Protein 6XS9 (pdb70)

Nearest PDB structures (foldseek):
  6vab-assembly1_C  TM=9.519E-01  e=2.345E-31  Mus musculus
  8p0x-assembly1_N  TM=9.338E-01  e=1.385E-30  Homo sapiens
  5xcj-assembly1_A  TM=9.620E-01  e=2.432E-25  Entamoeba histolytica
  5xck-assembly2_B  TM=9.570E-01  e=7.993E-24  Entamoeba histolytica
  5xch-assembly2_B  TM=9.506E-01  e=4.449E-23  Entamoeba histolytica

B-factor: mean 111.03, std 35.61, range [38.05, 288.37]

Solvent-accessible surface area: 19422 Å² total

Organism: Homo sapiens (NCBI:txid9606)

GO terms:
  GO:0030906 retromer, cargo-selective complex (C, IDA)
  GO:0005515 protein binding (F, IPI)
  GO:0030904 retromer complex (C, IDA)
  GO:0032456 endocytic recycling (P, IMP)
  GO:0005829 cytosol (C, TAS)
  GO:0005768 endosome (C, IDA)
  GO:0005829 cytosol (C, IDA)
  GO:0032991 protein-containing complex (C, IDA)

Foldseek 3Di:
DKAKEWEAEPQQPPPQHNGQDVVVVVVLAAPPHAEYAYLANCADCVVVVVVCRRYVHYAYAYDPRHPPVVHHQKDWDDDAHWIEIYHAQPVDPPGPDPVRQVCVCVVSVTQEYEYEQVLAWDWQADPQGTYTYQHHSRCGDHPPDRRRWHKIWMWIDDHQKIWIWMWTQDPNDTDIDIDMHGRD/DWAKEWEAELQQPPPLPGFAPVVVVVLDAPPHAEYAYQENPADCVVVVVVCRRYVHYAYAYDPPHDPPPHHQKDWDDDAPFIEIYHAQPVDPPTPDPVVQVVVCVVSVGQEYEYEDVLDWDWDADPLGIYTYFHHRNQGDDPPDGRRWRKIKMWTDDHQKIKIWMWTQDPNDIDIDIDIHGRD/DDQDPVGDDDDPVD/DDDDPVGDDDDPPD/DDQDPVGDDPPVDD/DDDDPVDDDDPDDD

Radius of gyration: 24.61 Å; Cα contacts (8 Å, |Δi|>4): 1071; chains: 6; bounding box: 61×50×69 Å

InterPro domains:
  IPR000979 Phosphodiesterase MJ0936/Vps29 [PTHR11124] (1-181)
  IPR000979 Phosphodiesterase MJ0936/Vps29 [TIGR00040] (1-142)
  IPR024654 Calcineurin-like phosphoesterase domain, lpxH-type [PF12850] (1-156)
  IPR028661 Vacuolar protein sorting-associated protein 29 [cd07394] (2-179)
  IPR029052 Metallo-dependent phosphatase-like [G3DSA:3.60.21.10] (1-182)
  IPR029052 Metallo-dependent phosphatase-like [SSF56300] (1-180)

Structure (mmCIF, N/CA/C/O backbone):
data_6XS9
#
_entry.id   6XS9
#
_cell.length_a   119.440
_cell.length_b   119.440
_cell.length_c   125.630
_cell.angle_alpha   90.000
_cell.angle_beta   90.000
_cell.angle_gamma   90.000
#
_symmetry.space_group_name_H-M   'P 41 21 2'
#
loop_
_entity.id
_entity.type
_entity.pdbx_description
1 polymer 'Vacuolar protein sorting-associated protein 29'
2 polymer 'Vacuolar protein sorting-associated protein 29'
3 polymer 48V-TYR-ILE-LYS-THR-PRO-LEU-GLY-THR-PHE-PRO-ASN-ARG-HIS-GLY
4 non-polymer 'MALONATE ION'
5 non-polymer GLYCEROL
6 non-polymer 1,4,7,10,13,16-HEXAOXACYCLOOCTADECANE
7 water water
#
loop_
_atom_site.group_PDB
_atom_site.id
_atom_site.type_symbol
_atom_site.label_atom_id
_atom_site.label_alt_id
_atom_site.label_comp_id
_atom_site.label_asym_id
_atom_site.label_entity_id
_atom_site.label_seq_id
_atom_site.pdbx_PDB_ins_code
_atom_site.Cartn_x
_atom_site.Cartn_y
_atom_site.Cartn_z
_atom_site.occupancy
_atom_site.B_iso_or_equiv
_atom_site.auth_seq_id
_atom_site.auth_comp_id
_atom_site.auth_asym_id
_atom_site.auth_atom_id
_atom_site.pdbx_PDB_model_num
ATOM 1 N N . ASP A 1 9 ? -28.33800 51.06900 17.53200 1.000 127.10998 -1 ASP A N 1
ATOM 2 C CA . ASP A 1 9 ? -28.47600 51.92600 16.32400 1.000 141.39327 -1 ASP A CA 1
ATOM 3 C C . ASP A 1 9 ? -27.51100 51.46500 15.23600 1.000 149.07050 -1 ASP A C 1
ATOM 4 O O . ASP A 1 9 ? -26.29400 51.45900 15.42600 1.000 121.72512 -1 ASP A O 1
ATOM 13 N N . ARG A 1 10 ? -28.07400 51.08000 14.09500 1.000 159.89022 0 ARG A N 1
ATOM 14 C CA . ARG A 1 10 ? -27.28900 50.51400 13.00800 1.000 134.28979 0 ARG A CA 1
ATOM 15 C C . ARG A 1 10 ? -26.45200 51.57900 12.30700 1.000 131.07624 0 ARG A C 1
ATOM 16 O O . ARG A 1 10 ? -26.82100 52.75500 12.24700 1.000 140.06679 0 ARG A O 1
ATOM 37 N N . MET A 1 11 ? -25.31200 51.14800 11.77300 1.000 117.62463 1 MET A N 1
ATOM 38 C CA . MET A 1 11 ? -24.56500 51.90500 10.77900 1.000 99.76196 1 MET A CA 1
ATOM 39 C C . MET A 1 11 ? -24.72500 51.21700 9.43200 1.000 93.81125 1 MET A C 1
ATOM 40 O O . MET A 1 11 ? -24.56500 49.99600 9.33300 1.000 90.55296 1 MET A O 1
ATOM 54 N N . LEU A 1 12 ? -25.04900 51.99500 8.40300 1.000 75.25902 2 LEU A N 1
ATOM 55 C CA . LEU A 1 12 ? -25.14800 51.49200 7.03900 1.000 136.03210 2 LEU A CA 1
ATOM 56 C C . LEU A 1 12 ? -24.00700 52.08100 6.22200 1.000 86.40246 2 LEU A C 1
ATOM 57 O O . LEU A 1 12 ? -23.89200 53.30600 6.10300 1.000 86.88410 2 LEU A O 1
ATOM 73 N N . VAL A 1 13 ? -23.16400 51.21100 5.67100 1.000 56.26990 3 VAL A N 1
ATOM 74 C CA . VAL A 1 13 ? -22.02500 51.61300 4.85400 1.000 90.47137 3 VAL A CA 1
ATOM 75 C C . VAL A 1 13 ? -22.27100 51.15400 3.42700 1.000 79.42794 3 VAL A C 1
ATOM 76 O O . VAL A 1 13 ? -22.52500 49.96800 3.18100 1.000 71.58490 3 VAL A O 1
ATOM 89 N N . LEU A 1 14 ? -22.17800 52.08800 2.49000 1.000 84.83649 4 LEU A N 1
ATOM 90 C CA . LEU A 1 14 ? -22.26300 51.77100 1.07600 1.000 73.51934 4 LEU A CA 1
ATOM 91 C C . LEU A 1 14 ? -20.88300 51.42100 0.53700 1.000 64.39719 4 LEU A C 1
ATOM 92 O O . LEU A 1 14 ? -19.89900 52.11000 0.82100 1.000 66.32901 4 LEU A O 1
ATOM 108 N N . VAL A 1 15 ? -20.81900 50.34900 -0.24800 1.000 66.41059 5 VAL A N 1
ATOM 109 C CA . VAL A 1 15 ? -19.58400 49.90700 -0.88100 1.000 88.66853 5 VAL A CA 1
ATOM 110 C C . VAL A 1 15 ? -19.86300 49.68600 -2.36000 1.000 77.96724 5 VAL A C 1
ATOM 111 O O . VAL A 1 15 ? -20.76900 48.92600 -2.71900 1.000 85.45761 5 VAL A O 1
ATOM 124 N N . LEU A 1 16 ? -19.08700 50.35000 -3.21200 1.000 92.65058 6 LEU A N 1
ATOM 125 C CA . LEU A 1 16 ? -19.26100 50.25000 -4.65300 1.000 93.36383 6 LEU A CA 1
ATOM 126 C C . LEU A 1 16 ? -17.99500 50.76700 -5.31600 1.000 65.42627 6 LEU A C 1
ATOM 127 O O . LEU A 1 16 ? -17.12600 51.35600 -4.66900 1.000 97.62223 6 LEU A O 1
ATOM 143 N N . GLY A 1 17 ? -17.89900 50.54000 -6.61900 1.000 129.23128 7 GLY A N 1
ATOM 144 C CA . GLY A 1 17 ? -16.78100 51.05900 -7.37600 1.000 103.16237 7 GLY A CA 1
ATOM 145 C C . GLY A 1 17 ? -16.71500 50.41500 -8.74500 1.000 89.46862 7 GLY A C 1
ATOM 146 O O . GLY A 1 17 ? -17.63200 49.70500 -9.16500 1.000 80.49649 7 GLY A O 1
ATOM 150 N N . ASP A 1 18 ? -15.60300 50.67600 -9.42700 1.000 53.54326 8 ASP A N 1
ATOM 151 C CA . ASP A 1 18 ? -15.42100 50.23900 -10.80600 1.000 98.42233 8 ASP A CA 1
ATOM 152 C C . ASP A 1 18 ? -16.58900 50.72200 -11.66300 1.000 57.06210 8 ASP A C 1
ATOM 153 O O . ASP A 1 18 ? -17.17100 49.97900 -12.45700 1.000 59.40975 8 ASP A O 1
ATOM 162 N N . LEU A 1 19 ? -16.93700 51.99700 -11.46900 1.000 99.41455 9 LEU A N 1
ATOM 163 C CA . LEU A 1 19 ? -17.98400 52.63000 -12.26200 1.000 90.47401 9 LEU A CA 1
ATOM 164 C C . LEU A 1 19 ? -17.54800 52.77500 -13.71000 1.000 96.72476 9 LEU A C 1
ATOM 165 O O . LEU A 1 19 ? -18.27300 52.38900 -14.63400 1.000 98.41180 9 LEU A O 1
ATOM 181 N N . HIS A 1 20 ? -16.36900 53.34900 -13.92300 1.000 99.65669 10 HIS A N 1
ATOM 182 C CA . HIS A 1 20 ? -15.75100 53.42300 -15.23900 1.000 117.70885 10 HIS A CA 1
ATOM 183 C C . HIS A 1 20 ? -16.53400 54.31600 -16.19900 1.000 122.20149 10 HIS A C 1
ATOM 184 O O . HIS A 1 20 ? -16.51500 54.10200 -17.41400 1.000 131.95003 10 HIS A O 1
ATOM 198 N N . ILE A 1 21 ? -17.22700 55.32100 -15.67500 1.000 115.40857 11 ILE A N 1
ATOM 199 C CA . ILE A 1 21 ? -17.81100 56.34400 -16.52700 1.000 109.02360 11 ILE A CA 1
ATOM 200 C C . ILE A 1 21 ? -16.73500 57.40600 -16.73100 1.000 133.45547 11 ILE A C 1
ATOM 201 O O . ILE A 1 21 ? -15.91600 57.63400 -15.84200 1.000 118.76687 11 ILE A O 1
ATOM 217 N N . PRO A 1 22 ? -16.73200 58.07100 -17.89800 1.000 127.81006 12 PRO A N 1
ATOM 218 C CA . PRO A 1 22 ? -17.65600 57.95600 -19.03300 1.000 92.07946 12 PRO A CA 1
ATOM 219 C C . PRO A 1 22 ? -17.28800 56.89600 -20.07800 1.000 97.98543 12 PRO A C 1
ATOM 220 O O . PRO A 1 22 ? -18.16600 56.45200 -20.81800 1.000 112.98986 12 PRO A O 1
ATOM 231 N N . HIS A 1 23 ? -16.01500 56.50000 -20.13400 1.000 99.60405 13 HIS A N 1
ATOM 232 C CA . HIS A 1 23 ? -15.52600 55.71300 -21.26500 1.000 97.25903 13 HIS A CA 1
ATOM 233 C C . HIS A 1 23 ? -16.28200 54.39900 -21.40700 1.000 113.99525 13 HIS A C 1
ATOM 234 O O . HIS A 1 23 ? -16.82500 54.09000 -22.47600 1.000 136.98221 13 HIS A O 1
ATOM 248 N N . ARG A 1 24 ? -16.32200 53.60900 -20.34000 1.000 100.41467 14 ARG A N 1
ATOM 249 C CA A ARG A 1 24 ? -16.87200 52.26200 -20.40700 0.680 105.78900 14 ARG A CA 1
ATOM 250 C CA B ARG A 1 24 ? -16.86400 52.26000 -20.39600 0.320 97.74856 14 ARG A CA 1
ATOM 251 C C . ARG A 1 24 ? -18.37500 52.21700 -20.19500 1.000 87.03675 14 ARG A C 1
ATOM 252 O O . ARG A 1 24 ? -19.04300 51.33800 -20.75400 1.000 91.92681 14 ARG A O 1
ATOM 293 N N . CYS A 1 25 ? -18.92600 53.13200 -19.40300 1.000 87.91317 15 CYS A N 1
ATOM 294 C CA . CYS A 1 25 ? -20.36400 53.22000 -19.20600 1.000 101.80168 15 CYS A CA 1
ATOM 295 C C . CYS A 1 25 ? -20.76100 54.68700 -19.15500 1.000 107.90767 15 CYS A C 1
ATOM 296 O O . CYS A 1 25 ? -19.98000 55.54300 -18.73400 1.000 71.52173 15 CYS A O 1
ATOM 304 N N . ASN A 1 26 ? -21.98400 54.97600 -19.59400 1.000 138.03760 16 ASN A N 1
ATOM 305 C CA . ASN A 1 26 ? -22.44700 56.35800 -19.58700 1.000 148.50465 16 ASN A CA 1
ATOM 306 C C . ASN A 1 26 ? -22.82900 56.80300 -18.18000 1.000 147.25450 16 ASN A C 1
ATOM 307 O O . ASN A 1 26 ? -22.37500 57.85300 -17.71200 1.000 132.35534 16 ASN A O 1
ATOM 318 N N . SER A 1 27 ? -23.64900 56.01900 -17.48300 1.000 160.64558 17 SER A N 1
ATOM 319 C CA . SER A 1 27 ? -23.97100 56.33500 -16.10000 1.000 145.06476 17 SER A CA 1
ATOM 320 C C . SER A 1 27 ? -24.34600 55.07000 -15.34500 1.000 140.62476 17 SER A C 1
ATOM 321 O O . SER A 1 27 ? -24.68500 54.04000 -15.93200 1.000 122.66997 17 SER A O 1
ATOM 329 N N . LEU A 1 28 ? -24.27100 55.17500 -14.02600 1.000 132.36850 18 LEU A N 1
ATOM 330 C CA . LEU A 1 28 ? -24.75500 54.12700 -13.14500 1.000 116.14287 18 LEU A CA 1
ATOM 331 C C . LEU A 1 28 ? -26.23500 53.86100 -13.42400 1.000 97.26956 18 LEU A C 1
ATOM 332 O O . LEU A 1 28 ? -26.98000 54.79700 -13.74300 1.000 98.68288 18 LEU A O 1
ATOM 348 N N . PRO A 1 29 ? -26.69800 52.61100 -13.33200 1.000 73.79832 19 PRO A N 1
ATOM 349 C CA . PRO A 1 29 ? -28.10700 52.33400 -13.64400 1.000 93.14011 19 PRO A CA 1
ATOM 350 C C . PRO A 1 29 ? -29.04000 53.20400 -12.81400 1.000 120.87502 19 PRO A C 1
ATOM 351 O O . PRO A 1 29 ? -28.81500 53.42900 -11.62300 1.000 138.09814 19 PRO A O 1
ATOM 362 N N . ALA A 1 30 ? -30.09600 53.70400 -13.45800 1.000 113.22673 20 ALA A N 1
ATOM 363 C CA . ALA A 1 30 ? -31.09100 54.48500 -12.73200 1.000 107.52079 20 ALA A CA 1
ATOM 364 C C . ALA A 1 30 ? -31.67400 53.68500 -11.57500 1.000 127.22578 20 ALA A C 1
ATOM 365 O O . ALA A 1 30 ? -31.85900 54.21500 -10.47300 1.000 131.61578 20 ALA A O 1
ATOM 372 N N . LYS A 1 31 ? -31.96900 52.40300 -11.80900 1.000 120.73290 21 LYS A N 1
ATOM 373 C CA . LYS A 1 31 ? -32.50900 51.54500 -10.75700 1.000 107.57606 21 LYS A CA 1
ATOM 374 C C . LYS A 1 31 ? -31.63000 51.55500 -9.51600 1.000 124.85708 21 LYS A C 1
ATOM 375 O O . LYS A 1 31 ? -32.12000 51.69400 -8.39200 1.000 127.77585 21 LYS A O 1
ATOM 394 N N . PHE A 1 32 ? -30.32800 51.35600 -9.68900 1.000 156.27926 22 PHE A N 1
ATOM 395 C CA . PHE A 1 32 ? -29.43500 51.52200 -8.55400 1.000 102.83338 22 PHE A CA 1
ATOM 396 C C . PHE A 1 32 ? -29.54300 52.93900 -8.00400 1.000 110.61063 22 PHE A C 1
ATOM 397 O O . PHE A 1 32 ? -29.79100 53.13200 -6.81100 1.000 110.50272 22 PHE A O 1
ATOM 414 N N . LYS A 1 33 ? -29.44200 53.94500 -8.87700 1.000 115.04274 23 LYS A N 1
ATOM 415 C CA . LYS A 1 33 ? -29.46300 55.32900 -8.41200 1.000 115.28224 23 LYS A CA 1
ATOM 416 C C . LYS A 1 33 ? -30.73200 55.66500 -7.63100 1.000 125.13606 23 LYS A C 1
ATOM 417 O O . LYS A 1 33 ? -30.68100 56.49300 -6.71400 1.000 136.00578 23 LYS A O 1
ATOM 436 N N . LYS A 1 34 ? -31.87500 55.04600 -7.96000 1.000 113.27148 24 LYS A N 1
ATOM 437 C CA . LYS A 1 34 ? -33.09300 55.35200 -7.20800 1.000 134.52666 24 LYS A CA 1
ATOM 438 C C . LYS A 1 34 ? -33.01000 54.83900 -5.77400 1.000 126.15986 24 LYS A C 1
ATOM 439 O O . LYS A 1 34 ? -33.61600 55.42900 -4.87300 1.000 124.17278 24 LYS A O 1
ATOM 458 N N . LEU A 1 35 ? -32.26800 53.75300 -5.53600 1.000 129.24708 25 LEU A N 1
ATOM 459 C CA . LEU A 1 35 ? -32.19200 53.16700 -4.20100 1.000 119.70909 25 LEU A CA 1
ATOM 460 C C . LEU A 1 35 ? -31.30000 53.95600 -3.25400 1.000 106.44961 25 LEU A C 1
ATOM 461 O O . LEU A 1 35 ? -31.46000 53.83900 -2.03500 1.000 153.37892 25 LEU A O 1
ATOM 477 N N . LEU A 1 36 ? -30.37800 54.75600 -3.77800 1.000 77.50140 26 LEU A N 1
ATOM 478 C CA . LEU A 1 36 ? -29.40400 55.45400 -2.94400 1.000 109.76316 26 LEU A CA 1
ATOM 479 C C . LEU A 1 36 ? -29.90100 56.87100 -2.67000 1.000 112.92143 26 LEU A C 1
ATOM 480 O O . LEU A 1 36 ? -29.34900 57.87200 -3.13200 1.000 93.83757 26 LEU A O 1
ATOM 496 N N . VAL A 1 37 ? -30.98500 56.93000 -1.90300 1.000 128.13378 27 VAL A N 1
ATOM 497 C CA . VAL A 1 37 ? -31.51200 58.23200 -1.49200 1.000 125.41241 27 VAL A CA 1
ATOM 498 C C . VAL A 1 37 ? -30.48800 58.90200 -0.58300 1.000 130.50249 27 VAL A C 1
ATOM 499 O O . VAL A 1 37 ? -29.94000 58.24100 0.32100 1.000 139.34302 27 VAL A O 1
ATOM 512 N N . PRO A 1 38 ? -30.16000 60.17900 -0.77800 1.000 138.91666 28 PRO A N 1
ATOM 513 C CA . PRO A 1 38 ? -29.17800 60.81800 0.10700 1.000 132.10005 28 PRO A CA 1
ATOM 514 C C . PRO A 1 38 ? -29.67700 60.86800 1.54200 1.000 131.10256 28 PRO A C 1
ATOM 515 O O . PRO A 1 38 ? -30.87400 61.00000 1.80500 1.000 107.93926 28 PRO A O 1
ATOM 526 N N . GLY A 1 39 ? -28.73500 60.75700 2.47900 1.000 142.91450 29 GLY A N 1
ATOM 527 C CA . GLY A 1 39 ? -29.04000 60.80000 3.89000 1.000 147.80983 29 GLY A CA 1
ATOM 528 C C . GLY A 1 39 ? -29.36400 59.46100 4.52200 1.000 140.01416 29 GLY A C 1
ATOM 529 O O . GLY A 1 39 ? -29.19100 59.31100 5.73600 1.000 139.29038 29 GLY A O 1
ATOM 533 N N . LYS A 1 40 ? -29.82800 58.48400 3.74000 1.000 131.19731 30 LYS A N 1
ATOM 534 C CA . LYS A 1 40 ? -30.20300 57.19200 4.30100 1.000 125.12553 30 LYS A CA 1
ATOM 535 C C . LYS A 1 40 ? -29.00400 56.28300 4.53800 1.000 121.81987 30 LYS A C 1
ATOM 536 O O . LYS A 1 40 ? -29.12500 55.30500 5.28400 1.000 116.85348 30 LYS A O 1
ATOM 555 N N . ILE A 1 41 ? -27.86000 56.57700 3.92400 1.000 122.77525 31 ILE A N 1
ATOM 556 C CA . ILE A 1 41 ? -26.61300 55.87100 4.18800 1.000 116.69031 31 ILE A CA 1
ATOM 557 C C . ILE A 1 41 ? -25.63600 56.86700 4.79500 1.000 107.57869 31 ILE A C 1
ATOM 558 O O . ILE A 1 41 ? -25.45200 57.96700 4.26000 1.000 98.80658 31 ILE A O 1
ATOM 574 N N . GLN A 1 42 ? -25.01500 56.48200 5.91000 1.000 127.79953 32 GLN A N 1
ATOM 575 C CA . GLN A 1 42 ? -24.13600 57.40300 6.62200 1.000 119.23798 32 GLN A CA 1
ATOM 576 C C . GLN A 1 42 ? -22.73900 57.44100 6.01200 1.000 128.12326 32 GLN A C 1
ATOM 577 O O . GLN A 1 42 ? -22.15500 58.52100 5.86800 1.000 115.87179 32 GLN A O 1
ATOM 591 N N . HIS A 1 43 ? -22.18800 56.28500 5.65300 1.000 114.71902 33 HIS A N 1
ATOM 592 C CA . HIS A 1 43 ? -20.82000 56.19400 5.17100 1.000 99.37244 33 HIS A CA 1
ATOM 593 C C . HIS A 1 43 ? -20.78900 55.64500 3.75300 1.000 103.48872 33 HIS A C 1
ATOM 594 O O . HIS A 1 43 ? -21.70100 54.94000 3.31200 1.000 99.80407 33 HIS A O 1
ATOM 608 N N . ILE A 1 44 ? -19.69200 55.94300 3.06400 1.000 110.22637 34 ILE A N 1
ATOM 609 C CA . ILE A 1 44 ? -19.48200 55.48500 1.70100 1.000 85.88925 34 ILE A CA 1
ATOM 610 C C . ILE A 1 44 ? -18.01900 55.10400 1.49200 1.000 82.12037 34 ILE A C 1
ATOM 611 O O . ILE A 1 44 ? -17.12300 55.93700 1.63000 1.000 81.24132 34 ILE A O 1
ATOM 627 N N . LEU A 1 45 ? -17.78800 53.83900 1.15700 1.000 71.62438 35 LEU A N 1
ATOM 628 C CA . LEU A 1 45 ? -16.44700 53.32900 0.90100 1.000 84.61804 35 LEU A CA 1
ATOM 629 C C . LEU A 1 45 ? -16.39000 52.89100 -0.55400 1.000 74.64316 35 LEU A C 1
ATOM 630 O O . LEU A 1 45 ? -17.14400 52.00500 -0.96600 1.000 83.38895 35 LEU A O 1
ATOM 646 N N . CYS A 1 46 ? -15.49400 53.50000 -1.32600 1.000 108.43669 36 CYS A N 1
ATOM 647 C CA A CYS A 1 46 ? -15.44800 53.31200 -2.77000 0.580 87.64472 36 CYS A CA 1
ATOM 648 C CA B CYS A 1 46 ? -15.44700 53.31200 -2.77000 0.420 88.02634 36 CYS A CA 1
ATOM 649 C C . CYS A 1 46 ? -14.09400 52.74800 -3.17500 1.000 64.56564 36 CYS A C 1
ATOM 650 O O . CYS A 1 46 ? -13.05300 53.24700 -2.73700 1.000 61.73898 36 CYS A O 1
ATOM 665 N N . THR A 1 47 ? -14.11700 51.71800 -4.02500 1.000 87.77105 37 THR A N 1
ATOM 666 C CA . THR A 1 47 ? -12.89600 51.04500 -4.45200 1.000 57.41741 37 THR A CA 1
ATOM 667 C C . THR A 1 47 ? -12.13700 51.80900 -5.53200 1.000 105.68636 37 THR A C 1
ATOM 668 O O . THR A 1 47 ? -10.94400 51.55300 -5.72300 1.000 80.59124 37 THR A O 1
ATOM 679 N N . GLY A 1 48 ? -12.79000 52.72800 -6.24200 1.000 72.00863 38 GLY A N 1
ATOM 680 C CA . GLY A 1 48 ? -12.10500 53.51900 -7.24900 1.000 84.59172 38 GLY A CA 1
ATOM 681 C C . GLY A 1 48 ? -12.62300 53.35000 -8.66400 1.000 82.92047 38 GLY A C 1
ATOM 682 O O . GLY A 1 48 ? -13.72900 52.84400 -8.87300 1.000 80.84654 38 GLY A O 1
ATOM 686 N N . ASN A 1 49 ? -11.82700 53.76900 -9.64800 1.000 91.14251 39 ASN A N 1
ATOM 687 C CA . ASN A 1 49 ? -12.23500 53.77600 -11.05300 1.000 67.52915 39 ASN A CA 1
ATOM 688 C C . ASN A 1 49 ? -13.60700 54.43600 -11.21200 1.000 85.93399 39 ASN A C 1
ATOM 689 O O . ASN A 1 49 ? -14.60500 53.80900 -11.57000 1.000 71.14537 39 ASN A O 1
ATOM 700 N N . LEU A 1 50 ? -13.61900 55.73300 -10.92600 1.000 67.86340 40 LEU A N 1
ATOM 701 C CA . LEU A 1 50 ? -14.83600 56.53100 -11.01700 1.000 87.86053 40 LEU A CA 1
ATOM 702 C C . LEU A 1 50 ? -15.27300 56.79400 -12.46200 1.000 109.77632 40 LEU A C 1
ATOM 703 O O . LEU A 1 50 ? -16.39100 56.42800 -12.82000 1.000 116.14024 40 LEU A O 1
ATOM 719 N N . CYS A 1 51 ? -14.44200 57.40800 -13.30900 1.000 122.65418 41 CYS A N 1
ATOM 720 C CA . CYS A 1 51 ? -13.08500 57.86400 -13.00500 1.000 105.67056 41 CYS A CA 1
ATOM 721 C C . CYS A 1 51 ? -13.04900 59.38500 -12.91600 1.000 104.42305 41 CYS A C 1
ATOM 722 O O . CYS A 1 51 ? -12.21400 59.96200 -12.22000 1.000 106.65489 41 CYS A O 1
ATOM 730 N N . THR A 1 52 ? -13.96800 60.02400 -13.63000 1.000 120.89344 42 THR A N 1
ATOM 731 C CA . THR A 1 52 ? -14.03100 61.47700 -13.66700 1.000 129.52079 42 THR A CA 1
ATOM 732 C C . THR A 1 52 ? -14.61300 62.03400 -12.37200 1.000 142.22758 42 THR A C 1
ATOM 733 O O . THR A 1 52 ? -15.40300 61.38300 -11.68400 1.000 131.33417 42 THR A O 1
ATOM 744 N N . LYS A 1 53 ? -14.20800 63.26400 -12.04800 1.000 143.67249 43 LYS A N 1
ATOM 745 C CA . LYS A 1 53 ? -14.68700 63.94900 -10.85400 1.000 128.47067 43 LYS A CA 1
ATOM 746 C C . LYS A 1 53 ? -16.18800 64.21300 -10.89100 1.000 124.18068 43 LYS A C 1
ATOM 747 O O . LYS A 1 53 ? -16.75700 64.59100 -9.86100 1.000 97.23008 43 LYS A O 1
ATOM 766 N N . GLU A 1 54 ? -16.83700 64.03100 -12.04500 1.000 117.67464 44 GLU A N 1
ATOM 767 C CA . GLU A 1 54 ? -18.29400 64.00600 -12.09400 1.000 125.92299 44 GLU A CA 1
ATOM 768 C C . GLU A 1 54 ? -18.83700 63.12000 -10.98100 1.000 135.95841 44 GLU A C 1
ATOM 769 O O . GLU A 1 54 ? -19.66500 63.54500 -10.16600 1.000 143.53826 44 GLU A O 1
ATOM 781 N N . SER A 1 55 ? -18.35700 61.87500 -10.93500 1.000 138.13235 45 SER A N 1
ATOM 782 C CA . SER A 1 55 ? -18.87700 60.91000 -9.97600 1.000 132.56326 45 SER A CA 1
ATOM 783 C C . SER A 1 55 ? -18.41800 61.23100 -8.55800 1.000 103.15447 45 SER A C 1
ATOM 784 O O . SER A 1 55 ? -19.16900 61.02500 -7.59900 1.000 103.71770 45 SER A O 1
ATOM 792 N N . TYR A 1 56 ? -17.19000 61.73400 -8.39900 1.000 114.19264 46 TYR A N 1
ATOM 793 C CA . TYR A 1 56 ? -16.71100 62.06400 -7.06100 1.000 114.99010 46 TYR A CA 1
ATOM 794 C C . TYR A 1 56 ? -17.55700 63.16400 -6.43400 1.000 130.34194 46 TYR A C 1
ATOM 795 O O . TYR A 1 56 ? -17.93400 63.07300 -5.26000 1.000 116.46133 46 TYR A O 1
ATOM 813 N N . ASP A 1 57 ? -17.87100 64.21200 -7.19900 1.000 148.57571 47 ASP A N 1
ATOM 814 C CA . ASP A 1 57 ? -18.77700 65.23900 -6.70000 1.000 146.08594 47 ASP A CA 1
ATOM 815 C C . ASP A 1 57 ? -20.20300 64.72500 -6.57400 1.000 130.76568 47 ASP A C 1
ATOM 816 O O . ASP A 1 57 ? -21.02100 65.35700 -5.89700 1.000 133.57654 47 ASP A O 1
ATOM 825 N N . TYR A 1 58 ? -20.51300 63.59500 -7.21200 1.000 97.12480 48 TYR A N 1
ATOM 826 C CA . TYR A 1 58 ? -21.82100 62.97200 -7.05200 1.000 89.76076 48 TYR A CA 1
ATOM 827 C C . TYR A 1 58 ? -21.90000 62.19600 -5.74300 1.000 118.31419 48 TYR A C 1
ATOM 828 O O . TYR A 1 58 ? -22.85500 62.35600 -4.97500 1.000 129.04442 48 TYR A O 1
ATOM 846 N N . LEU A 1 59 ? -20.90200 61.34900 -5.47200 1.000 140.80109 49 LEU A N 1
ATOM 847 C CA . LEU A 1 59 ? -20.91600 60.55900 -4.24400 1.000 127.63899 49 LEU A CA 1
ATOM 848 C C . LEU A 1 59 ? -21.02800 61.45100 -3.01300 1.000 108.70514 49 LEU A C 1
ATOM 849 O O . LEU A 1 59 ? -21.72100 61.10300 -2.04900 1.000 113.89523 49 LEU A O 1
ATOM 865 N N . LYS A 1 60 ? -20.35200 62.60500 -3.02400 1.000 97.96438 50 LYS A N 1
ATOM 866 C CA . LYS A 1 60 ? -20.45100 63.53300 -1.90100 1.000 100.49363 50 LYS A CA 1
ATOM 867 C C . LYS A 1 60 ? -21.90200 63.87400 -1.58200 1.000 120.34601 50 LYS A C 1
ATOM 868 O O . LYS A 1 60 ? -22.24300 64.11000 -0.41700 1.000 126.00985 50 LYS A O 1
ATOM 887 N N . THR A 1 61 ? -22.77000 63.90000 -2.59800 1.000 124.55967 51 THR A N 1
ATOM 888 C CA . THR A 1 61 ? -24.15700 64.29500 -2.37400 1.000 124.33596 51 THR A CA 1
ATOM 889 C C . THR A 1 61 ? -24.85700 63.33900 -1.41700 1.000 121.69880 51 THR A C 1
ATOM 890 O O . THR A 1 61 ? -25.70600 63.75600 -0.62000 1.000 141.91438 51 THR A O 1
ATOM 901 N N . LEU A 1 62 ? -24.50900 62.05200 -1.47100 1.000 111.09753 52 LEU A N 1
ATOM 902 C CA . LEU A 1 62 ? -25.31000 61.02900 -0.81000 1.000 111.90289 52 LEU A CA 1
ATOM 903 C C . LEU A 1 62 ? -25.00300 60.87700 0.67400 1.000 111.25281 52 LEU A C 1
ATOM 904 O O . LEU A 1 62 ? -25.86000 60.38700 1.41700 1.000 106.42329 52 LEU A O 1
ATOM 920 N N . ALA A 1 63 ? -23.81700 61.27400 1.12800 1.000 106.01797 53 ALA A N 1
ATOM 921 C CA . ALA A 1 63 ? -23.48400 61.12100 2.53600 1.000 82.38883 53 ALA A CA 1
ATOM 922 C C . ALA A 1 63 ? -22.33200 62.04900 2.88900 1.000 114.66638 53 ALA A C 1
ATOM 923 O O . ALA A 1 63 ? -21.56200 62.47600 2.02500 1.000 115.97706 53 ALA A O 1
ATOM 930 N N . GLY A 1 64 ? -22.22600 62.35200 4.18500 1.000 117.61147 54 GLY A N 1
ATOM 931 C CA . GLY A 1 64 ? -21.18200 63.24600 4.65400 1.000 122.75156 54 GLY A CA 1
ATOM 932 C C . GLY A 1 64 ? -19.80800 62.61200 4.70500 1.000 107.65501 54 GLY A C 1
ATOM 933 O O . GLY A 1 64 ? -18.80300 63.29300 4.47800 1.000 128.95757 54 GLY A O 1
ATOM 937 N N . ASP A 1 65 ? -19.73800 61.31500 5.00300 1.000 82.89415 55 ASP A N 1
ATOM 938 C CA . ASP A 1 65 ? -18.47800 60.58600 5.11800 1.000 93.65860 55 ASP A CA 1
ATOM 939 C C . ASP A 1 65 ? -18.34200 59.67900 3.89900 1.000 96.73002 55 ASP A C 1
ATOM 940 O O . ASP A 1 65 ? -19.09700 58.71300 3.74900 1.000 97.49590 55 ASP A O 1
ATOM 949 N N . VAL A 1 66 ? -17.41600 60.03500 3.01300 1.000 97.62223 56 VAL A N 1
ATOM 950 C CA . VAL A 1 66 ? -17.16400 59.28100 1.79000 1.000 89.60022 56 VAL A CA 1
ATOM 951 C C . VAL A 1 66 ? -15.65900 59.17200 1.57500 1.000 87.67104 56 VAL A C 1
ATOM 952 O O . VAL A 1 66 ? -14.94300 60.17200 1.61400 1.000 91.59782 56 VAL A O 1
ATOM 965 N N . HIS A 1 67 ? -15.18600 57.95200 1.35000 1.000 78.51731 57 HIS A N 1
ATOM 966 C CA . HIS A 1 67 ? -13.76100 57.70200 1.17100 1.000 96.46683 57 HIS A CA 1
ATOM 967 C C . HIS A 1 67 ? -13.53500 57.00600 -0.16500 1.000 93.65597 57 HIS A C 1
ATOM 968 O O . HIS A 1 67 ? -14.17900 55.99400 -0.45900 1.000 85.13916 57 HIS A O 1
ATOM 982 N N . ILE A 1 68 ? -12.62800 57.55400 -0.97000 1.000 99.58826 58 ILE A N 1
ATOM 983 C CA . ILE A 1 68 ? -12.21600 56.94500 -2.22900 1.000 83.89953 58 ILE A CA 1
ATOM 984 C C . ILE A 1 68 ? -10.82100 56.36700 -2.03700 1.000 104.15986 58 ILE A C 1
ATOM 985 O O . ILE A 1 68 ? -10.02300 56.88000 -1.24400 1.000 110.88698 58 ILE A O 1
ATOM 1001 N N . VAL A 1 69 ? -10.53000 55.27900 -2.75200 1.000 56.91472 59 VAL A N 1
ATOM 1002 C CA . VAL A 1 69 ? -9.15900 54.81600 -2.91600 1.000 89.26860 59 VAL A CA 1
ATOM 1003 C C . VAL A 1 69 ? -8.79200 54.93300 -4.39000 1.000 77.31190 59 VAL A C 1
ATOM 1004 O O . VAL A 1 69 ? -9.64900 54.91500 -5.27900 1.000 78.00409 59 VAL A O 1
ATOM 1017 N N . ARG A 1 70 ? -7.49300 55.05900 -4.64000 1.000 92.65848 60 ARG A N 1
ATOM 1018 C CA . ARG A 1 70 ? -6.99500 55.35800 -5.97500 1.000 83.41000 60 ARG A CA 1
ATOM 1019 C C . ARG A 1 70 ? -7.07600 54.12000 -6.86300 1.000 55.92776 60 ARG A C 1
ATOM 1020 O O . ARG A 1 70 ? -6.56600 53.05400 -6.50500 1.000 92.21632 60 ARG A O 1
ATOM 1041 N N . GLY A 1 71 ? -7.72300 54.26500 -8.02300 1.000 73.04034 61 GLY A N 1
ATOM 1042 C CA . GLY A 1 71 ? -7.76300 53.21900 -9.01900 1.000 93.49016 61 GLY A CA 1
ATOM 1043 C C . GLY A 1 71 ? -6.74300 53.47000 -10.11500 1.000 100.71471 61 GLY A C 1
ATOM 1044 O O . GLY A 1 71 ? -6.26500 54.58600 -10.30300 1.000 92.00314 61 GLY A O 1
ATOM 1048 N N . ASP A 1 72 ? -6.40700 52.40100 -10.84200 1.000 100.74366 62 ASP A N 1
ATOM 1049 C CA . ASP A 1 72 ? -5.42600 52.50100 -11.91800 1.000 84.35748 62 ASP A CA 1
ATOM 1050 C C . ASP A 1 72 ? -5.90900 53.38000 -13.06600 1.000 77.30401 62 ASP A C 1
ATOM 1051 O O . ASP A 1 72 ? -5.09300 53.79000 -13.89900 1.000 99.08820 62 ASP A O 1
ATOM 1060 N N . PHE A 1 73 ? -7.20700 53.68100 -13.12600 1.000 86.62354 63 PHE A N 1
ATOM 1061 C CA . PHE A 1 73 ? -7.77100 54.55100 -14.15300 1.000 85.07599 63 PHE A CA 1
ATOM 1062 C C . PHE A 1 73 ? -8.47400 55.76200 -13.54700 1.000 94.55344 63 PHE A C 1
ATOM 1063 O O . PHE A 1 73 ? -9.37100 56.33600 -14.16500 1.000 70.62426 63 PHE A O 1
ATOM 1080 N N . ASP A 1 74 ? -8.06900 56.17200 -12.34900 1.000 107.52079 64 ASP A N 1
ATOM 1081 C CA . ASP A 1 74 ? -8.62800 57.34800 -11.69600 1.000 108.21034 64 ASP A CA 1
ATOM 1082 C C . ASP A 1 74 ? -7.76900 58.56100 -12.01700 1.000 122.73314 64 ASP A C 1
ATOM 1083 O O . ASP A 1 74 ? -6.54300 58.51600 -11.87100 1.000 118.23260 64 ASP A O 1
ATOM 1092 N N . GLU A 1 75 ? -8.41500 59.64400 -12.45100 1.000 147.57559 65 GLU A N 1
ATOM 1093 C CA . GLU A 1 75 ? -7.67000 60.79100 -12.95400 1.000 139.90098 65 GLU A CA 1
ATOM 1094 C C . GLU A 1 75 ? -7.18100 61.70700 -11.83800 1.000 123.20951 65 GLU A C 1
ATOM 1095 O O . GLU A 1 75 ? -6.11900 62.32400 -11.97700 1.000 124.27806 65 GLU A O 1
ATOM 1107 N N . ASN A 1 76 ? -7.92800 61.82300 -10.74300 1.000 119.72751 66 ASN A N 1
ATOM 1108 C CA . ASN A 1 76 ? -7.46600 62.57500 -9.57600 1.000 130.61566 66 ASN A CA 1
ATOM 1109 C C . ASN A 1 76 ? -6.52100 61.67500 -8.79100 1.000 119.21956 66 ASN A C 1
ATOM 1110 O O . ASN A 1 76 ? -6.95600 60.77200 -8.07300 1.000 118.01941 66 ASN A O 1
ATOM 1121 N N . LEU A 1 77 ? -5.21800 61.92200 -8.92400 1.000 116.18498 67 LEU A N 1
ATOM 1122 C CA . LEU A 1 77 ? -4.21700 61.07400 -8.29100 1.000 131.62104 67 LEU A CA 1
ATOM 1123 C C . LEU A 1 77 ? -4.06900 61.32300 -6.79600 1.000 134.51086 67 LEU A C 1
ATOM 1124 O O . LEU A 1 77 ? -3.39100 60.53700 -6.12600 1.000 138.89034 67 LEU A O 1
ATOM 1140 N N . ASN A 1 78 ? -4.67000 62.38200 -6.25300 1.000 136.96905 68 ASN A N 1
ATOM 1141 C CA . ASN A 1 78 ? -4.48000 62.66000 -4.83500 1.000 141.92491 68 ASN A CA 1
ATOM 1142 C C . ASN A 1 78 ? -5.24300 61.69400 -3.94300 1.000 138.68505 68 ASN A C 1
ATOM 1143 O O . ASN A 1 78 ? -4.98100 61.66200 -2.73600 1.000 121.87777 68 ASN A O 1
ATOM 1154 N N . TYR A 1 79 ? -6.17200 60.91300 -4.49100 1.000 149.62847 69 TYR A N 1
ATOM 1155 C CA . TYR A 1 79 ? -6.81400 59.88000 -3.69200 1.000 113.67416 69 TYR A CA 1
ATOM 1156 C C . TYR A 1 79 ? -5.74800 59.02500 -3.01700 1.000 105.47844 69 TYR A C 1
ATOM 1157 O O . TYR A 1 79 ? -4.66800 58.82100 -3.58600 1.000 97.11691 69 TYR A O 1
ATOM 1175 N N . PRO A 1 80 ? -6.00300 58.50400 -1.81800 1.000 89.53179 70 PRO A N 1
ATOM 1176 C CA . PRO A 1 80 ? -5.04000 57.58900 -1.20300 1.000 91.54255 70 PRO A CA 1
ATOM 1177 C C . PRO A 1 80 ? -5.11500 56.22400 -1.86400 1.000 89.67391 70 PRO A C 1
ATOM 1178 O O . PRO A 1 80 ? -6.19700 55.72700 -2.18500 1.000 93.50858 70 PRO A O 1
ATOM 1189 N N . GLU A 1 81 ? -3.94600 55.62200 -2.08800 1.000 72.80347 71 GLU A N 1
ATOM 1190 C CA A GLU A 1 81 ? -3.92400 54.29500 -2.68600 0.480 85.37076 71 GLU A CA 1
ATOM 1191 C CA B GLU A 1 81 ? -3.89300 54.28500 -2.66800 0.520 86.31298 71 GLU A CA 1
ATOM 1192 C C . GLU A 1 81 ? -4.59000 53.26000 -1.78700 1.000 95.99309 71 GLU A C 1
ATOM 1193 O O . GLU A 1 81 ? -5.01100 52.20900 -2.28300 1.000 95.97993 71 GLU A O 1
ATOM 1216 N N . GLN A 1 82 ? -4.70300 53.53800 -0.48900 1.000 100.22254 72 GLN A N 1
ATOM 1217 C CA . GLN A 1 82 ? -5.45700 52.70000 0.43300 1.000 108.43405 72 GLN A CA 1
ATOM 1218 C C . GLN A 1 82 ? -5.86900 53.55100 1.62500 1.000 85.68922 72 GLN A C 1
ATOM 1219 O O . GLN A 1 82 ? -5.23300 54.56000 1.94000 1.000 83.08628 72 GLN A O 1
ATOM 1233 N N . LYS A 1 83 ? -6.94100 53.12200 2.29000 1.000 69.60571 73 LYS A N 1
ATOM 1234 C CA . LYS A 1 83 ? -7.49400 53.84800 3.42500 1.000 86.41562 73 LYS A CA 1
ATOM 1235 C C . LYS A 1 83 ? -8.03500 52.85600 4.44300 1.000 92.07157 73 LYS A C 1
ATOM 1236 O O . LYS A 1 83 ? -8.67900 51.86900 4.07500 1.000 93.13222 73 LYS A O 1
ATOM 1255 N N . VAL A 1 84 ? -7.80100 53.15800 5.71600 1.000 82.59411 74 VAL A N 1
ATOM 1256 C CA . VAL A 1 84 ? -8.28000 52.34000 6.82000 1.000 75.42746 74 VAL A CA 1
ATOM 1257 C C . VAL A 1 84 ? -9.22300 53.19200 7.66500 1.000 62.76016 74 VAL A C 1
ATOM 1258 O O . VAL A 1 84 ? -8.86100 54.28600 8.10000 1.000 84.04692 74 VAL A O 1
ATOM 1271 N N . VAL A 1 85 ? -10.43000 52.68800 7.89500 1.000 66.79485 75 VAL A N 1
ATOM 1272 C CA . VAL A 1 85 ? -11.43000 53.40300 8.67000 1.000 85.69975 75 VAL A CA 1
ATOM 1273 C C . VAL A 1 85 ? -12.02300 52.44600 9.69400 1.000 101.78852 75 VAL A C 1
ATOM 1274 O O . VAL A 1 85 ? -11.83200 51.23100 9.63400 1.000 71.81914 75 VAL A O 1
ATOM 1287 N N . THR A 1 86 ? -12.74800 53.02300 10.64900 1.000 99.15136 76 THR A N 1
ATOM 1288 C CA . THR A 1 86 ? -13.48900 52.26300 11.64200 1.000 105.00470 76 THR A CA 1
ATOM 1289 C C . THR A 1 86 ? -14.93500 52.72900 11.63900 1.000 65.01306 76 THR A C 1
ATOM 1290 O O . THR A 1 86 ? -15.21100 53.92900 11.54800 1.000 99.45140 76 THR A O 1
ATOM 1301 N N . VAL A 1 87 ? -15.85400 51.77100 11.72600 1.000 48.79269 77 VAL A N 1
ATOM 1302 C CA . VAL A 1 87 ? -17.28100 52.04700 11.83700 1.000 110.28164 77 VAL A CA 1
ATOM 1303 C C . VAL A 1 87 ? -17.83100 51.10800 12.89800 1.000 95.91940 77 VAL A C 1
ATOM 1304 O O . VAL A 1 87 ? -17.67700 49.88600 12.79100 1.000 68.71613 77 VAL A O 1
ATOM 1317 N N . GLY A 1 88 ? -18.46800 51.67000 13.91900 1.000 97.70908 78 GLY A N 1
ATOM 1318 C CA . GLY A 1 88 ? -18.85600 50.87800 15.06500 1.000 87.32889 78 GLY A CA 1
ATOM 1319 C C . GLY A 1 88 ? -17.66700 50.12000 15.61700 1.000 83.92585 78 GLY A C 1
ATOM 1320 O O . GLY A 1 88 ? -16.64000 50.72300 15.94000 1.000 58.72283 78 GLY A O 1
ATOM 1324 N N . GLN A 1 89 ? -17.76200 48.82300 15.72700 1.000 91.88996 79 GLN A N 1
ATOM 1325 C CA . GLN A 1 89 ? -16.70000 47.98800 16.26700 1.000 74.68001 79 GLN A CA 1
ATOM 1326 C C . GLN A 1 89 ? -15.79600 47.40200 15.19000 1.000 78.71470 79 GLN A C 1
ATOM 1327 O O . GLN A 1 89 ? -14.95200 46.55600 15.50300 1.000 73.68778 79 GLN A O 1
ATOM 1341 N N . PHE A 1 90 ? -15.95800 47.80300 13.92200 1.000 96.84582 80 PHE A N 1
ATOM 1342 C CA . PHE A 1 90 ? -15.27500 47.16200 12.80500 1.000 58.35963 80 PHE A CA 1
ATOM 1343 C C . PHE A 1 90 ? -14.19500 48.06700 12.23000 1.000 57.99906 80 PHE A C 1
ATOM 1344 O O . PHE A 1 90 ? -14.45300 49.23100 11.90300 1.000 80.60440 80 PHE A O 1
ATOM 1361 N N . LYS A 1 91 ? -12.99200 47.51400 12.10500 1.000 57.11737 81 LYS A N 1
ATOM 1362 C CA . LYS A 1 91 ? -11.87000 48.16700 11.44600 1.000 95.22984 81 LYS A CA 1
ATOM 1363 C C . LYS A 1 91 ? -11.84600 47.70800 9.99100 1.000 71.85862 81 LYS A C 1
ATOM 1364 O O . LYS A 1 91 ? -11.66300 46.51600 9.71800 1.000 90.03448 81 LYS A O 1
ATOM 1383 N N . ILE A 1 92 ? -12.04600 48.64000 9.06100 1.000 82.28355 82 ILE A N 1
ATOM 1384 C CA . ILE A 1 92 ? -12.26900 48.31300 7.65500 1.000 88.04477 82 ILE A CA 1
ATOM 1385 C C . ILE A 1 92 ? -11.07800 48.79300 6.83700 1.000 65.37626 82 ILE A C 1
ATOM 1386 O O . ILE A 1 92 ? -10.60800 49.92300 7.01300 1.000 96.22206 82 ILE A O 1
ATOM 1402 N N . GLY A 1 93 ? -10.59500 47.93200 5.94900 1.000 82.59411 83 GLY A N 1
ATOM 1403 C CA . GLY A 1 93 ? -9.53300 48.27100 5.01100 1.000 87.21309 83 GLY A CA 1
ATOM 1404 C C . GLY A 1 93 ? -10.10600 48.45800 3.61900 1.000 65.07622 83 GLY A C 1
ATOM 1405 O O . GLY A 1 93 ? -11.04800 47.76300 3.22700 1.000 73.58251 83 GLY A O 1
ATOM 1409 N N . LEU A 1 94 ? -9.53000 49.39700 2.87100 1.000 76.73815 84 LEU A N 1
ATOM 1410 C CA . LEU A 1 94 ? -10.03200 49.74000 1.55000 1.000 89.11595 84 LEU A CA 1
ATOM 1411 C C . LEU A 1 94 ? -8.86700 49.91000 0.58700 1.000 71.28223 84 LEU A C 1
ATOM 1412 O O . LEU A 1 94 ? -7.85700 50.53700 0.91600 1.000 105.48633 84 LEU A O 1
ATOM 1428 N N . ILE A 1 95 ? -9.03200 49.34700 -0.61000 1.000 80.91760 85 ILE A N 1
ATOM 1429 C CA . ILE A 1 95 ? -8.00000 49.34500 -1.63900 1.000 76.27230 85 ILE A CA 1
ATOM 1430 C C . ILE A 1 95 ? -8.69900 49.00200 -2.94300 1.000 72.44026 85 ILE A C 1
ATOM 1431 O O . ILE A 1 95 ? -9.69700 48.28100 -2.94700 1.000 71.96916 85 ILE A O 1
ATOM 1447 N N . HIS A 1 96 ? -8.19100 49.52900 -4.05900 1.000 69.11881 86 HIS A N 1
ATOM 1448 C CA . HIS A 1 96 ? -8.84700 49.22400 -5.32800 1.000 66.64220 86 HIS A CA 1
ATOM 1449 C C . HIS A 1 96 ? -8.67700 47.75300 -5.68800 1.000 55.05923 86 HIS A C 1
ATOM 1450 O O . HIS A 1 96 ? -9.64800 47.07200 -6.03500 1.000 58.93865 86 HIS A O 1
ATOM 1464 N N . GLY A 1 97 ? -7.45000 47.24800 -5.61600 1.000 48.16630 87 GLY A N 1
ATOM 1465 C CA . GLY A 1 97 ? -7.17100 45.84100 -5.84200 1.000 55.44349 87 GLY A CA 1
ATOM 1466 C C . GLY A 1 97 ? -6.29300 45.54500 -7.03800 1.000 63.25232 87 GLY A C 1
ATOM 1467 O O . GLY A 1 97 ? -5.90100 44.38300 -7.21800 1.000 62.15482 87 GLY A O 1
ATOM 1471 N N . HIS A 1 98 ? -5.95700 46.53100 -7.87400 1.000 77.80670 88 HIS A N 1
ATOM 1472 C CA . HIS A 1 98 ? -5.01700 46.28400 -8.96200 1.000 61.36525 88 HIS A CA 1
ATOM 1473 C C . HIS A 1 98 ? -3.61400 45.98300 -8.45600 1.000 74.35365 88 HIS A C 1
ATOM 1474 O O . HIS A 1 98 ? -2.75400 45.60300 -9.25600 1.000 68.09237 88 HIS A O 1
ATOM 1488 N N . GLN A 1 99 ? -3.36900 46.13200 -7.15500 1.000 82.65728 89 GLN A N 1
ATOM 1489 C CA . GLN A 1 99 ? -2.07500 45.82100 -6.56800 1.000 56.81734 89 GLN A CA 1
ATOM 1490 C C . GLN A 1 99 ? -1.88900 44.32900 -6.32800 1.000 76.01175 89 GLN A C 1
ATOM 1491 O O . GLN A 1 99 ? -0.78400 43.90600 -5.97300 1.000 77.19610 89 GLN A O 1
ATOM 1505 N N . VAL A 1 100 ? -2.93400 43.52900 -6.52300 1.000 63.20758 90 VAL A N 1
ATOM 1506 C CA . VAL A 1 100 ? -2.92700 42.11400 -6.17500 1.000 68.64770 90 VAL A CA 1
ATOM 1507 C C . VAL A 1 100 ? -2.75800 41.30600 -7.45500 1.000 65.67893 90 VAL A C 1
ATOM 1508 O O . VAL A 1 100 ? -3.59400 41.38400 -8.36400 1.000 69.93207 90 VAL A O 1
ATOM 1521 N N . ILE A 1 101 ? -1.67900 40.53100 -7.52600 1.000 59.63610 91 ILE A N 1
ATOM 1522 C CA . ILE A 1 101 ? -1.42300 39.67000 -8.67400 1.000 58.09907 91 ILE A CA 1
ATOM 1523 C C . ILE A 1 101 ? -1.27800 38.21700 -8.21100 1.000 56.24622 91 ILE A C 1
ATOM 1524 O O . ILE A 1 101 ? -0.47600 37.93500 -7.32300 1.000 103.40977 91 ILE A O 1
ATOM 1540 N N . PRO A 1 102 ? -2.05300 37.28600 -8.79900 1.000 81.17289 92 PRO A N 1
ATOM 1541 C CA . PRO A 1 102 ? -3.12900 37.48900 -9.77700 1.000 66.57114 92 PRO A CA 1
ATOM 1542 C C . PRO A 1 102 ? -4.28200 38.26100 -9.15600 1.000 77.04871 92 PRO A C 1
ATOM 1543 O O . PRO A 1 102 ? -4.31100 38.41700 -7.93800 1.000 84.97598 92 PRO A O 1
ATOM 1554 N N . TRP A 1 103 ? -5.21600 38.73700 -9.97100 1.000 61.09680 93 TRP A N 1
ATOM 1555 C CA . TRP A 1 103 ? -6.27200 39.58900 -9.44700 1.000 85.14705 93 TRP A CA 1
ATOM 1556 C C . TRP A 1 103 ? -7.17200 38.80100 -8.50500 1.000 60.65990 93 TRP A C 1
ATOM 1557 O O . TRP A 1 103 ? -7.49500 37.63500 -8.74700 1.000 74.30891 93 TRP A O 1
ATOM 1578 N N . GLY A 1 104 ? -7.55400 39.44300 -7.40600 1.000 82.34408 94 GLY A N 1
ATOM 1579 C CA . GLY A 1 104 ? -8.34600 38.77400 -6.39800 1.000 60.04931 94 GLY A CA 1
ATOM 1580 C C . GLY A 1 104 ? -7.64100 37.63900 -5.69300 1.000 61.86531 94 GLY A C 1
ATOM 1581 O O . GLY A 1 104 ? -8.30100 36.82100 -5.04600 1.000 56.31465 94 GLY A O 1
ATOM 1585 N N . ASP A 1 105 ? -6.31600 37.56000 -5.79900 1.000 60.02825 95 ASP A N 1
ATOM 1586 C CA . ASP A 1 105 ? -5.57600 36.47800 -5.16200 1.000 53.91699 95 ASP A CA 1
ATOM 1587 C C . ASP A 1 105 ? -5.84400 36.46300 -3.66300 1.000 70.55320 95 ASP A C 1
ATOM 1588 O O . ASP A 1 105 ? -5.69800 37.48100 -2.98100 1.000 77.74090 95 ASP A O 1
ATOM 1597 N N . MET A 1 106 ? -6.23600 35.29500 -3.15100 1.000 97.79857 96 MET A N 1
ATOM 1598 C CA . MET A 1 106 ? -6.53500 35.16200 -1.73000 1.000 65.21308 96 MET A CA 1
ATOM 1599 C C . MET A 1 106 ? -5.30800 35.45900 -0.87600 1.000 69.87680 96 MET A C 1
ATOM 1600 O O . MET A 1 106 ? -5.31700 36.37000 -0.04000 1.000 71.01115 96 MET A O 1
ATOM 1614 N N . ALA A 1 107 ? -4.24300 34.67200 -1.06000 1.000 68.35556 97 ALA A N 1
ATOM 1615 C CA . ALA A 1 107 ? -3.05300 34.80700 -0.22500 1.000 70.12946 97 ALA A CA 1
ATOM 1616 C C . ALA A 1 107 ? -2.56900 36.25100 -0.17400 1.000 86.39983 97 ALA A C 1
ATOM 1617 O O . ALA A 1 107 ? -2.18900 36.75200 0.89100 1.000 105.66267 97 ALA A O 1
ATOM 1624 N N . SER A 1 108 ? -2.57800 36.93500 -1.31700 1.000 98.86712 98 SER A N 1
ATOM 1625 C CA . SER A 1 108 ? -2.15600 38.32900 -1.35600 1.000 96.93531 98 SER A CA 1
ATOM 1626 C C . SER A 1 108 ? -3.12900 39.21600 -0.59100 1.000 85.44972 98 SER A C 1
ATOM 1627 O O . SER A 1 108 ? -2.71700 40.04600 0.22800 1.000 83.49949 98 SER A O 1
ATOM 1635 N N . LEU A 1 109 ? -4.42900 39.06500 -0.85700 1.000 78.63574 99 LEU A N 1
ATOM 1636 C CA . LEU A 1 109 ? -5.42500 39.84500 -0.13000 1.000 74.33260 99 LEU A CA 1
ATOM 1637 C C . LEU A 1 109 ? -5.32500 39.61400 1.37000 1.000 85.94978 99 LEU A C 1
ATOM 1638 O O . LEU A 1 109 ? -5.59200 40.53000 2.15700 1.000 44.65009 99 LEU A O 1
ATOM 1654 N N . ALA A 1 110 ? -4.94100 38.40600 1.78600 1.000 95.66673 100 ALA A N 1
ATOM 1655 C CA . ALA A 1 110 ? -4.80900 38.12400 3.21200 1.000 82.19143 100 ALA A CA 1
ATOM 1656 C C . ALA A 1 110 ? -3.69400 38.95200 3.84100 1.000 73.40617 100 ALA A C 1
ATOM 1657 O O . ALA A 1 110 ? -3.85900 39.48000 4.94600 1.000 60.47830 100 ALA A O 1
ATOM 1664 N N . LEU A 1 111 ? -2.54900 39.07300 3.16300 1.000 62.06797 101 LEU A N 1
ATOM 1665 C CA . LEU A 1 111 ? -1.46900 39.90600 3.68600 1.000 61.68898 101 LEU A CA 1
ATOM 1666 C C . LEU A 1 111 ? -1.94300 41.33600 3.91000 1.000 60.37566 101 LEU A C 1
ATOM 1667 O O . LEU A 1 111 ? -1.72700 41.91400 4.98200 1.000 128.50225 101 LEU A O 1
ATOM 1683 N N . LEU A 1 112 ? -2.58900 41.92700 2.90200 1.000 64.00241 102 LEU A N 1
ATOM 1684 C CA . LEU A 1 112 ? -3.09700 43.28600 3.05000 1.000 81.38344 102 LEU A CA 1
ATOM 1685 C C . LEU A 1 112 ? -4.07800 43.38100 4.20800 1.000 66.69747 102 LEU A C 1
ATOM 1686 O O . LEU A 1 112 ? -4.14200 44.41300 4.88600 1.000 70.66637 102 LEU A O 1
ATOM 1702 N N . GLN A 1 113 ? -4.84100 42.31600 4.45800 1.000 63.07335 103 GLN A N 1
ATOM 1703 C CA . GLN A 1 113 ? -5.71200 42.30100 5.62600 1.000 77.64878 103 GLN A CA 1
ATOM 1704 C C . GLN A 1 113 ? -4.89000 42.32800 6.90600 1.000 95.90097 103 GLN A C 1
ATOM 1705 O O . GLN A 1 113 ? -5.12400 43.16200 7.78700 1.000 66.17372 103 GLN A O 1
ATOM 1719 N N . ARG A 1 114 ? -3.91200 41.42800 7.02700 1.000 107.07863 104 ARG A N 1
ATOM 1720 C CA . ARG A 1 114 ? -3.10100 41.41700 8.23800 1.000 59.19394 104 ARG A CA 1
ATOM 1721 C C . ARG A 1 114 ? -2.22100 42.65800 8.32400 1.000 82.34408 104 ARG A C 1
ATOM 1722 O O . ARG A 1 114 ? -2.07000 43.24300 9.40300 1.000 89.56600 104 ARG A O 1
ATOM 1743 N N . GLN A 1 115 ? -1.62800 43.07200 7.20200 1.000 88.36586 105 GLN A N 1
ATOM 1744 C CA . GLN A 1 115 ? -0.82300 44.29000 7.19900 1.000 104.11511 105 GLN A CA 1
ATOM 1745 C C . GLN A 1 115 ? -1.66000 45.49600 7.60600 1.000 79.73851 105 GLN A C 1
ATOM 1746 O O . GLN A 1 115 ? -1.20600 46.34300 8.38400 1.000 78.03567 105 GLN A O 1
ATOM 1760 N N . PHE A 1 116 ? -2.88200 45.59700 7.08100 1.000 88.83170 106 PHE A N 1
ATOM 1761 C CA . PHE A 1 116 ? -3.77800 46.67800 7.46700 1.000 66.21583 106 PHE A CA 1
ATOM 1762 C C . PHE A 1 116 ? -4.37900 46.47300 8.84800 1.000 84.58646 106 PHE A C 1
ATOM 1763 O O . PHE A 1 116 ? -4.85000 47.44200 9.45400 1.000 74.35628 106 PHE A O 1
ATOM 1780 N N . ASP A 1 117 ? -4.38800 45.24200 9.35400 1.000 80.02275 107 ASP A N 1
ATOM 1781 C CA . ASP A 1 117 ? -4.94900 44.95000 10.67000 1.000 75.98016 107 ASP A CA 1
ATOM 1782 C C . ASP A 1 117 ? -6.42600 45.35000 10.72400 1.000 95.84833 107 ASP A C 1
ATOM 1783 O O . ASP A 1 117 ? -6.84300 46.18200 11.53000 1.000 101.56481 107 ASP A O 1
ATOM 1792 N N . VAL A 1 118 ? -7.21600 44.73500 9.84200 1.000 79.97801 108 VAL A N 1
ATOM 1793 C CA . VAL A 1 118 ? -8.62200 45.07900 9.67800 1.000 76.25651 108 VAL A CA 1
ATOM 1794 C C . VAL A 1 118 ? -9.48000 43.83200 9.85100 1.000 72.31657 108 VAL A C 1
ATOM 1795 O O . VAL A 1 118 ? -9.03500 42.70100 9.64200 1.000 66.07371 108 VAL A O 1
ATOM 1808 N N . ASP A 1 119 ? -10.73800 44.06300 10.23600 1.000 62.60487 109 ASP A N 1
ATOM 1809 C CA . ASP A 1 119 ? -11.72200 42.98900 10.30500 1.000 56.13305 109 ASP A CA 1
ATOM 1810 C C . ASP A 1 119 ? -12.33100 42.70600 8.93900 1.000 71.82440 109 ASP A C 1
ATOM 1811 O O . ASP A 1 119 ? -12.62300 41.55100 8.61200 1.000 70.94798 109 ASP A O 1
ATOM 1820 N N . ILE A 1 120 ? -12.53500 43.75000 8.14100 1.000 71.42699 110 ILE A N 1
ATOM 1821 C CA . ILE A 1 120 ? -13.14100 43.63800 6.82100 1.000 78.33308 110 ILE A CA 1
ATOM 1822 C C . ILE A 1 120 ? -12.20900 44.29100 5.81400 1.000 53.62222 110 ILE A C 1
ATOM 1823 O O . ILE A 1 120 ? -11.78300 45.43600 6.00700 1.000 74.91425 110 ILE A O 1
ATOM 1839 N N . LEU A 1 121 ? -11.89100 43.56500 4.74700 1.000 52.33785 111 LEU A N 1
ATOM 1840 C CA . LEU A 1 121 ? -11.07800 44.07800 3.65400 1.000 50.93769 111 LEU A CA 1
ATOM 1841 C C . LEU A 1 121 ? -11.96200 44.24500 2.42500 1.000 63.03387 111 LEU A C 1
ATOM 1842 O O . LEU A 1 121 ? -12.65500 43.30500 2.02200 1.000 49.22169 111 LEU A O 1
ATOM 1858 N N . ILE A 1 122 ? -11.95100 45.44500 1.85000 1.000 66.66062 112 ILE A N 1
ATOM 1859 C CA . ILE A 1 122 ? -12.71900 45.76100 0.65000 1.000 64.69986 112 ILE A CA 1
ATOM 1860 C C . ILE A 1 122 ? -11.74100 45.99600 -0.49100 1.000 57.09369 112 ILE A C 1
ATOM 1861 O O . ILE A 1 122 ? -10.77200 46.75200 -0.34100 1.000 54.83552 112 ILE A O 1
ATOM 1877 N N . SER A 1 123 ? -11.99000 45.34600 -1.62500 1.000 74.12994 113 SER A N 1
ATOM 1878 C CA . SER A 1 123 ? -11.19400 45.56400 -2.82200 1.000 63.33391 113 SER A CA 1
ATOM 1879 C C . SER A 1 123 ? -12.08000 45.34800 -4.04100 1.000 87.92896 113 SER A C 1
ATOM 1880 O O . SER A 1 123 ? -13.13900 44.72300 -3.95900 1.000 56.57784 113 SER A O 1
ATOM 1888 N N . GLY A 1 124 ? -11.64100 45.89200 -5.17500 1.000 70.25053 114 GLY A N 1
ATOM 1889 C CA . GLY A 1 124 ? -12.39500 45.81200 -6.41200 1.000 91.49781 114 GLY A CA 1
ATOM 1890 C C . GLY A 1 124 ? -11.56500 45.28600 -7.56500 1.000 73.81148 114 GLY A C 1
ATOM 1891 O O . GLY A 1 124 ? -10.92800 44.23700 -7.44500 1.000 57.74113 114 GLY A O 1
ATOM 1895 N N . HIS A 1 125 ? -11.81600 45.95200 -8.69400 1.000 86.99201 115 HIS A N 1
ATOM 1896 C CA . HIS A 1 125 ? -11.11000 45.76400 -9.93500 1.000 72.94296 115 HIS A CA 1
ATOM 1897 C C . HIS A 1 125 ? -11.46800 44.60600 -10.83600 1.000 43.40520 115 HIS A C 1
ATOM 1898 O O . HIS A 1 125 ? -11.24600 44.60400 -12.01600 1.000 67.20016 115 HIS A O 1
ATOM 1912 N N . THR A 1 126 ? -11.77800 43.50700 -10.19000 1.000 104.98101 116 THR A N 1
ATOM 1913 C CA . THR A 1 126 ? -12.08500 42.29700 -10.89000 1.000 75.32745 116 THR A CA 1
ATOM 1914 C C . THR A 1 126 ? -13.47100 42.38600 -11.40900 1.000 94.52186 116 THR A C 1
ATOM 1915 O O . THR A 1 126 ? -13.90000 41.55300 -12.15700 1.000 65.59207 116 THR A O 1
ATOM 1926 N N . HIS A 1 127 ? -14.17300 43.42400 -11.01400 1.000 70.52951 117 HIS A N 1
ATOM 1927 C CA . HIS A 1 127 ? -15.54100 43.61000 -11.48400 1.000 74.29575 117 HIS A CA 1
ATOM 1928 C C . HIS A 1 127 ? -16.42400 42.41400 -11.15100 1.000 66.05529 117 HIS A C 1
ATOM 1929 O O . HIS A 1 127 ? -17.54400 42.30800 -11.66400 1.000 86.42089 117 HIS A O 1
ATOM 1943 N N . LYS A 1 128 ? -15.94100 41.51800 -10.29400 1.000 56.75154 118 LYS A N 1
ATOM 1944 C CA . LYS A 1 128 ? -16.65900 40.32700 -9.86800 1.000 49.81650 118 LYS A CA 1
ATOM 1945 C C . LYS A 1 128 ? -16.92800 40.44700 -8.37600 1.000 61.64687 118 LYS A C 1
ATOM 1946 O O . LYS A 1 128 ? -16.02000 40.76900 -7.60100 1.000 86.02610 118 LYS A O 1
ATOM 1965 N N . PHE A 1 129 ? -18.17000 40.18900 -7.98300 1.000 66.11319 119 PHE A N 1
ATOM 1966 C CA . PHE A 1 129 ? -18.60000 40.41800 -6.61300 1.000 74.59315 119 PHE A CA 1
ATOM 1967 C C . PHE A 1 129 ? -18.10700 39.30600 -5.69600 1.000 52.68790 119 PHE A C 1
ATOM 1968 O O . PHE A 1 129 ? -18.08500 38.13200 -6.07500 1.000 78.03830 119 PHE A O 1
ATOM 1985 N N . GLU A 1 130 ? -17.70800 39.68800 -4.48300 1.000 68.88984 120 GLU A N 1
ATOM 1986 C CA . GLU A 1 130 ? -17.27900 38.74000 -3.46500 1.000 104.52832 120 GLU A CA 1
ATOM 1987 C C . GLU A 1 130 ? -17.72100 39.25200 -2.10100 1.000 52.75106 120 GLU A C 1
ATOM 1988 O O . GLU A 1 130 ? -17.61400 40.44700 -1.81500 1.000 58.56492 120 GLU A O 1
ATOM 2000 N N . ALA A 1 131 ? -18.22600 38.33900 -1.26700 1.000 64.17085 121 ALA A N 1
ATOM 2001 C CA . ALA A 1 131 ? -18.58900 38.67300 0.11200 1.000 51.81411 121 ALA A CA 1
ATOM 2002 C C . ALA A 1 131 ? -18.52900 37.37000 0.90900 1.000 49.22695 121 ALA A C 1
ATOM 2003 O O . ALA A 1 131 ? -19.45900 36.56200 0.84300 1.000 64.07347 121 ALA A O 1
ATOM 2010 N N . PHE A 1 132 ? -17.44400 37.17700 1.65600 1.000 50.70082 122 PHE A N 1
ATOM 2011 C CA . PHE A 1 132 ? -17.18800 35.88400 2.27200 1.000 62.27589 122 PHE A CA 1
ATOM 2012 C C . PHE A 1 132 ? -16.17500 36.05600 3.39400 1.000 79.38320 122 PHE A C 1
ATOM 2013 O O . PHE A 1 132 ? -15.48000 37.07100 3.47700 1.000 95.65357 122 PHE A O 1
ATOM 2030 N N . GLU A 1 133 ? -16.08900 35.03800 4.24800 1.000 86.62881 123 GLU A N 1
ATOM 2031 C CA . GLU A 1 133 ? -15.18000 35.03800 5.38400 1.000 73.14561 123 GLU A CA 1
ATOM 2032 C C . GLU A 1 133 ? -14.05200 34.04400 5.14100 1.000 63.94977 123 GLU A C 1
ATOM 2033 O O . GLU A 1 133 ? -14.28800 32.93100 4.66300 1.000 73.39827 123 GLU A O 1
ATOM 2045 N N . HIS A 1 134 ? -12.82500 34.44700 5.46900 1.000 50.60607 124 HIS A N 1
ATOM 2046 C CA . HIS A 1 134 ? -11.65400 33.59300 5.28600 1.000 85.68659 124 HIS A CA 1
ATOM 2047 C C . HIS A 1 134 ? -10.76800 33.70000 6.51700 1.000 104.22829 124 HIS A C 1
ATOM 2048 O O . HIS A 1 134 ? -10.27700 34.78600 6.83800 1.000 71.59016 124 HIS A O 1
ATOM 2062 N N . GLU A 1 135 ? -10.55700 32.57100 7.19200 1.000 64.94726 125 GLU A N 1
ATOM 2063 C CA . GLU A 1 135 ? -9.76700 32.52000 8.41900 1.000 69.45306 125 GLU A CA 1
ATOM 2064 C C . GLU A 1 135 ? -10.19400 33.62300 9.38700 1.000 62.71278 125 GLU A C 1
ATOM 2065 O O . GLU A 1 135 ? -9.39100 34.43600 9.85200 1.000 53.05899 125 GLU A O 1
ATOM 2077 N N . ASN A 1 136 ? -11.49500 33.64600 9.67200 1.000 77.66458 126 ASN A N 1
ATOM 2078 C CA . ASN A 1 136 ? -12.13100 34.49700 10.67500 1.000 84.14167 126 ASN A CA 1
ATOM 2079 C C . ASN A 1 136 ? -12.08700 35.97900 10.32000 1.000 76.11702 126 ASN A C 1
ATOM 2080 O O . ASN A 1 136 ? -12.41100 36.81900 11.17000 1.000 87.34468 126 ASN A O 1
ATOM 2091 N N . LYS A 1 137 ? -11.70400 36.32600 9.09400 1.000 92.69796 127 LYS A N 1
ATOM 2092 C CA . LYS A 1 137 ? -11.85000 37.67400 8.57100 1.000 73.75884 127 LYS A CA 1
ATOM 2093 C C . LYS A 1 137 ? -12.83300 37.64800 7.41000 1.000 59.25974 127 LYS A C 1
ATOM 2094 O O . LYS A 1 137 ? -13.06500 36.60600 6.79200 1.000 60.69412 127 LYS A O 1
ATOM 2113 N N . PHE A 1 138 ? -13.41500 38.80900 7.12200 1.000 61.17839 128 PHE A N 1
ATOM 2114 C CA . PHE A 1 138 ? -14.44600 38.93900 6.10100 1.000 69.61361 128 PHE A CA 1
ATOM 2115 C C . PHE A 1 138 ? -13.91800 39.79500 4.95700 1.000 73.50092 128 PHE A C 1
ATOM 2116 O O . PHE A 1 138 ? -13.37700 40.88200 5.18600 1.000 63.42866 128 PHE A O 1
ATOM 2133 N N . TYR A 1 139 ? -14.06400 39.29600 3.73200 1.000 81.71769 129 TYR A N 1
ATOM 2134 C CA . TYR A 1 139 ? -13.56700 39.96500 2.53700 1.000 44.90802 129 TYR A CA 1
ATOM 2135 C C . TYR A 1 139 ? -14.74200 40.32800 1.64400 1.000 46.12658 129 TYR A C 1
ATOM 2136 O O . TYR A 1 139 ? -15.58700 39.47700 1.34400 1.000 71.48489 129 TYR A O 1
ATOM 2154 N N . ILE A 1 140 ? -14.79300 41.58900 1.22600 1.000 49.36118 130 ILE A N 1
ATOM 2155 C CA . ILE A 1 140 ? -15.86100 42.10000 0.37900 1.000 70.84270 130 ILE A CA 1
ATOM 2156 C C . ILE A 1 140 ? -15.25200 42.60900 -0.91700 1.000 50.49553 130 ILE A C 1
ATOM 2157 O O . ILE A 1 140 ? -14.19700 43.25400 -0.91100 1.000 65.80263 130 ILE A O 1
ATOM 2173 N N . ASN A 1 141 ? -15.91500 42.30700 -2.03000 1.000 84.12324 131 ASN A N 1
ATOM 2174 C CA . ASN A 1 141 ? -15.65800 42.97300 -3.30100 1.000 41.46813 131 ASN A CA 1
ATOM 2175 C C . ASN A 1 141 ? -17.02400 43.39800 -3.83100 1.000 60.08878 131 ASN A C 1
ATOM 2176 O O . ASN A 1 141 ? -17.87400 42.52400 -4.10500 1.000 49.82966 131 ASN A O 1
ATOM 2187 N N . PRO A 1 142 ? -17.29300 44.69700 -3.98400 1.000 78.55942 132 PRO A N 1
ATOM 2188 C CA . PRO A 1 142 ? -18.63000 45.11600 -4.43300 1.000 39.40472 132 PRO A CA 1
ATOM 2189 C C . PRO A 1 142 ? -18.89300 44.82800 -5.89500 1.000 82.30461 132 PRO A C 1
ATOM 2190 O O . PRO A 1 142 ? -20.04800 44.92800 -6.33000 1.000 107.14706 132 PRO A O 1
ATOM 2201 N N . GLY A 1 143 ? -17.86900 44.46900 -6.66200 1.000 73.94308 133 GLY A N 1
ATOM 2202 C CA . GLY A 1 143 ? -18.02100 44.34400 -8.09200 1.000 88.50535 133 GLY A CA 1
ATOM 2203 C C . GLY A 1 143 ? -18.10200 45.71100 -8.74800 1.000 77.63299 133 GLY A C 1
ATOM 2204 O O . GLY A 1 143 ? -17.69900 46.73400 -8.18500 1.000 77.60667 133 GLY A O 1
ATOM 2208 N N . SER A 1 144 ? -18.63700 45.72100 -9.96400 1.000 59.97298 134 SER A N 1
ATOM 2209 C CA . SER A 1 144 ? -18.79900 46.94700 -10.73400 1.000 79.83589 134 SER A CA 1
ATOM 2210 C C . SER A 1 144 ? -20.25000 47.40100 -10.62000 1.000 82.01773 134 SER A C 1
ATOM 2211 O O . SER A 1 144 ? -21.16800 46.63600 -10.93000 1.000 67.25543 134 SER A O 1
ATOM 2219 N N . ALA A 1 145 ? -20.45600 48.63900 -10.16500 1.000 63.82607 135 ALA A N 1
ATOM 2220 C CA . ALA A 1 145 ? -21.81600 49.14800 -10.02700 1.000 84.82333 135 ALA A CA 1
ATOM 2221 C C . ALA A 1 145 ? -22.45300 49.41900 -11.38400 1.000 85.36550 135 ALA A C 1
ATOM 2222 O O . ALA A 1 145 ? -23.67100 49.26900 -11.53700 1.000 89.22649 135 ALA A O 1
ATOM 2229 N N . THR A 1 146 ? -21.65400 49.82100 -12.37400 1.000 120.01439 136 THR A N 1
ATOM 2230 C CA . THR A 1 146 ? -22.15800 50.12600 -13.70800 1.000 73.34827 136 THR A CA 1
ATOM 2231 C C . THR A 1 146 ? -22.25700 48.90100 -14.60600 1.000 77.00134 136 THR A C 1
ATOM 2232 O O . THR A 1 146 ? -22.81200 49.00700 -15.70500 1.000 86.00242 136 THR A O 1
ATOM 2243 N N . GLY A 1 147 ? -21.75500 47.75000 -14.16600 1.000 93.41120 137 GLY A N 1
ATOM 2244 C CA . GLY A 1 147 ? -21.63000 46.61700 -15.05700 1.000 92.09525 137 GLY A CA 1
ATOM 2245 C C . GLY A 1 147 ? -20.49200 46.74800 -16.03900 1.000 87.36574 137 GLY A C 1
ATOM 2246 O O . GLY A 1 147 ? -20.45100 46.01500 -17.03100 1.000 86.75251 137 GLY A O 1
ATOM 2250 N N . ALA A 1 148 ? -19.56400 47.67200 -15.78700 1.000 80.44649 138 ALA A N 1
ATOM 2251 C CA . ALA A 1 148 ? -18.46500 47.92500 -16.70800 1.000 80.94128 138 ALA A CA 1
ATOM 2252 C C . ALA A 1 148 ? -17.72000 46.63700 -17.02100 1.000 86.67881 138 ALA A C 1
ATOM 2253 O O . ALA A 1 148 ? -17.70100 45.69400 -16.22700 1.000 73.65883 138 ALA A O 1
ATOM 2260 N N . TYR A 1 149 ? -17.09600 46.60700 -18.19300 1.000 80.87022 139 TYR A N 1
ATOM 2261 C CA . TYR A 1 149 ? -16.36100 45.42900 -18.61700 1.000 54.03543 139 TYR A CA 1
ATOM 2262 C C . TYR A 1 149 ? -14.95800 45.41800 -18.02600 1.000 47.89522 139 TYR A C 1
ATOM 2263 O O . TYR A 1 149 ? -14.35500 46.46500 -17.77400 1.000 76.01964 139 TYR A O 1
ATOM 2281 N N . ASN A 1 150 ? -14.44200 44.21600 -17.80700 1.000 55.41191 140 ASN A N 1
ATOM 2282 C CA . ASN A 1 150 ? -13.04800 44.01700 -17.45300 1.000 62.65488 140 ASN A CA 1
ATOM 2283 C C . ASN A 1 150 ? -12.30200 43.48500 -18.66900 1.000 90.65561 140 ASN A C 1
ATOM 2284 O O . ASN A 1 150 ? -12.89100 43.20000 -19.71500 1.000 94.79821 140 ASN A O 1
ATOM 2295 N N . ALA A 1 151 ? -10.98400 43.35000 -18.52200 1.000 95.71937 141 ALA A N 1
ATOM 2296 C CA . ALA A 1 151 ? -10.14900 42.96000 -19.65100 1.000 96.12731 141 ALA A CA 1
ATOM 2297 C C . ALA A 1 151 ? -10.56700 41.62900 -20.26900 1.000 89.57916 141 ALA A C 1
ATOM 2298 O O . ALA A 1 151 ? -10.16200 41.33800 -21.40100 1.000 120.04860 141 ALA A O 1
ATOM 2305 N N . LEU A 1 152 ? -11.36300 40.81500 -19.56300 1.000 67.79497 142 LEU A N 1
ATOM 2306 C CA . LEU A 1 152 ? -11.63500 39.44500 -19.98100 1.000 74.35365 142 LEU A CA 1
ATOM 2307 C C . LEU A 1 152 ? -13.10800 39.11900 -20.20900 1.000 76.95923 142 LEU A C 1
ATOM 2308 O O . LEU A 1 152 ? -13.39600 38.10900 -20.86100 1.000 73.32195 142 LEU A O 1
ATOM 2324 N N . GLU A 1 153 ? -14.04400 39.92100 -19.70000 1.000 70.87955 143 GLU A N 1
ATOM 2325 C CA . GLU A 1 153 ? -15.46300 39.62100 -19.84100 1.000 98.02228 143 GLU A CA 1
ATOM 2326 C C . GLU A 1 153 ? -16.21800 40.89200 -20.20100 1.000 82.31513 143 GLU A C 1
ATOM 2327 O O . GLU A 1 153 ? -15.83800 41.99300 -19.79600 1.000 67.80023 143 GLU A O 1
ATOM 2339 N N . THR A 1 154 ? -17.29800 40.72600 -20.97100 1.000 77.45666 144 THR A N 1
ATOM 2340 C CA . THR A 1 154 ? -18.09600 41.85300 -21.42900 1.000 99.53825 144 THR A CA 1
ATOM 2341 C C . THR A 1 154 ? -19.49500 41.89800 -20.83200 1.000 107.83661 144 THR A C 1
ATOM 2342 O O . THR A 1 154 ? -20.08800 42.98000 -20.79200 1.000 113.44255 144 THR A O 1
ATOM 2353 N N . ASN A 1 155 ? -20.03700 40.77300 -20.36500 1.000 111.35019 145 ASN A N 1
ATOM 2354 C CA A ASN A 1 155 ? -21.33500 40.74900 -19.69400 0.810 127.18104 145 ASN A CA 1
ATOM 2355 C CA B ASN A 1 155 ? -21.33600 40.75200 -19.69500 0.190 126.50727 145 ASN A CA 1
ATOM 2356 C C . ASN A 1 155 ? -21.07400 40.58000 -18.19900 1.000 118.77740 145 ASN A C 1
ATOM 2357 O O . ASN A 1 155 ? -21.11700 39.47900 -17.65000 1.000 113.51624 145 ASN A O 1
ATOM 2378 N N . ILE A 1 156 ? -20.79400 41.69600 -17.54100 1.000 123.78589 146 ILE A N 1
ATOM 2379 C CA . ILE A 1 156 ? -20.53300 41.73400 -16.10900 1.000 143.57511 146 ILE A CA 1
ATOM 2380 C C . ILE A 1 156 ? -21.78000 42.28200 -15.43500 1.000 113.08988 146 ILE A C 1
ATOM 2381 O O . ILE A 1 156 ? -22.27900 43.35100 -15.81000 1.000 74.85898 146 ILE A O 1
ATOM 2397 N N . ILE A 1 157 ? -22.28700 41.55300 -14.44600 1.000 120.53550 147 ILE A N 1
ATOM 2398 C CA . ILE A 1 157 ? -23.53400 41.92800 -13.78900 1.000 79.07264 147 ILE A CA 1
ATOM 2399 C C . ILE A 1 157 ? -23.24200 43.09600 -12.85300 1.000 63.75764 147 ILE A C 1
ATOM 2400 O O . ILE A 1 157 ? -22.39100 42.96900 -11.96200 1.000 95.48250 147 ILE A O 1
ATOM 2416 N N . PRO A 1 158 ? -23.90100 44.24400 -13.01500 1.000 75.00899 148 PRO A N 1
ATOM 2417 C CA . PRO A 1 158 ? -23.63800 45.36700 -12.11000 1.000 89.78708 148 PRO A CA 1
ATOM 2418 C C . PRO A 1 158 ? -24.00600 44.99800 -10.68300 1.000 99.82513 148 PRO A C 1
ATOM 2419 O O . PRO A 1 158 ? -24.89800 44.18200 -10.44600 1.000 69.61887 148 PRO A O 1
ATOM 2430 N N . SER A 1 159 ? -23.31200 45.60200 -9.72300 1.000 109.79474 149 SER A N 1
ATOM 2431 C CA . SER A 1 159 ? -23.60200 45.27200 -8.33600 1.000 96.39577 149 SER A CA 1
ATOM 2432 C C . SER A 1 159 ? -22.94600 46.28700 -7.41400 1.000 89.60285 149 SER A C 1
ATOM 2433 O O . SER A 1 159 ? -21.92000 46.88300 -7.75300 1.000 69.77942 149 SER A O 1
ATOM 2441 N N . PHE A 1 160 ? -23.56000 46.47800 -6.24700 1.000 110.27638 150 PHE A N 1
ATOM 2442 C CA . PHE A 1 160 ? -22.95900 47.24100 -5.16500 1.000 77.50929 150 PHE A CA 1
ATOM 2443 C C . PHE A 1 160 ? -23.38200 46.62000 -3.84100 1.000 73.28773 150 PHE A C 1
ATOM 2444 O O . PHE A 1 160 ? -24.39500 45.92400 -3.75300 1.000 98.66183 150 PHE A O 1
ATOM 2461 N N . VAL A 1 161 ? -22.58400 46.87200 -2.80700 1.000 107.09179 151 VAL A N 1
ATOM 2462 C CA . VAL A 1 161 ? -22.75200 46.22900 -1.51100 1.000 77.13556 151 VAL A CA 1
ATOM 2463 C C . VAL A 1 161 ? -23.11600 47.28400 -0.47600 1.000 81.63610 151 VAL A C 1
ATOM 2464 O O . VAL A 1 161 ? -22.55300 48.38400 -0.47200 1.000 94.35868 151 VAL A O 1
ATOM 2477 N N . LEU A 1 162 ? -24.06100 46.94600 0.40000 1.000 69.42411 152 LEU A N 1
ATOM 2478 C CA . LEU A 1 162 ? -24.43000 47.79400 1.52700 1.000 85.66290 152 LEU A CA 1
ATOM 2479 C C . LEU A 1 162 ? -24.22700 47.00300 2.81100 1.000 61.98638 152 LEU A C 1
ATOM 2480 O O . LEU A 1 162 ? -24.84600 45.95000 2.99900 1.000 62.63909 152 LEU A O 1
ATOM 2496 N N . MET A 1 163 ? -23.36500 47.50800 3.68900 1.000 79.70956 153 MET A N 1
ATOM 2497 C CA . MET A 1 163 ? -23.05000 46.84700 4.94900 1.000 69.96892 153 MET A CA 1
ATOM 2498 C C . MET A 1 163 ? -23.93800 47.40100 6.05400 1.000 87.55523 153 MET A C 1
ATOM 2499 O O . MET A 1 163 ? -24.00800 48.61900 6.24600 1.000 140.02995 153 MET A O 1
ATOM 2513 N N . ASP A 1 164 ? -24.60600 46.50600 6.77700 1.000 84.13114 154 ASP A N 1
ATOM 2514 C CA . ASP A 1 164 ? -25.39700 46.86400 7.95000 1.000 84.89176 154 ASP A CA 1
ATOM 2515 C C . ASP A 1 164 ? -24.60400 46.46600 9.19000 1.000 81.72032 154 ASP A C 1
ATOM 2516 O O . ASP A 1 164 ? -24.46200 45.27600 9.48800 1.000 75.52748 154 ASP A O 1
ATOM 2525 N N . ILE A 1 165 ? -24.09200 47.45900 9.91100 1.000 64.08137 155 ILE A N 1
ATOM 2526 C CA . ILE A 1 165 ? -23.18400 47.24000 11.03200 1.000 107.93926 155 ILE A CA 1
ATOM 2527 C C . ILE A 1 165 ? -23.95300 47.45300 12.32900 1.000 112.09765 155 ILE A C 1
ATOM 2528 O O . ILE A 1 165 ? -24.40100 48.56800 12.62300 1.000 79.39373 155 ILE A O 1
ATOM 2544 N N . GLN A 1 166 ? -24.10000 46.38500 13.11000 1.000 87.22888 156 GLN A N 1
ATOM 2545 C CA . GLN A 1 166 ? -24.81800 46.41300 14.38400 1.000 104.91258 156 GLN A CA 1
ATOM 2546 C C . GLN A 1 166 ? -23.95900 45.69300 15.42100 1.000 83.21524 156 GLN A C 1
ATOM 2547 O O . GLN A 1 166 ? -23.88800 44.46100 15.42400 1.000 85.87872 156 GLN A O 1
ATOM 2561 N N . ALA A 1 167 ? -23.30600 46.45900 16.29300 1.000 73.47460 157 ALA A N 1
ATOM 2562 C CA . ALA A 1 167 ? -22.46300 45.91600 17.36400 1.000 74.78528 157 ALA A CA 1
ATOM 2563 C C . ALA A 1 167 ? -21.34800 45.08800 16.73700 1.000 72.62450 157 ALA A C 1
ATOM 2564 O O . ALA A 1 167 ? -20.57400 45.63900 15.93500 1.000 74.66158 157 ALA A O 1
ATOM 2571 N N . SER A 1 168 ? -21.20800 43.80200 17.06000 1.000 79.66218 158 SER A N 1
ATOM 2572 C CA . SER A 1 168 ? -20.0970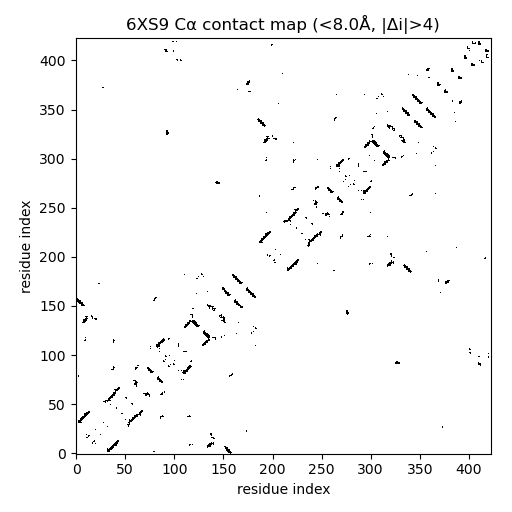0 42.99100 16.57900 1.000 92.88745 158 SER A CA 1
ATOM 2573 C C . SER A 1 168 ? -20.45800 42.13700 15.36800 1.000 103.36239 158 SER A C 1
ATOM 2574 O O . SER A 1 168 ? -19.67000 41.26700 14.98300 1.000 92.81902 158 SER A O 1
ATOM 2582 N N . THR A 1 169 ? -21.62000 42.36200 14.75800 1.000 85.00230 159 THR A N 1
ATOM 2583 C CA . THR A 1 169 ? -22.03000 41.63800 13.56300 1.000 96.24575 159 THR A CA 1
ATOM 2584 C C . THR A 1 169 ? -22.31600 42.63200 12.44900 1.000 81.43082 159 THR A C 1
ATOM 2585 O O . THR A 1 169 ? -23.06000 43.59800 12.64600 1.000 102.24384 159 THR A O 1
ATOM 2596 N N . VAL A 1 170 ? -21.72100 42.39200 11.28600 1.000 92.72428 160 VAL A N 1
ATOM 2597 C CA . VAL A 1 170 ? -22.03200 43.13200 10.07000 1.000 82.52042 160 VAL A CA 1
ATOM 2598 C C . VAL A 1 170 ? -22.90400 42.24600 9.19400 1.000 63.77080 160 VAL A C 1
ATOM 2599 O O . VAL A 1 170 ? -22.58500 41.07000 8.97400 1.000 82.38093 160 VAL A O 1
ATOM 2612 N N . VAL A 1 171 ? -24.01300 42.79700 8.71400 1.000 71.55332 161 VAL A N 1
ATOM 2613 C CA . VAL A 1 171 ? -24.83800 42.15100 7.70300 1.000 96.62474 161 VAL A CA 1
ATOM 2614 C C . VAL A 1 171 ? -24.54600 42.83800 6.38100 1.000 89.41862 161 VAL A C 1
ATOM 2615 O O . VAL A 1 171 ? -24.73900 44.05200 6.24400 1.000 75.35377 161 VAL A O 1
ATOM 2628 N N . THR A 1 172 ? -24.08100 42.06200 5.41300 1.000 73.50618 162 THR A N 1
ATOM 2629 C CA . THR A 1 172 ? -23.64000 42.57900 4.12800 1.000 98.10650 162 THR A CA 1
ATOM 2630 C C . THR A 1 172 ? -24.68700 42.24400 3.07800 1.000 99.36981 162 THR A C 1
ATOM 2631 O O . THR A 1 172 ? -24.97000 41.06600 2.83000 1.000 68.29503 162 THR A O 1
ATOM 2642 N N . TYR A 1 173 ? -25.26400 43.27800 2.47600 1.000 60.07562 163 TYR A N 1
ATOM 2643 C CA . TYR A 1 173 ? -26.24000 43.12900 1.40900 1.000 76.32757 163 TYR A CA 1
ATOM 2644 C C . TYR A 1 173 ? -25.58600 43.47500 0.08100 1.000 84.87597 163 TYR A C 1
ATOM 2645 O O . TYR A 1 173 ? -24.99600 44.55100 -0.06400 1.000 61.63634 163 TYR A O 1
ATOM 2663 N N . VAL A 1 174 ? -25.69100 42.56100 -0.87800 1.000 65.32099 164 VAL A N 1
ATOM 2664 C CA . VAL A 1 174 ? -25.25800 42.78700 -2.25100 1.000 93.65333 164 VAL A CA 1
ATOM 2665 C C . VAL A 1 174 ? -26.50600 42.94100 -3.10100 1.000 59.77822 164 VAL A C 1
ATOM 2666 O O . VAL A 1 174 ? -27.44500 42.14800 -2.97900 1.000 109.71842 164 VAL A O 1
ATOM 2679 N N . TYR A 1 175 ? -26.52500 43.97000 -3.94200 1.000 68.43189 165 TYR A N 1
ATOM 2680 C CA . TYR A 1 175 ? -27.60400 44.18200 -4.89700 1.000 94.70872 165 TYR A CA 1
ATOM 2681 C C . TYR A 1 175 ? -26.97500 44.15100 -6.28100 1.000 86.77093 165 TYR A C 1
ATOM 2682 O O . TYR A 1 175 ? -26.27000 45.09200 -6.66100 1.000 95.77201 165 TYR A O 1
ATOM 2700 N N . GLN A 1 176 ? -27.23100 43.08900 -7.03500 1.000 100.33045 166 GLN A N 1
ATOM 2701 C CA . GLN A 1 176 ? -26.74900 42.97600 -8.40300 1.000 87.38943 166 GLN A CA 1
ATOM 2702 C C . GLN A 1 176 ? -27.92300 43.03800 -9.36900 1.000 92.99273 166 GLN A C 1
ATOM 2703 O O . GLN A 1 176 ? -28.96000 42.40600 -9.14700 1.000 76.40127 166 GLN A O 1
ATOM 2717 N N . LEU A 1 177 ? -27.74600 43.80800 -10.44000 1.000 133.92658 167 LEU A N 1
ATOM 2718 C CA . LEU A 1 177 ? -28.78800 44.03700 -11.43800 1.000 122.77525 167 LEU A CA 1
ATO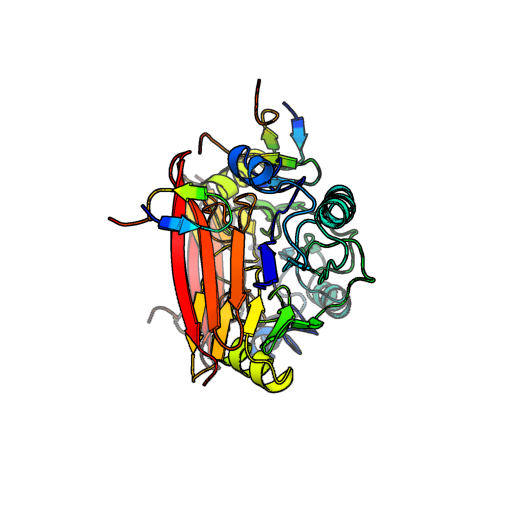M 2719 C C . LEU A 1 177 ? -28.69300 42.94000 -12.49200 1.000 102.63599 167 LEU A C 1
ATOM 2720 O O . LEU A 1 177 ? -27.91800 43.04300 -13.44700 1.000 127.68373 167 LEU A O 1
ATOM 2736 N N . ILE A 1 178 ? -29.49900 41.89300 -12.30500 1.000 67.66864 168 ILE A N 1
ATOM 2737 C CA . ILE A 1 178 ? -29.59500 40.77800 -13.24700 1.000 99.54878 168 ILE A CA 1
ATOM 2738 C C . ILE A 1 178 ? -30.78900 41.13500 -14.12300 1.000 122.73050 168 ILE A C 1
ATOM 2739 O O . ILE A 1 178 ? -31.80400 41.60400 -13.61000 1.000 113.67416 168 ILE A O 1
ATOM 2755 N N . GLY A 1 179 ? -30.69200 40.92600 -15.43300 1.000 132.35271 169 GLY A N 1
ATOM 2756 C CA . GLY A 1 179 ? -31.77400 41.35800 -16.29900 1.000 140.10890 169 GLY A CA 1
ATOM 2757 C C . GLY A 1 179 ? -31.98500 42.84200 -16.09400 1.000 126.08091 169 GLY A C 1
ATOM 2758 O O . GLY A 1 179 ? -31.07100 43.65400 -16.28300 1.000 129.41025 169 GLY A O 1
ATOM 2762 N N . ASP A 1 180 ? -33.19500 43.22000 -15.69500 1.000 110.38955 170 ASP A N 1
ATOM 2763 C CA . ASP A 1 180 ? -33.49700 44.59500 -15.32200 1.000 135.60310 170 ASP A CA 1
ATOM 2764 C C . ASP A 1 180 ? -34.31600 44.62900 -14.04200 1.000 139.53515 170 ASP A C 1
ATOM 2765 O O . ASP A 1 180 ? -35.26500 45.40500 -13.91300 1.000 145.09898 170 ASP A O 1
ATOM 2774 N N . ASP A 1 181 ? -33.96800 43.77500 -13.08000 1.000 145.42796 171 ASP A N 1
ATOM 2775 C CA . ASP A 1 181 ? -34.60600 43.78000 -11.76900 1.000 150.08905 171 ASP A CA 1
ATOM 2776 C C . ASP A 1 181 ? -33.52900 43.61500 -10.70900 1.000 147.99932 171 ASP A C 1
ATOM 2777 O O . ASP A 1 181 ? -32.77700 42.63700 -10.73400 1.000 112.67140 171 ASP A O 1
ATOM 2786 N N . VAL A 1 182 ? -33.45500 44.57300 -9.78400 1.000 139.80360 172 VAL A N 1
ATOM 2787 C CA . VAL A 1 182 ? -32.49100 44.48500 -8.69500 1.000 104.65465 172 VAL A CA 1
ATOM 2788 C C . VAL A 1 182 ? -32.79100 43.25000 -7.86000 1.000 91.46097 172 VAL A C 1
ATOM 2789 O O . VAL A 1 182 ? -33.94800 42.97300 -7.51700 1.000 96.28523 172 VAL A O 1
ATOM 2802 N N . LYS A 1 183 ? -31.74400 42.49700 -7.53100 1.000 91.83733 173 LYS A N 1
ATOM 2803 C CA . LYS A 1 183 ? -31.85600 41.31900 -6.68400 1.000 96.48788 173 LYS A CA 1
ATOM 2804 C C . LYS A 1 183 ? -30.70700 41.33700 -5.68800 1.000 83.08365 173 LYS A C 1
ATOM 2805 O O . LYS A 1 183 ? -29.65900 41.93800 -5.94100 1.000 108.50511 173 LYS A O 1
ATOM 2824 N N . VAL A 1 184 ? -30.91100 40.68600 -4.54000 1.000 115.87442 174 VAL A N 1
ATOM 2825 C CA . VAL A 1 184 ? -29.99000 40.80900 -3.41600 1.000 111.66076 174 VAL A CA 1
ATOM 2826 C C . VAL A 1 184 ? -29.73100 39.45000 -2.77600 1.000 60.76781 174 VAL A C 1
ATOM 2827 O O . VAL A 1 184 ? -30.44100 38.47100 -3.01100 1.000 65.29993 174 VAL A O 1
ATOM 2840 N N . GLU A 1 185 ? -28.70500 39.42600 -1.92600 1.000 85.82082 175 GLU A N 1
ATOM 2841 C CA . GLU A 1 185 ? -28.30600 38.25200 -1.16500 1.000 86.34193 175 GLU A CA 1
ATOM 2842 C C . GLU A 1 185 ? -27.73200 38.72300 0.16400 1.000 105.89691 175 GLU A C 1
ATOM 2843 O O . GLU A 1 185 ? -27.09800 39.78000 0.23900 1.000 93.10590 175 GLU A O 1
ATOM 2855 N N . ARG A 1 186 ? -27.95600 37.93400 1.21300 1.000 127.17314 176 ARG A N 1
ATOM 2856 C CA . ARG A 1 186 ? -27.50500 38.27000 2.55700 1.000 89.32124 176 ARG A CA 1
ATOM 2857 C C . ARG A 1 186 ? -26.30300 37.41900 2.93900 1.000 100.80419 176 ARG A C 1
ATOM 2858 O O . ARG A 1 186 ? -26.26600 36.21700 2.66100 1.000 83.17576 176 ARG A O 1
ATOM 2879 N N . ILE A 1 187 ? -25.32600 38.05200 3.58700 1.000 88.18426 177 ILE A N 1
ATOM 2880 C CA . ILE A 1 187 ? -24.17000 37.36100 4.14900 1.000 83.86532 177 ILE A CA 1
ATOM 2881 C C . ILE A 1 187 ? -23.87100 38.00200 5.49800 1.000 102.56230 177 ILE A C 1
ATOM 2882 O O . ILE A 1 187 ? -23.68400 39.22100 5.58000 1.000 100.40414 177 ILE A O 1
ATOM 2898 N N . GLU A 1 188 ? -23.82800 37.18900 6.54800 1.000 96.14047 178 GLU A N 1
ATOM 2899 C CA . GLU A 1 188 ? -23.69100 37.66500 7.91800 1.000 84.58646 178 GLU A CA 1
ATOM 2900 C C . GLU A 1 188 ? -22.30600 37.31400 8.44400 1.000 75.64854 178 GLU A C 1
ATOM 2901 O O . GLU A 1 188 ? -21.84200 36.18200 8.27300 1.000 68.06869 178 GLU A O 1
ATOM 2913 N N . TYR A 1 189 ? -21.64800 38.28700 9.07500 1.000 78.27517 179 TYR A N 1
ATOM 2914 C CA . TYR A 1 189 ? -20.32900 38.09700 9.66800 1.000 80.02275 179 TYR A CA 1
ATOM 2915 C C . TYR A 1 189 ? -20.32300 38.68300 11.07000 1.000 83.01522 179 TYR A C 1
ATOM 2916 O O . TYR A 1 189 ? -20.73200 39.83200 11.26800 1.000 84.22852 179 TYR A O 1
ATOM 2934 N N . LYS A 1 190 ? -19.86600 37.89100 12.03600 1.000 101.75694 180 LYS A N 1
ATOM 2935 C CA . LYS A 1 190 ? -19.65700 38.34500 13.40300 1.000 85.71028 180 LYS A CA 1
ATOM 2936 C C . LYS A 1 190 ? -18.16700 38.32300 13.71400 1.000 84.23378 180 LYS A C 1
ATOM 2937 O O . LYS A 1 190 ? -17.46700 37.36800 13.36000 1.000 86.00242 180 LYS A O 1
ATOM 2956 N N . LYS A 1 191 ? -17.68200 39.37300 14.37100 1.000 71.82440 181 LYS A N 1
ATOM 2957 C CA . LYS A 1 191 ? -16.29400 39.38200 14.80400 1.000 80.04907 181 LYS A CA 1
ATOM 2958 C C . LYS A 1 191 ? -16.02800 38.15500 15.67300 1.000 118.83530 181 LYS A C 1
ATOM 2959 O O . LYS A 1 191 ? -16.87500 37.77900 16.49300 1.000 90.14502 181 LYS A O 1
ATOM 2978 N N . PRO A 1 192 ? -14.87300 37.49500 15.51700 1.000 106.86808 182 PRO A N 1
ATOM 2979 C CA . PRO A 1 192 ? -14.63700 36.28800 16.31300 1.000 117.13510 182 PRO A CA 1
ATOM 2980 C C . PRO A 1 192 ? -14.38700 36.61000 17.78000 1.000 126.00721 182 PRO A C 1
ATOM 2981 O O . PRO A 1 192 ? -14.27500 35.71400 18.61700 1.000 128.35750 182 PRO A O 1
ATOM 2993 N N . ASP B 2 9 ? 17.38000 34.60800 -50.23200 1.000 150.27854 -1 ASP B N 1
ATOM 2994 C CA . ASP B 2 9 ? 17.08300 36.05600 -50.03200 1.000 171.00208 -1 ASP B CA 1
ATOM 2995 C C . ASP B 2 9 ? 15.98000 36.24600 -48.99500 1.000 178.82144 -1 ASP B C 1
ATOM 2996 O O . ASP B 2 9 ? 15.21700 37.21100 -49.05300 1.000 151.61555 -1 ASP B O 1
ATOM 3005 N N . ARG B 2 10 ? 15.90200 35.31500 -48.04700 1.000 192.12304 0 ARG B N 1
ATOM 3006 C CA . ARG B 2 10 ? 14.87500 35.37700 -47.01800 1.000 174.79201 0 ARG B CA 1
ATOM 3007 C C . ARG B 2 10 ? 15.08100 36.59400 -46.12400 1.000 177.04228 0 ARG B C 1
ATOM 3008 O O . ARG B 2 10 ? 16.19000 36.84400 -45.64200 1.000 201.75577 0 ARG B O 1
ATOM 3029 N N . MET B 2 11 ? 14.01200 37.36000 -45.91300 1.000 160.79033 1 MET B N 1
ATOM 3030 C CA . MET B 2 11 ? 13.98800 38.31500 -44.81700 1.000 149.34159 1 MET B CA 1
ATOM 3031 C C . MET B 2 11 ? 13.70000 37.57200 -43.52300 1.000 135.86366 1 MET B C 1
ATOM 3032 O O . MET B 2 11 ? 12.94000 36.59900 -43.50800 1.000 140.93532 1 MET B O 1
ATOM 3046 N N . LEU B 2 12 ? 14.31400 38.02600 -42.43800 1.000 128.57331 2 LEU B N 1
ATOM 3047 C CA . LEU B 2 12 ? 13.96100 37.57700 -41.10100 1.000 117.45356 2 LEU B CA 1
ATOM 3048 C C . LEU B 2 12 ? 13.39300 38.75900 -40.33300 1.000 98.45391 2 LEU B C 1
ATOM 3049 O O . LEU B 2 12 ? 13.96900 39.85100 -40.34600 1.000 90.67929 2 LEU B O 1
ATOM 3065 N N . VAL B 2 13 ? 12.24500 38.54300 -39.70100 1.000 82.07563 3 VAL B N 1
ATOM 3066 C CA . VAL B 2 13 ? 11.56800 39.55500 -38.90300 1.000 93.78230 3 VAL B CA 1
ATOM 3067 C C . VAL B 2 13 ? 11.41700 38.99400 -37.50100 1.000 82.00194 3 VAL B C 1
ATOM 3068 O O . VAL B 2 13 ? 10.68600 38.01600 -37.29300 1.000 81.07551 3 VAL B O 1
ATOM 3081 N N . LEU B 2 14 ? 12.11000 39.60100 -36.54300 1.000 111.04226 4 LEU B N 1
ATOM 3082 C CA . LEU B 2 14 ? 11.98500 39.20300 -35.15100 1.000 94.15866 4 LEU B CA 1
ATOM 3083 C C . LEU B 2 14 ? 10.85700 39.99500 -34.50900 1.000 71.69017 4 LEU B C 1
ATOM 3084 O O . LEU B 2 14 ? 10.85700 41.23000 -34.54900 1.000 67.51862 4 LEU B O 1
ATOM 3100 N N . VAL B 2 15 ? 9.89600 39.28000 -33.93300 1.000 74.27996 5 VAL B N 1
ATOM 3101 C CA . VAL B 2 15 ? 8.74000 39.88700 -33.29000 1.000 108.55775 5 VAL B CA 1
ATOM 3102 C C . VAL B 2 15 ? 8.67600 39.39400 -31.85000 1.000 98.92239 5 VAL B C 1
ATOM 3103 O O . VAL B 2 15 ? 8.80600 38.19300 -31.59200 1.000 76.29862 5 VAL B O 1
ATOM 3116 N N . LEU B 2 16 ? 8.47700 40.32500 -30.92100 1.000 106.57330 6 LEU B N 1
ATOM 3117 C CA . LEU B 2 16 ? 8.44100 40.03000 -29.49200 1.000 117.45619 6 LEU B CA 1
ATOM 3118 C C . LEU B 2 16 ? 7.75500 41.20600 -28.80400 1.000 89.07647 6 LEU B C 1
ATOM 3119 O O . LEU B 2 16 ? 7.33300 42.16300 -29.45800 1.000 131.95003 6 LEU B O 1
ATOM 3135 N N . GLY B 2 17 ? 7.62600 41.12900 -27.48700 1.000 81.96509 7 GLY B N 1
ATOM 3136 C CA . GLY B 2 17 ? 7.12300 42.25800 -26.73300 1.000 106.22853 7 GLY B CA 1
ATOM 3137 C C . GLY B 2 17 ? 6.64600 41.83500 -25.35900 1.000 86.15243 7 GLY B C 1
ATOM 3138 O O . GLY B 2 17 ? 6.88500 40.71400 -24.91300 1.000 76.89080 7 GLY B O 1
ATOM 3142 N N . ASP B 2 18 ? 5.96100 42.77200 -24.70300 1.000 77.28032 8 ASP B N 1
ATOM 3143 C CA . ASP B 2 18 ? 5.49100 42.59300 -23.33100 1.000 73.43775 8 ASP B CA 1
ATOM 3144 C C . ASP B 2 18 ? 6.63200 42.14000 -22.42200 1.000 91.87681 8 ASP B C 1
ATOM 3145 O O . ASP B 2 18 ? 6.50400 41.19500 -21.64000 1.000 61.86005 8 ASP B O 1
ATOM 3154 N N . LEU B 2 19 ? 7.76700 42.83800 -22.53000 1.000 66.65536 9 LEU B N 1
ATOM 3155 C CA . LEU B 2 19 ? 8.91900 42.51400 -21.69500 1.000 83.16523 9 LEU B CA 1
ATOM 3156 C C . LEU B 2 19 ? 8.70100 42.97300 -20.25900 1.000 93.67702 9 LEU B C 1
ATOM 3157 O O . LEU B 2 19 ? 9.11100 42.29000 -19.31400 1.000 108.51038 9 LEU B O 1
ATOM 3173 N N . HIS B 2 20 ? 8.06000 44.12500 -20.07600 1.000 107.33919 10 HIS B N 1
ATOM 3174 C CA . HIS B 2 20 ? 7.74900 44.64400 -18.74700 1.000 83.13628 10 HIS B CA 1
ATOM 3175 C C . HIS B 2 20 ? 9.00600 44.72900 -17.88500 1.000 106.95756 10 HIS B C 1
ATOM 3176 O O . HIS B 2 20 ? 9.02600 44.31800 -16.72200 1.000 127.09155 10 HIS B O 1
ATOM 3190 N N . ILE B 2 21 ? 10.07300 45.26100 -18.46800 1.000 133.03964 11 ILE B N 1
ATOM 3191 C CA . ILE B 2 21 ? 11.27000 45.53800 -17.69000 1.000 143.65407 11 ILE B CA 1
ATOM 3192 C C . ILE B 2 21 ? 11.25600 47.03700 -17.41000 1.000 145.72274 11 ILE B C 1
ATOM 3193 O O . ILE B 2 21 ? 10.87000 47.82300 -18.27400 1.000 157.86893 11 ILE B O 1
ATOM 3209 N N . PRO B 2 22 ? 11.65900 47.44500 -16.19400 1.000 135.81628 12 PRO B N 1
ATOM 3210 C CA . PRO B 2 22 ? 12.24400 46.69100 -15.07800 1.000 131.36312 12 PRO B CA 1
ATOM 3211 C C . PRO B 2 22 ? 11.24900 46.11500 -14.06000 1.000 122.41205 12 PRO B C 1
ATOM 3212 O O . PRO B 2 22 ? 11.63300 45.24600 -13.27800 1.000 103.55715 12 PRO B O 1
ATOM 3223 N N . HIS B 2 23 ? 10.00100 46.58700 -14.07000 1.000 120.96450 13 HIS B N 1
ATOM 3224 C CA . HIS B 2 23 ? 9.09500 46.32300 -12.95500 1.000 96.93531 13 HIS B CA 1
ATOM 3225 C C . HIS B 2 23 ? 8.81900 44.83200 -12.79300 1.000 117.60357 13 HIS B C 1
ATOM 3226 O O . HIS B 2 23 ? 9.17600 44.22600 -11.77500 1.000 140.66687 13 HIS B O 1
ATOM 3240 N N . ARG B 2 24 ? 8.17700 44.22400 -13.78400 1.000 111.78972 14 ARG B N 1
ATOM 3241 C CA . ARG B 2 24 ? 7.66800 42.86400 -13.64100 1.000 108.60513 14 ARG B CA 1
ATOM 3242 C C . ARG B 2 24 ? 8.75400 41.81300 -13.80400 1.000 128.60226 14 ARG B C 1
ATOM 3243 O O . ARG B 2 24 ? 8.66000 40.72600 -13.23600 1.000 111.62917 14 ARG B O 1
ATOM 3275 N N . ASN B 2 26 ? 13.22400 41.17800 -14.49800 1.000 107.40761 16 ASN B N 1
ATOM 3276 C CA . ASN B 2 26 ? 14.56500 41.74200 -14.45800 1.000 139.93520 16 ASN B CA 1
ATOM 3277 C C . ASN B 2 26 ? 15.05800 42.07300 -15.85600 1.000 139.83782 16 ASN B C 1
ATOM 3278 O O . ASN B 2 26 ? 15.25900 43.24000 -16.19400 1.000 103.00709 16 ASN B O 1
ATOM 3289 N N . SER B 2 27 ? 15.25600 41.04100 -16.67000 1.000 149.14683 17 SER B N 1
ATOM 3290 C CA . SER B 2 27 ? 15.73100 41.22900 -18.03100 1.000 149.60215 17 SER B CA 1
ATOM 3291 C C . SER B 2 27 ? 15.24900 40.06100 -18.88100 1.000 146.37018 17 SER B C 1
ATOM 3292 O O . SER B 2 27 ? 14.58000 39.14500 -18.39400 1.000 136.79009 17 SER B O 1
ATOM 3300 N N . LEU B 2 28 ? 15.63000 40.06100 -20.15400 1.000 127.54161 18 LEU B N 1
ATOM 3301 C CA . LEU B 2 28 ? 15.26900 38.96400 -21.04200 1.000 118.89320 18 LEU B CA 1
ATOM 3302 C C . LEU B 2 28 ? 16.07100 37.74000 -20.60600 1.000 114.64269 18 LEU B C 1
ATOM 3303 O O . LEU B 2 28 ? 17.24000 37.86500 -20.24000 1.000 126.11249 18 LEU B O 1
ATOM 3319 N N . PRO B 2 29 ? 15.45100 36.55100 -20.64200 1.000 96.18522 19 PRO B N 1
ATOM 3320 C CA . PRO B 2 29 ? 16.15100 35.33400 -20.21400 1.000 119.95386 19 PRO B CA 1
ATOM 3321 C C . PRO B 2 29 ? 17.53100 35.24000 -20.85000 1.000 150.06536 19 PRO B C 1
ATOM 3322 O O . PRO B 2 29 ? 17.76100 35.72600 -21.95900 1.000 155.65287 19 PRO B O 1
ATOM 3333 N N . ALA B 2 30 ? 18.45500 34.60200 -20.12900 1.000 139.08247 20 ALA B N 1
ATOM 3334 C CA . ALA B 2 30 ? 19.84500 34.54600 -20.57200 1.000 134.10029 20 ALA B CA 1
ATOM 3335 C C . ALA B 2 30 ? 19.96000 34.01100 -21.99400 1.000 117.71675 20 ALA B C 1
ATOM 3336 O O . ALA B 2 30 ? 20.57500 34.64100 -22.86200 1.000 108.20508 20 ALA B O 1
ATOM 3343 N N . LYS B 2 31 ? 19.37100 32.84200 -22.25000 1.000 111.66865 21 LYS B N 1
ATOM 3344 C CA . LYS B 2 31 ? 19.59500 32.15400 -23.51600 1.000 121.78039 21 LYS B CA 1
ATOM 3345 C C . LYS B 2 31 ? 19.02200 32.92300 -24.70300 1.000 138.18499 21 LYS B C 1
ATOM 3346 O O . LYS B 2 31 ? 19.60600 32.89400 -25.79100 1.000 161.53779 21 LYS B O 1
ATOM 3365 N N . PHE B 2 32 ? 17.89500 33.61400 -24.52400 1.000 121.38561 22 PHE B N 1
ATOM 3366 C CA . PHE B 2 32 ? 17.30800 34.38500 -25.61800 1.000 129.14970 22 PHE B CA 1
ATOM 3367 C C . PHE B 2 32 ? 18.31300 35.38100 -26.18200 1.000 141.01954 22 PHE B C 1
ATOM 3368 O O . PHE B 2 32 ? 18.73800 35.27900 -27.33900 1.000 171.74954 22 PHE B O 1
ATOM 3385 N N . LYS B 2 33 ? 18.71500 36.34800 -25.36000 1.000 105.93112 23 LYS B N 1
ATOM 3386 C CA . LYS B 2 33 ? 19.51600 37.47200 -25.82600 1.000 100.97263 23 LYS B CA 1
ATOM 3387 C C . LYS B 2 33 ? 20.86900 37.03900 -26.37500 1.000 116.87980 23 LYS B C 1
ATOM 3388 O O . LYS B 2 33 ? 21.52100 37.82500 -27.07200 1.000 88.50272 23 LYS B O 1
ATOM 3407 N N . LYS B 2 34 ? 21.30500 35.81300 -26.08100 1.000 129.42604 24 LYS B N 1
ATOM 3408 C CA . LYS B 2 34 ? 22.51000 35.29400 -26.71700 1.000 130.30247 24 LYS B CA 1
ATOM 3409 C C . LYS B 2 34 ? 22.24700 34.91300 -28.16900 1.000 156.23189 24 LYS B C 1
ATOM 3410 O O . LYS B 2 34 ? 23.14400 35.02500 -29.01200 1.000 148.37568 24 LYS B O 1
ATOM 3429 N N . LEU B 2 35 ? 21.02900 34.47500 -28.48300 1.000 141.75647 25 LEU B N 1
ATOM 3430 C CA . LEU B 2 35 ? 20.66600 34.14300 -29.85300 1.000 110.72380 25 LEU B CA 1
ATOM 3431 C C . LEU B 2 35 ? 20.38000 35.37300 -30.70400 1.000 136.36372 25 LEU B C 1
ATOM 3432 O O . LEU B 2 35 ? 20.31000 35.25300 -31.93200 1.000 147.40715 25 LEU B O 1
ATOM 3448 N N . LEU B 2 36 ? 20.22400 36.54100 -30.09200 1.000 97.04058 26 LEU B N 1
ATOM 3449 C CA . LEU B 2 36 ? 19.89500 37.76400 -30.82200 1.000 100.37256 26 LEU B CA 1
ATOM 3450 C C . LEU B 2 36 ? 21.15800 38.57700 -31.09700 1.000 128.49435 26 LEU B C 1
ATOM 3451 O O . LEU B 2 36 ? 21.33500 39.69500 -30.61400 1.000 122.49627 26 LEU B O 1
ATOM 3467 N N . VAL B 2 37 ? 22.04300 37.99300 -31.89300 1.000 135.04251 27 VAL B N 1
ATOM 3468 C CA . VAL B 2 37 ? 23.26500 38.70700 -32.27200 1.000 126.43621 27 VAL B CA 1
ATOM 3469 C C . VAL B 2 37 ? 22.89000 39.83600 -33.23000 1.000 140.17733 27 VAL B C 1
ATOM 3470 O O . VAL B 2 37 ? 22.15300 39.59300 -34.20200 1.000 151.17339 27 VAL B O 1
ATOM 3483 N N . PRO B 2 38 ? 23.32000 41.07500 -32.99300 1.000 141.77489 28 PRO B N 1
ATOM 3484 C CA . PRO B 2 38 ? 22.96400 42.16300 -33.91400 1.000 151.77872 28 PRO B CA 1
ATOM 3485 C C . PRO B 2 38 ? 23.41500 41.86700 -35.33700 1.000 144.23045 28 PRO B C 1
ATOM 3486 O O . PRO B 2 38 ? 24.22300 40.97300 -35.60100 1.000 117.47724 28 PRO B O 1
ATOM 3497 N N . GLY B 2 39 ? 22.87200 42.64500 -36.26900 1.000 124.03592 29 GLY B N 1
ATOM 3498 C CA . GLY B 2 39 ? 23.17600 42.51400 -37.68600 1.000 125.67033 29 GLY B CA 1
ATOM 3499 C C . GLY B 2 39 ? 22.36800 41.45900 -38.41100 1.000 144.12518 29 GLY B C 1
ATOM 3500 O O . GLY B 2 39 ? 22.00100 41.64100 -39.57400 1.000 156.97672 29 GLY B O 1
ATOM 3504 N N . LYS B 2 40 ? 22.09100 40.34600 -37.73700 1.000 151.70766 30 LYS B N 1
ATOM 3505 C CA A LYS B 2 40 ? 21.33000 39.24100 -38.31100 0.450 149.78375 30 LYS B CA 1
ATOM 3506 C CA B LYS B 2 40 ? 21.35200 39.25000 -38.34800 0.550 149.55741 30 LYS B CA 1
ATOM 3507 C C . LYS B 2 40 ? 20.01000 39.72100 -38.90000 1.000 148.04407 30 LYS B C 1
ATOM 3508 O O . LYS B 2 40 ? 19.85800 39.84200 -40.12100 1.000 160.68506 30 LYS B O 1
ATOM 3545 N N . ILE B 2 41 ? 19.04600 40.00200 -38.02100 1.000 117.22195 31 ILE B N 1
ATOM 3546 C CA . ILE B 2 41 ? 17.69600 40.33100 -38.45700 1.000 110.08688 31 ILE B CA 1
ATOM 3547 C C . ILE B 2 41 ? 17.67400 41.68500 -39.15500 1.000 107.79187 31 ILE B C 1
ATOM 3548 O O . ILE B 2 41 ? 18.41500 42.61100 -38.80100 1.000 129.85241 31 ILE B O 1
ATOM 3564 N N . GLN B 2 42 ? 16.80500 41.80000 -40.16100 1.000 123.39637 32 GLN B N 1
ATOM 3565 C CA . GLN B 2 42 ? 16.64400 43.04100 -40.90800 1.000 129.56290 32 GLN B CA 1
ATOM 3566 C C . GLN B 2 42 ? 15.55800 43.93600 -40.31700 1.000 126.28093 32 GLN B C 1
ATOM 3567 O O . GLN B 2 42 ? 15.69300 45.16400 -40.33900 1.000 116.40869 32 GLN B O 1
ATOM 3581 N N . HIS B 2 43 ? 14.48300 43.34800 -39.78600 1.000 141.87754 33 HIS B N 1
ATOM 3582 C CA . HIS B 2 43 ? 13.37400 44.09700 -39.20400 1.000 144.71998 33 HIS B CA 1
ATOM 3583 C C . HIS B 2 43 ? 13.04800 43.56600 -37.81500 1.000 125.77297 33 HIS B C 1
ATOM 3584 O O . HIS B 2 43 ? 13.03500 42.35300 -37.59400 1.000 126.81784 33 HIS B O 1
ATOM 3598 N N . ILE B 2 44 ? 12.76300 44.47600 -36.88500 1.000 97.98280 34 ILE B N 1
ATOM 3599 C CA . ILE B 2 44 ? 12.22700 44.12500 -35.57300 1.000 111.72392 34 ILE B CA 1
ATOM 3600 C C . ILE B 2 44 ? 10.82700 44.71500 -35.47300 1.000 105.56529 34 ILE B C 1
ATOM 3601 O O . ILE B 2 44 ? 10.62200 45.89600 -35.77700 1.000 83.67845 34 ILE B O 1
ATOM 3617 N N . LEU B 2 45 ? 9.86800 43.88800 -35.07100 1.000 132.73697 35 LEU B N 1
ATOM 3618 C CA . LEU B 2 45 ? 8.51000 44.32300 -34.77700 1.000 122.91474 35 LEU B CA 1
ATOM 3619 C C . LEU B 2 45 ? 8.21700 43.96800 -33.32900 1.000 111.05542 35 LEU B C 1
ATOM 3620 O O . LEU B 2 45 ? 8.37500 42.81200 -32.93700 1.000 110.97646 35 LEU B O 1
ATOM 3636 N N . CYS B 2 46 ? 7.80300 44.94100 -32.52700 1.000 111.62654 36 CYS B N 1
ATOM 3637 C CA . CYS B 2 46 ? 7.52900 44.65500 -31.12600 1.000 99.96199 36 CYS B CA 1
ATOM 3638 C C . CYS B 2 46 ? 6.12900 45.11400 -30.76200 1.000 100.60154 36 CYS B C 1
ATOM 3639 O O . CYS B 2 46 ? 5.71500 46.22000 -31.12000 1.000 62.11534 36 CYS B O 1
ATOM 3647 N N . THR B 2 47 ? 5.41500 44.25700 -30.02700 1.000 94.30078 37 THR B N 1
ATOM 3648 C CA . THR B 2 47 ? 4.04500 44.56000 -29.63400 1.000 56.60942 37 THR B CA 1
ATOM 3649 C C . THR B 2 47 ? 3.99300 45.68200 -28.60400 1.000 84.86807 37 THR B C 1
ATOM 3650 O O . THR B 2 47 ? 2.99800 46.41200 -28.53700 1.000 84.24694 37 THR B O 1
ATOM 3661 N N . GLY B 2 48 ? 5.04100 45.82700 -27.79500 1.000 80.03328 38 GLY B N 1
ATOM 3662 C CA . GLY B 2 48 ? 5.12700 46.89500 -26.81400 1.000 135.98999 38 GLY B CA 1
ATOM 3663 C C . GLY B 2 48 ? 5.31000 46.41800 -25.38800 1.000 114.34002 38 GLY B C 1
ATOM 3664 O O . GLY B 2 48 ? 5.75800 45.29000 -25.15500 1.000 65.39731 38 GLY B O 1
ATOM 3668 N N . ASN B 2 49 ? 4.96300 47.27600 -24.43200 1.000 134.63456 39 ASN B N 1
ATOM 3669 C CA . ASN B 2 49 ? 5.10200 47.00000 -23.00200 1.000 92.47425 39 ASN B CA 1
ATOM 3670 C C . ASN B 2 49 ? 6.46300 46.37700 -22.69800 1.000 81.88350 39 ASN B C 1
ATOM 3671 O O . ASN B 2 49 ? 6.59000 45.24700 -22.22200 1.000 94.09286 39 ASN B O 1
ATOM 3682 N N . LEU B 2 50 ? 7.48900 47.15500 -23.02000 1.000 91.55308 40 LEU B N 1
ATOM 3683 C CA . LEU B 2 50 ? 8.83800 46.95100 -22.51700 1.000 94.95612 40 LEU B CA 1
ATOM 3684 C C . LEU B 2 50 ? 9.35400 48.23000 -21.87600 1.000 123.67009 40 LEU B C 1
ATOM 3685 O O . LEU B 2 50 ? 10.55300 48.50300 -21.89200 1.000 152.64988 40 LEU B O 1
ATOM 3701 N N . CYS B 2 51 ? 8.44200 49.01700 -21.31300 1.000 159.60335 41 CYS B N 1
ATOM 3702 C CA . CYS B 2 51 ? 8.68200 50.43000 -21.06500 1.000 120.49603 41 CYS B CA 1
ATOM 3703 C C . CYS B 2 51 ? 9.92600 50.66000 -20.23300 1.000 132.59221 41 CYS B C 1
ATOM 3704 O O . CYS B 2 51 ? 9.95500 50.38100 -19.03100 1.000 175.87635 41 CYS B O 1
ATOM 3712 N N . THR B 2 52 ? 10.95900 51.16300 -20.89200 1.000 145.58588 42 THR B N 1
ATOM 3713 C CA . THR B 2 52 ? 12.20200 51.52900 -20.23900 1.000 173.44185 42 THR B CA 1
ATOM 3714 C C . THR B 2 52 ? 13.07500 51.83000 -21.44500 1.000 178.64510 42 THR B C 1
ATOM 3715 O O . THR B 2 52 ? 13.81000 50.95100 -21.89400 1.000 201.40310 42 THR B O 1
ATOM 3726 N N . LYS B 2 53 ? 12.99300 53.04300 -21.99300 1.000 164.81976 43 LYS B N 1
ATOM 3727 C CA . LYS B 2 53 ? 13.75400 53.44800 -23.17900 1.000 146.70970 43 LYS B CA 1
ATOM 3728 C C . LYS B 2 53 ? 15.03600 52.63700 -23.38600 1.000 153.64474 43 LYS B C 1
ATOM 3729 O O . LYS B 2 53 ? 15.39600 52.33200 -24.52700 1.000 161.89309 43 LYS B O 1
ATOM 3748 N N . GLU B 2 54 ? 15.74800 52.32800 -22.29500 1.000 158.32688 44 GLU B N 1
ATOM 3749 C CA . GLU B 2 54 ? 16.84500 51.36200 -22.28000 1.000 151.74714 44 GLU B CA 1
ATOM 3750 C C . GLU B 2 54 ? 16.64600 50.23400 -23.28600 1.000 172.99706 44 GLU B C 1
ATOM 3751 O O . GLU B 2 54 ? 17.58600 49.86100 -23.99500 1.000 184.71952 44 GLU B O 1
ATOM 3763 N N . SER B 2 55 ? 15.43100 49.68200 -23.35900 1.000 153.11046 45 SER B N 1
ATOM 3764 C CA . SER B 2 55 ? 15.17400 48.61100 -24.31700 1.000 144.02253 45 SER B CA 1
ATOM 3765 C C . SER B 2 55 ? 14.92800 49.16100 -25.71700 1.000 119.41958 45 SER B C 1
ATOM 3766 O O . SER B 2 55 ? 15.41600 48.59400 -26.70100 1.000 121.32770 45 SER B O 1
ATOM 3774 N N . TYR B 2 56 ? 14.16800 50.25400 -25.83800 1.000 124.13857 46 TYR B N 1
ATOM 3775 C CA . TYR B 2 56 ? 13.92500 50.82300 -27.16000 1.000 131.11572 46 TYR B CA 1
ATOM 3776 C C . TYR B 2 56 ? 15.23400 51.19800 -27.84100 1.000 127.37053 46 TYR B C 1
ATOM 3777 O O . TYR B 2 56 ? 15.41200 50.94500 -29.03700 1.000 133.36336 46 TYR B O 1
ATOM 3795 N N . ASP B 2 57 ? 16.16400 51.80100 -27.09900 1.000 146.88340 47 ASP B N 1
ATOM 3796 C CA . ASP B 2 57 ? 17.50400 51.99600 -27.63600 1.000 155.60024 47 ASP B CA 1
ATOM 3797 C C . ASP B 2 57 ? 18.20900 50.67400 -27.86600 1.000 169.27819 47 ASP B C 1
ATOM 3798 O O . ASP B 2 57 ? 19.02400 50.55600 -28.78900 1.000 185.96440 47 ASP B O 1
ATOM 3807 N N . TYR B 2 58 ? 17.92100 49.67800 -27.03000 1.000 124.35965 48 TYR B N 1
ATOM 3808 C CA . TYR B 2 58 ? 18.53000 48.36900 -27.21500 1.000 115.51122 48 TYR B CA 1
ATOM 3809 C C . TYR B 2 58 ? 18.09100 47.75100 -28.53600 1.000 130.90517 48 TYR B C 1
ATOM 3810 O O . TYR B 2 58 ? 18.92500 47.30200 -29.32900 1.000 116.54818 48 TYR B O 1
ATOM 3828 N N . LEU B 2 59 ? 16.78000 47.73000 -28.79600 1.000 132.49220 49 LEU B N 1
ATOM 3829 C CA . LEU B 2 59 ? 16.28000 47.09300 -30.01100 1.000 136.76903 49 LEU B CA 1
ATOM 3830 C C . LEU B 2 59 ? 16.89500 47.72000 -31.25700 1.000 135.21358 49 LEU B C 1
ATOM 3831 O O . LEU B 2 59 ? 17.20200 47.01500 -32.22600 1.000 139.39566 49 LEU B O 1
ATOM 3847 N N . LYS B 2 60 ? 17.08900 49.04200 -31.25100 1.000 117.64568 50 LYS B N 1
ATOM 3848 C CA . LYS B 2 60 ? 17.66300 49.71700 -32.41100 1.000 123.65430 50 LYS B CA 1
ATOM 3849 C C . LYS B 2 60 ? 19.07100 49.22700 -32.72200 1.000 137.30857 50 LYS B C 1
ATOM 3850 O O . LYS B 2 60 ? 19.54900 49.42300 -33.84600 1.000 136.31634 50 LYS B O 1
ATOM 3869 N N . THR B 2 61 ? 19.74200 48.59100 -31.75900 1.000 140.70371 51 THR B N 1
ATOM 3870 C CA . THR B 2 61 ? 21.07100 48.05200 -32.01900 1.000 120.77238 51 THR B CA 1
ATOM 3871 C C . THR B 2 61 ? 21.01200 46.81900 -32.91400 1.000 128.50225 51 THR B C 1
ATOM 3872 O O . THR B 2 61 ? 21.93100 46.58600 -33.70800 1.000 145.56745 51 THR B O 1
ATOM 3883 N N . LEU B 2 62 ? 19.94400 46.02600 -32.81000 1.000 125.64664 52 LEU B N 1
ATOM 3884 C CA . LEU B 2 62 ? 19.88100 44.73300 -33.48200 1.000 123.34110 52 LEU B CA 1
ATOM 3885 C C . LEU B 2 62 ? 19.40900 44.82600 -34.92700 1.000 92.89535 52 LEU B C 1
ATOM 3886 O O . LEU B 2 62 ? 19.50700 43.83100 -35.65400 1.000 125.34398 52 LEU B O 1
ATOM 3902 N N . ALA B 2 63 ? 18.90600 45.97700 -35.36300 1.000 112.40032 53 ALA B N 1
ATOM 3903 C CA . ALA B 2 63 ? 18.47400 46.13200 -36.74400 1.000 120.39865 53 ALA B CA 1
ATOM 3904 C C . ALA B 2 63 ? 18.30000 47.61400 -37.03900 1.000 123.70957 53 ALA B C 1
ATOM 3905 O O . ALA B 2 63 ? 18.11300 48.43200 -36.13200 1.000 132.29218 53 ALA B O 1
ATOM 3912 N N . GLY B 2 64 ? 18.37500 47.94800 -38.32400 1.000 134.18188 54 GLY B N 1
ATOM 3913 C CA . GLY B 2 64 ? 18.21500 49.32000 -38.76200 1.000 137.64545 54 GLY B CA 1
ATOM 3914 C C . GLY B 2 64 ? 16.76800 49.76600 -38.76400 1.000 132.13163 54 GLY B C 1
ATOM 3915 O O . GLY B 2 64 ? 16.45400 50.88400 -38.34600 1.000 142.94872 54 GLY B O 1
ATOM 3919 N N . ASP B 2 65 ? 15.87700 48.89500 -39.22900 1.000 123.55429 55 ASP B N 1
ATOM 3920 C CA . ASP B 2 65 ? 14.45500 49.20100 -39.32100 1.000 148.49149 55 ASP B CA 1
ATOM 3921 C C . ASP B 2 65 ? 13.75200 48.55500 -38.13600 1.000 140.17207 55 ASP B C 1
ATOM 3922 O O . ASP B 2 65 ? 13.55100 47.33500 -38.11500 1.000 138.30869 55 ASP B O 1
ATOM 3931 N N . VAL B 2 66 ? 13.37900 49.36900 -37.15300 1.000 145.38059 56 VAL B N 1
ATOM 3932 C CA . VAL B 2 66 ? 12.72700 48.88200 -35.94500 1.000 147.56769 56 VAL B CA 1
ATOM 3933 C C . VAL B 2 66 ? 11.40800 49.62100 -35.78700 1.000 129.23918 56 VAL B C 1
ATOM 3934 O O . VAL B 2 66 ? 11.38000 50.85700 -35.75900 1.000 129.14706 56 VAL B O 1
ATOM 3947 N N . HIS B 2 67 ? 10.31900 48.86500 -35.70200 1.000 95.23510 57 HIS B N 1
ATOM 3948 C CA A HIS B 2 67 ? 8.97800 49.42900 -35.62000 0.250 117.43513 57 HIS B CA 1
ATOM 3949 C CA B HIS B 2 67 ? 8.97500 49.42500 -35.62300 0.750 122.46468 57 HIS B CA 1
ATOM 39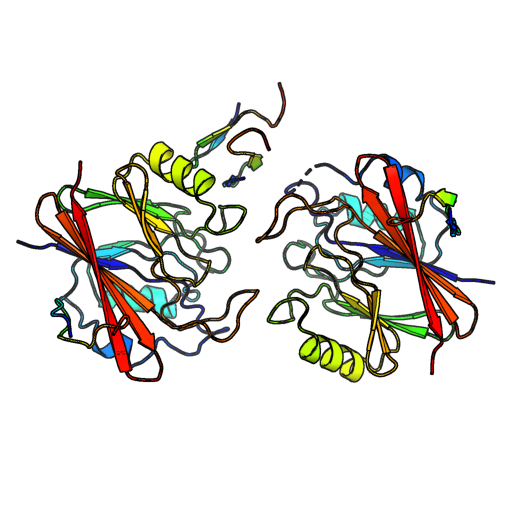50 C C . HIS B 2 67 ? 8.35800 49.07700 -34.27700 1.000 121.85145 57 HIS B C 1
ATOM 3951 O O . HIS B 2 67 ? 8.09900 47.90100 -33.99300 1.000 136.98485 57 HIS B O 1
ATOM 3978 N N . ILE B 2 68 ? 8.11600 50.10200 -33.46800 1.000 120.23020 58 ILE B N 1
ATOM 3979 C CA . ILE B 2 68 ? 7.55600 49.96600 -32.13400 1.000 109.97898 58 ILE B CA 1
ATOM 3980 C C . ILE B 2 68 ? 6.12300 50.47700 -32.15500 1.000 95.18510 58 ILE B C 1
ATOM 3981 O O . ILE B 2 68 ? 5.76200 51.33800 -32.96400 1.000 111.68444 58 ILE B O 1
ATOM 3997 N N . VAL B 2 69 ? 5.30000 49.93900 -31.25800 1.000 99.79618 59 VAL B N 1
ATOM 3998 C CA . VAL B 2 69 ? 3.93300 50.40900 -31.07900 1.000 95.14035 59 VAL B CA 1
ATOM 3999 C C . VAL B 2 69 ? 3.60100 50.38700 -29.59100 1.000 90.54243 59 VAL B C 1
ATOM 4000 O O . VAL B 2 69 ? 4.07700 49.52600 -28.84500 1.000 76.67761 59 VAL B O 1
ATOM 4013 N N . ARG B 2 70 ? 2.78100 51.34600 -29.15800 1.000 108.07612 60 ARG B N 1
ATOM 4014 C CA . ARG B 2 70 ? 2.62800 51.61000 -27.73000 1.000 114.24264 60 ARG B CA 1
ATOM 4015 C C . ARG B 2 70 ? 1.88500 50.48500 -27.02000 1.000 87.01306 60 ARG B C 1
ATOM 4016 O O . ARG B 2 70 ? 0.83100 50.03100 -27.47600 1.000 107.73397 60 ARG B O 1
ATOM 4037 N N . GLY B 2 71 ? 2.44600 50.04200 -25.88600 1.000 86.72882 61 GLY B N 1
ATOM 4038 C CA . GLY B 2 71 ? 1.69200 49.28000 -24.91500 1.000 118.85636 61 GLY B CA 1
ATOM 4039 C C . GLY B 2 71 ? 1.04200 50.18800 -23.88100 1.000 91.43728 61 GLY B C 1
ATOM 4040 O O . GLY B 2 71 ? 1.31100 51.38500 -23.80300 1.000 89.91341 61 GLY B O 1
ATOM 4044 N N . ASP B 2 72 ? 0.16400 49.59600 -23.07300 1.000 92.64269 62 ASP B N 1
ATOM 4045 C CA . ASP B 2 72 ? -0.55800 50.37900 -22.08000 1.000 91.11882 62 ASP B CA 1
ATOM 4046 C C . ASP B 2 72 ? 0.31200 50.77500 -20.89400 1.000 93.47173 62 ASP B C 1
ATOM 4047 O O . ASP B 2 72 ? -0.13400 51.57200 -20.06000 1.000 84.44960 62 ASP B O 1
ATOM 4056 N N . PHE B 2 73 ? 1.52800 50.24300 -20.79200 1.000 90.70824 63 PHE B N 1
ATOM 4057 C CA . PHE B 2 73 ? 2.48600 50.65100 -19.77100 1.000 83.87585 63 PHE B CA 1
ATOM 4058 C C . PHE B 2 73 ? 3.74800 51.21300 -20.40800 1.000 119.20640 63 PHE B C 1
ATOM 4059 O O . PHE B 2 73 ? 4.85100 51.02300 -19.90300 1.000 102.38070 63 PHE B O 1
ATOM 4076 N N . ASP B 2 74 ? 3.59300 51.91700 -21.52700 1.000 108.09717 64 ASP B N 1
ATOM 4077 C CA . ASP B 2 74 ? 4.70500 52.52500 -22.24700 1.000 110.20005 64 ASP B CA 1
ATOM 4078 C C . ASP B 2 74 ? 4.70600 54.02800 -21.99800 1.000 129.44447 64 ASP B C 1
ATOM 4079 O O . ASP B 2 74 ? 3.67100 54.68700 -22.14400 1.000 126.69151 64 ASP B O 1
ATOM 4088 N N . GLU B 2 75 ? 5.87300 54.56500 -21.62700 1.000 144.85947 65 GLU B N 1
ATOM 4089 C CA . GLU B 2 75 ? 5.97900 55.97400 -21.25100 1.000 146.48598 65 GLU B CA 1
ATOM 4090 C C . GLU B 2 75 ? 5.95200 56.89400 -22.46900 1.000 143.49352 65 GLU B C 1
ATOM 4091 O O . GLU B 2 75 ? 5.30300 57.94500 -22.44000 1.000 142.66711 65 GLU B O 1
ATOM 4103 N N . ASN B 2 76 ? 6.65100 56.52200 -23.54000 1.000 122.21202 66 ASN B N 1
ATOM 4104 C CA . ASN B 2 76 ? 6.77500 57.37500 -24.71900 1.000 112.65824 66 ASN B CA 1
ATOM 4105 C C . ASN B 2 76 ? 5.42800 57.47300 -25.42500 1.000 128.22064 66 ASN B C 1
ATOM 4106 O O . ASN B 2 76 ? 4.99200 56.52500 -26.08600 1.000 130.49196 66 ASN B O 1
ATOM 4117 N N . LEU B 2 77 ? 4.77100 58.62900 -25.29600 1.000 141.34589 67 LEU B N 1
ATOM 4118 C CA . LEU B 2 77 ? 3.47700 58.83600 -25.93400 1.000 148.46780 67 LEU B CA 1
ATOM 4119 C C . LEU B 2 77 ? 3.58900 58.98700 -27.44500 1.000 155.74236 67 LEU B C 1
ATOM 4120 O O . LEU B 2 77 ? 2.57100 58.89900 -28.13900 1.000 165.82251 67 LEU B O 1
ATOM 4136 N N . ASN B 2 78 ? 4.79300 59.20900 -27.97300 1.000 140.25629 68 ASN B N 1
ATOM 4137 C CA . ASN B 2 78 ? 4.95800 59.50000 -29.39100 1.000 157.96631 68 ASN B CA 1
ATOM 4138 C C . ASN B 2 78 ? 5.09500 58.26100 -30.26700 1.000 155.83447 68 ASN B C 1
ATOM 4139 O O . ASN B 2 78 ? 5.02400 58.39000 -31.49500 1.000 152.79990 68 ASN B O 1
ATOM 4150 N N . TYR B 2 79 ? 5.29600 57.07200 -29.69100 1.000 163.28800 69 TYR B N 1
ATOM 4151 C CA . TYR B 2 79 ? 5.17400 55.86600 -30.49100 1.000 133.30809 69 TYR B CA 1
ATOM 4152 C C . TYR B 2 79 ? 3.81300 55.87000 -31.18200 1.000 128.35486 69 TYR B C 1
ATOM 4153 O O . TYR B 2 79 ? 2.88800 56.55800 -30.74200 1.000 134.91618 69 TYR B O 1
ATOM 4171 N N . PRO B 2 80 ? 3.65300 55.09700 -32.24900 1.000 96.39577 70 PRO B N 1
ATOM 4172 C CA . PRO B 2 80 ? 2.32300 54.92800 -32.83200 1.000 108.19192 70 PRO B CA 1
ATOM 4173 C C . PRO B 2 80 ? 1.52400 53.90900 -32.03600 1.000 112.99776 70 PRO B C 1
ATOM 4174 O O . PRO B 2 80 ? 2.08200 53.05300 -31.34400 1.000 119.24324 70 PRO B O 1
ATOM 4185 N N . GLU B 2 81 ? 0.19800 54.02400 -32.11600 1.000 93.34540 71 GLU B N 1
ATOM 4186 C CA . GLU B 2 81 ? -0.66700 53.05400 -31.45600 1.000 95.27721 71 GLU B CA 1
ATOM 4187 C C . GLU B 2 81 ? -0.93300 51.82700 -32.31100 1.000 102.63599 71 GLU B C 1
ATOM 4188 O O . GLU B 2 81 ? -1.21800 50.75500 -31.76400 1.000 104.64149 71 GLU B O 1
ATOM 4200 N N . GLN B 2 82 ? -0.84300 51.95400 -33.63100 1.000 94.86664 72 GLN B N 1
ATOM 4201 C CA . GLN B 2 82 ? -0.88100 50.80700 -34.52400 1.000 86.97359 72 GLN B CA 1
ATOM 4202 C C . GLN B 2 82 ? 0.00700 51.12200 -35.71300 1.000 82.90994 72 GLN B C 1
ATOM 4203 O O . GLN B 2 82 ? 0.25600 52.28800 -36.03200 1.000 108.83673 72 GLN B O 1
ATOM 4217 N N . LYS B 2 83 ? 0.49500 50.07100 -36.36200 1.000 99.84618 73 LYS B N 1
ATOM 4218 C CA . LYS B 2 83 ? 1.41600 50.26700 -37.47000 1.000 108.75514 73 LYS B CA 1
ATOM 4219 C C . LYS B 2 83 ? 1.31200 49.10400 -38.44200 1.000 93.99548 73 LYS B C 1
ATOM 4220 O O . LYS B 2 83 ? 1.37200 47.94000 -38.03400 1.000 106.71543 73 LYS B O 1
ATOM 4239 N N . VAL B 2 84 ? 1.14500 49.43300 -39.72200 1.000 88.43955 74 VAL B N 1
ATOM 4240 C CA . VAL B 2 84 ? 1.20800 48.46800 -40.81300 1.000 96.02730 74 VAL B CA 1
ATOM 4241 C C . VAL B 2 84 ? 2.49400 48.73000 -41.58000 1.000 84.50750 74 VAL B C 1
ATOM 4242 O O . VAL B 2 84 ? 2.79000 49.87600 -41.93900 1.000 81.70980 74 VAL B O 1
ATOM 4255 N N . VAL B 2 85 ? 3.26200 47.67000 -41.81800 1.000 73.82201 75 VAL B N 1
ATOM 4256 C CA . VAL B 2 85 ? 4.47900 47.73800 -42.61000 1.000 84.66541 75 VAL B CA 1
ATOM 4257 C C . VAL B 2 85 ? 4.42000 46.62900 -43.65100 1.000 97.19586 75 VAL B C 1
ATOM 4258 O O . VAL B 2 85 ? 3.60800 45.70700 -43.56600 1.000 80.64651 75 VAL B O 1
ATOM 4271 N N . THR B 2 86 ? 5.29800 46.73000 -44.64300 1.000 112.66351 76 THR B N 1
ATOM 4272 C CA . THR B 2 86 ? 5.38800 45.73500 -45.70100 1.000 110.52641 76 THR B CA 1
ATOM 4273 C C . THR B 2 86 ? 6.83000 45.27900 -45.83500 1.000 95.13772 76 THR B C 1
ATOM 4274 O O . THR B 2 86 ? 7.74500 46.10600 -45.89300 1.000 104.97311 76 THR B O 1
ATOM 4285 N N . VAL B 2 87 ? 7.02700 43.96600 -45.87300 1.000 83.17050 77 VAL B N 1
ATOM 4286 C CA . VAL B 2 87 ? 8.33000 43.37400 -46.14000 1.000 118.00625 77 VAL B CA 1
ATOM 4287 C C . VAL B 2 87 ? 8.09700 42.16600 -47.03700 1.000 116.02970 77 VAL B C 1
ATOM 4288 O O . VAL B 2 87 ? 7.22100 41.34000 -46.76000 1.000 86.54196 77 VAL B O 1
ATOM 4301 N N . GLY B 2 88 ? 8.85700 42.07800 -48.12700 1.000 127.13366 78 GLY B N 1
ATOM 4302 C CA . GLY B 2 88 ? 8.58200 41.05400 -49.12000 1.000 72.01390 78 GLY B CA 1
ATOM 4303 C C . GLY B 2 88 ? 7.19700 41.23600 -49.70900 1.000 88.60010 78 GLY B C 1
ATOM 4304 O O . GLY B 2 88 ? 6.75000 42.35800 -49.97200 1.000 67.98184 78 GLY B O 1
ATOM 4308 N N . GLN B 2 89 ? 6.50100 40.11900 -49.91800 1.000 65.81315 79 GLN B N 1
ATOM 4309 C CA . GLN B 2 89 ? 5.14200 40.13900 -50.44400 1.000 71.91915 79 GLN B CA 1
ATOM 4310 C C . GLN B 2 89 ? 4.08100 40.24600 -49.35400 1.000 97.12480 79 GLN B C 1
ATOM 4311 O O . GLN B 2 89 ? 2.88800 40.26000 -49.67400 1.000 78.29097 79 GLN B O 1
ATOM 4325 N N . PHE B 2 90 ? 4.47700 40.33000 -48.08700 1.000 104.66518 80 PHE B N 1
ATOM 4326 C CA . PHE B 2 90 ? 3.54200 40.31700 -46.97000 1.000 92.27422 80 PHE B CA 1
ATOM 4327 C C . PHE B 2 90 ? 3.35500 41.72300 -46.41800 1.000 66.56851 80 PHE B C 1
ATOM 4328 O O . PHE B 2 90 ? 4.33200 42.38700 -46.05600 1.000 66.93697 80 PHE B O 1
ATOM 4345 N N . LYS B 2 91 ? 2.10400 42.16900 -46.35400 1.000 64.79987 81 LYS B N 1
ATOM 4346 C CA . LYS B 2 91 ? 1.75400 43.32100 -45.53900 1.000 101.01737 81 LYS B CA 1
ATOM 4347 C C . LYS B 2 91 ? 1.52300 42.81900 -44.11800 1.000 87.57629 81 LYS B C 1
ATOM 4348 O O . LYS B 2 91 ? 0.94400 41.74800 -43.91800 1.000 64.26297 81 LYS B O 1
ATOM 4367 N N . ILE B 2 92 ? 2.01600 43.56800 -43.13300 1.000 69.14250 82 ILE B N 1
ATOM 4368 C CA . ILE B 2 92 ? 1.99300 43.13100 -41.74200 1.000 88.53430 82 ILE B CA 1
ATOM 4369 C C . ILE B 2 92 ? 1.47500 44.26200 -40.86800 1.000 64.00767 82 ILE B C 1
ATOM 4370 O O . ILE B 2 92 ? 1.83200 45.42900 -41.0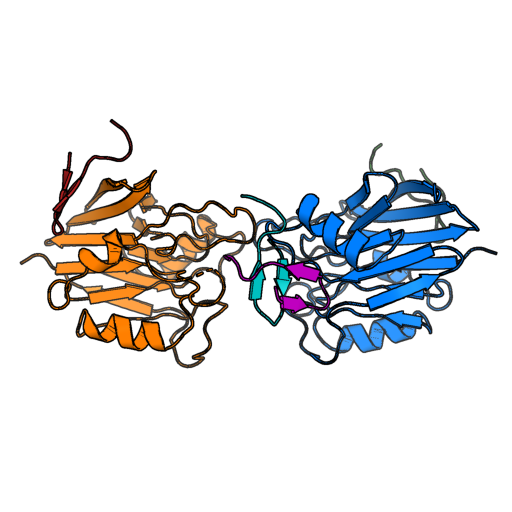6400 1.000 80.67546 82 ILE B O 1
ATOM 4386 N N . GLY B 2 93 ? 0.64100 43.90500 -39.90200 1.000 66.53429 83 GLY B N 1
ATOM 4387 C CA . GLY B 2 93 ? -0.01800 44.87400 -39.03900 1.000 122.86210 83 GLY B CA 1
ATOM 4388 C C . GLY B 2 93 ? 0.42300 44.67000 -37.60600 1.000 88.82644 83 GLY B C 1
ATOM 4389 O O . GLY B 2 93 ? 0.65500 43.53700 -37.17600 1.000 49.41908 83 GLY B O 1
ATOM 4393 N N . LEU B 2 94 ? 0.53500 45.77100 -36.86400 1.000 85.29707 84 LEU B N 1
ATOM 4394 C CA . LEU B 2 94 ? 1.14300 45.73800 -35.54200 1.000 79.70429 84 LEU B CA 1
ATOM 4395 C C . LEU B 2 94 ? 0.34800 46.60700 -34.58100 1.000 91.79522 84 LEU B C 1
ATOM 4396 O O . LEU B 2 94 ? 0.04200 47.76300 -34.88600 1.000 74.17468 84 LEU B O 1
ATOM 4412 N N . ILE B 2 95 ? 0.02900 46.04200 -33.42100 1.000 65.27625 85 ILE B N 1
ATOM 4413 C CA . ILE B 2 95 ? -0.74600 46.71800 -32.38600 1.000 67.31597 85 ILE B CA 1
ATOM 4414 C C . ILE B 2 95 ? -0.51200 45.95200 -31.09400 1.000 81.83613 85 ILE B C 1
ATOM 4415 O O . ILE B 2 95 ? -0.43600 44.72300 -31.10300 1.000 57.66218 85 ILE B O 1
ATOM 4431 N N . HIS B 2 96 ? -0.39500 46.67000 -29.97600 1.000 105.29420 86 HIS B N 1
ATOM 4432 C CA . HIS B 2 96 ? -0.06100 45.97400 -28.73700 1.000 79.17265 86 HIS B CA 1
ATOM 4433 C C . HIS B 2 96 ? -1.16700 45.00700 -28.33700 1.000 82.14932 86 HIS B C 1
ATOM 4434 O O . HIS B 2 96 ? -0.89700 43.85500 -27.97700 1.000 53.71960 86 HIS B O 1
ATOM 4448 N N . GLY B 2 97 ? -2.41900 45.46000 -28.38100 1.000 56.81734 87 GLY B N 1
ATOM 4449 C CA . GLY B 2 97 ? -3.55900 44.59600 -28.14800 1.000 86.84725 87 GLY B CA 1
ATOM 4450 C C . GLY B 2 97 ? -4.37800 44.91400 -26.91800 1.000 79.79904 87 GLY B C 1
ATOM 4451 O O . GLY B 2 97 ? -5.37200 44.21900 -26.67000 1.000 78.12516 87 GLY B O 1
ATOM 4455 N N . HIS B 2 98 ? -4.01100 45.92700 -26.13200 1.000 114.23738 88 HIS B N 1
ATOM 4456 C CA . HIS B 2 98 ? -4.88900 46.34900 -25.04800 1.000 88.67905 88 HIS B CA 1
ATOM 4457 C C . HIS B 2 98 ? -6.17500 46.98400 -25.56000 1.000 66.48429 88 HIS B C 1
ATOM 4458 O O . HIS B 2 98 ? -7.08400 47.23100 -24.76000 1.000 67.50546 88 HIS B O 1
ATOM 4472 N N . GLN B 2 99 ? -6.27400 47.24300 -26.86600 1.000 82.28092 89 GLN B N 1
ATOM 4473 C CA . GLN B 2 99 ? -7.45700 47.85300 -27.45700 1.000 46.31871 89 GLN B CA 1
ATOM 4474 C C . GLN B 2 99 ? -8.57000 46.84800 -27.72400 1.000 76.84869 89 GLN B C 1
ATOM 4475 O O . GLN B 2 99 ? -9.66400 47.25700 -28.12900 1.000 74.41945 89 GLN B O 1
ATOM 4489 N N . VAL B 2 100 ? -8.32400 45.55700 -27.51000 1.000 51.98781 90 VAL B N 1
ATOM 4490 C CA . VAL B 2 100 ? -9.28100 44.50400 -27.83600 1.000 62.67594 90 VAL B CA 1
ATOM 4491 C C . VAL B 2 100 ? -9.93500 44.01000 -26.55400 1.000 58.47543 90 VAL B C 1
ATOM 4492 O O . VAL B 2 100 ? -9.24500 43.61100 -25.60700 1.000 55.02239 90 VAL B O 1
ATOM 4505 N N . ILE B 2 101 ? -11.26700 44.02600 -26.53300 1.000 73.40617 91 ILE B N 1
ATOM 4506 C CA . ILE B 2 101 ? -12.03900 43.54600 -25.39100 1.000 50.70082 91 ILE B CA 1
ATOM 4507 C C . ILE B 2 101 ? -13.04500 42.48800 -25.85500 1.000 58.02801 91 ILE B C 1
ATOM 4508 O O . ILE B 2 101 ? -13.81400 42.74300 -26.77900 1.000 81.32554 91 ILE B O 1
ATOM 4524 N N . PRO B 2 102 ? -13.04100 41.29300 -25.23500 1.000 49.54278 92 PRO B N 1
ATOM 4525 C CA . PRO B 2 102 ? -12.08200 40.80900 -24.23800 1.000 53.22743 92 PRO B CA 1
ATOM 4526 C C . PRO B 2 102 ? -10.71600 40.64600 -24.87900 1.000 73.85096 92 PRO B C 1
ATOM 4527 O O . PRO B 2 102 ? -10.63000 40.65500 -26.10500 1.000 67.07120 92 PRO B O 1
ATOM 4538 N N . TRP B 2 103 ? -9.66600 40.50300 -24.08000 1.000 56.37781 93 TRP B N 1
ATOM 4539 C CA . TRP B 2 103 ? -8.32700 40.47500 -24.64700 1.000 96.43261 93 TRP B CA 1
ATOM 4540 C C . TRP B 2 103 ? -8.17200 39.29300 -25.59900 1.000 70.90587 93 TRP B C 1
ATOM 4541 O O . TRP B 2 103 ? -8.69200 38.19900 -25.35900 1.000 52.07730 93 TRP B O 1
ATOM 4562 N N . GLY B 2 104 ? -7.48400 39.53500 -26.71100 1.000 87.76842 94 GLY B N 1
ATOM 4563 C CA . GLY B 2 104 ? -7.29700 38.50300 -27.71200 1.000 92.64269 94 GLY B CA 1
ATOM 4564 C C . GLY B 2 104 ? -8.56600 38.02000 -28.38200 1.000 45.09225 94 GLY B C 1
ATOM 4565 O O . GLY B 2 104 ? -8.55900 36.95000 -28.99800 1.000 113.59257 94 GLY B O 1
ATOM 4569 N N . ASP B 2 105 ? -9.66100 38.77400 -28.27200 1.000 46.68191 95 ASP B N 1
ATOM 4570 C CA . ASP B 2 105 ? -10.91900 38.38700 -28.90400 1.000 70.97956 95 ASP B CA 1
ATOM 4571 C C . ASP B 2 105 ? -10.72600 38.19200 -30.40000 1.000 87.31310 95 ASP B C 1
ATOM 4572 O O . ASP B 2 105 ? -10.21500 39.07600 -31.09600 1.000 52.71158 95 ASP B O 1
ATOM 4581 N N . MET B 2 106 ? -11.14900 37.02900 -30.89700 1.000 89.33440 96 MET B N 1
ATOM 4582 C CA . MET B 2 106 ? -10.94200 36.70300 -32.30400 1.000 60.53094 96 MET B CA 1
ATOM 4583 C C . MET B 2 106 ? -11.66200 37.69500 -33.21000 1.000 79.59639 96 MET B C 1
ATOM 4584 O O . MET B 2 106 ? -11.05000 38.32100 -34.08400 1.000 57.39899 96 MET B O 1
ATOM 4598 N N . ALA B 2 107 ? -12.97700 37.83900 -33.02000 1.000 72.81136 97 ALA B N 1
ATOM 4599 C CA . ALA B 2 107 ? -13.77000 38.67900 -33.91300 1.000 38.08351 97 ALA B CA 1
ATOM 4600 C C . ALA B 2 107 ? -13.21700 40.09700 -33.97700 1.000 72.18234 97 ALA B C 1
ATOM 4601 O O . ALA B 2 107 ? -13.18100 40.71100 -35.05000 1.000 82.20459 97 ALA B O 1
ATOM 4608 N N . SER B 2 108 ? -12.77900 40.63300 -32.83700 1.000 116.04286 98 SER B N 1
ATOM 4609 C CA . SER B 2 108 ? -12.23000 41.98300 -32.81700 1.000 71.66649 98 SER B CA 1
ATOM 4610 C C . SER B 2 108 ? -10.89400 42.04500 -33.54600 1.000 46.35293 98 SER B C 1
ATOM 4611 O O . SER B 2 108 ? -10.63600 42.99100 -34.30200 1.000 60.49410 98 SER B O 1
ATOM 4619 N N . LEU B 2 109 ? -10.02600 41.05500 -33.32500 1.000 66.24478 99 LEU B N 1
ATOM 4620 C CA . LEU B 2 109 ? -8.74900 41.02700 -34.03000 1.000 65.39205 99 LEU B CA 1
ATOM 4621 C C . LEU B 2 109 ? -8.95700 40.87600 -35.53000 1.000 59.95456 99 LEU B C 1
ATOM 4622 O O . LEU B 2 109 ? -8.25300 41.50500 -36.32900 1.000 54.60918 99 LEU B O 1
ATOM 4638 N N . ALA B 2 110 ? -9.92400 40.04800 -35.93400 1.000 72.87716 100 ALA B N 1
ATOM 4639 C CA . ALA B 2 110 ? -10.24100 39.92800 -37.35300 1.000 54.58286 100 ALA B CA 1
ATOM 4640 C C . ALA B 2 110 ? -10.66600 41.27300 -37.92700 1.000 64.12611 100 ALA B C 1
ATOM 4641 O O . ALA B 2 110 ? -10.27400 41.63400 -39.04300 1.000 61.32841 100 ALA B O 1
ATOM 4648 N N . LEU B 2 111 ? -11.46500 42.03200 -37.17200 1.000 53.85909 101 LEU B N 1
ATOM 4649 C CA . LEU B 2 111 ? -11.88800 43.35200 -37.62800 1.000 58.08854 101 LEU B CA 1
ATOM 4650 C C . LEU B 2 111 ? -10.70400 44.30200 -37.75600 1.000 68.66350 101 LEU B C 1
ATOM 4651 O O . LEU B 2 111 ? -10.74300 45.23100 -38.57200 1.000 65.65524 101 LEU B O 1
ATOM 4667 N N . LEU B 2 112 ? -9.64600 44.08900 -36.96900 1.000 75.80909 102 LEU B N 1
ATOM 4668 C CA . LEU B 2 112 ? -8.44100 44.90200 -37.11700 1.000 57.09632 102 LEU B CA 1
ATOM 4669 C C . LEU B 2 112 ? -7.65100 44.49700 -38.35200 1.000 72.60344 102 LEU B C 1
ATOM 4670 O O . LEU B 2 112 ? -7.08100 45.35200 -39.03900 1.000 90.20029 102 LEU B O 1
ATOM 4686 N N . GLN B 2 113 ? -7.57700 43.19700 -38.63300 1.000 61.33893 103 GLN B N 1
ATOM 4687 C CA . GLN B 2 113 ? -6.91700 42.74500 -39.85100 1.000 98.54866 103 GLN B CA 1
ATOM 4688 C C . GLN B 2 113 ? -7.56200 43.37800 -41.07700 1.000 121.26980 103 GLN B C 1
ATOM 4689 O O . GLN B 2 113 ? -6.89100 44.02900 -41.88500 1.000 63.71290 103 GLN B O 1
ATOM 4703 N N . ARG B 2 114 ? -8.87600 43.20100 -41.22500 1.000 89.49494 104 ARG B N 1
ATOM 4704 C CA . ARG B 2 114 ? -9.57600 43.76400 -42.37300 1.000 69.56360 104 ARG B CA 1
ATOM 4705 C C . ARG B 2 114 ? -9.38200 45.27100 -42.45000 1.000 68.73456 104 ARG B C 1
ATOM 4706 O O . ARG B 2 114 ? -9.13700 45.82000 -43.53200 1.000 88.50008 104 ARG B O 1
ATOM 4727 N N . GLN B 2 115 ? -9.49500 45.95800 -41.31300 1.000 85.39182 105 GLN B N 1
ATOM 4728 C CA . GLN B 2 115 ? -9.33400 47.40800 -41.29900 1.000 73.26405 105 GLN B CA 1
ATOM 4729 C C . GLN B 2 115 ? -7.94600 47.80500 -41.78700 1.000 67.86603 105 GLN B C 1
ATOM 4730 O O . GLN B 2 115 ? -7.80300 48.69200 -42.63700 1.000 84.71542 105 GLN B O 1
ATOM 4744 N N . PHE B 2 116 ? -6.90600 47.16200 -41.25400 1.000 73.44038 106 PHE B N 1
ATOM 4745 C CA . PHE B 2 116 ? -5.54700 47.42900 -41.70700 1.000 75.34588 106 PHE B CA 1
ATOM 4746 C C . PHE B 2 116 ? -5.28800 46.92200 -43.12000 1.000 64.68144 106 PHE B C 1
ATOM 4747 O O . PHE B 2 116 ? -4.26200 47.28500 -43.70800 1.000 69.82153 106 PHE B O 1
ATOM 4764 N N . ASP B 2 117 ? -6.18000 46.10000 -43.67100 1.000 79.02263 107 ASP B N 1
ATOM 4765 C CA . ASP B 2 117 ? -5.96700 45.44900 -44.96200 1.000 109.26836 107 ASP B CA 1
ATOM 4766 C C . ASP B 2 117 ? -4.60000 44.77600 -44.99200 1.000 81.80455 107 ASP B C 1
ATOM 4767 O O . ASP B 2 117 ? -3.72200 45.10500 -45.79000 1.000 84.78122 107 ASP B O 1
ATOM 4776 N N . VAL B 2 118 ? -4.43300 43.81500 -44.09100 1.000 84.77332 108 VAL B N 1
ATOM 4777 C CA . VAL B 2 118 ? -3.13900 43.20000 -43.87300 1.000 56.26727 108 VAL B CA 1
ATOM 4778 C C . VAL B 2 118 ? -3.25600 41.68900 -44.02500 1.000 72.94032 108 VAL B C 1
ATOM 4779 O O . VAL B 2 118 ? -4.32100 41.09600 -43.82800 1.000 50.00336 108 VAL B O 1
ATOM 4792 N N . ASP B 2 119 ? -2.13100 41.06700 -44.38100 1.000 53.50642 109 ASP B N 1
ATOM 4793 C CA . ASP B 2 119 ? -2.04000 39.61700 -44.51100 1.000 90.60297 109 ASP B CA 1
ATOM 4794 C C . ASP B 2 119 ? -1.74500 38.94800 -43.17400 1.000 80.79390 109 ASP B C 1
ATOM 4795 O O . ASP B 2 119 ? -2.30700 37.89000 -42.87300 1.000 68.20818 109 ASP B O 1
ATOM 4804 N N . ILE B 2 120 ? -0.87000 39.54800 -42.37100 1.000 69.26094 110 ILE B N 1
ATOM 4805 C CA . ILE B 2 120 ? -0.52100 39.04800 -41.04700 1.000 70.07156 110 ILE B CA 1
ATOM 4806 C C . ILE B 2 120 ? -0.84000 40.13100 -40.03000 1.000 77.36717 110 ILE B C 1
ATOM 4807 O O . ILE B 2 120 ? -0.54700 41.31100 -40.25400 1.000 66.58693 110 ILE B O 1
ATOM 4823 N N . LEU B 2 121 ? -1.44800 39.73200 -38.91600 1.000 48.22420 111 LEU B N 1
ATOM 4824 C CA . LEU B 2 121 ? -1.70300 40.63600 -37.80400 1.000 72.23234 111 LEU B CA 1
ATOM 4825 C C . LEU B 2 121 ? -0.92900 40.16100 -36.58500 1.000 74.21153 111 LEU B C 1
ATOM 4826 O O . LEU B 2 121 ? -1.04900 39.00000 -36.17900 1.000 53.95384 111 LEU B O 1
ATOM 4842 N N . ILE B 2 122 ? -0.13900 41.06200 -36.00700 1.000 51.20614 112 ILE B N 1
ATOM 4843 C CA . ILE B 2 122 ? 0.64000 40.78700 -34.80600 1.000 58.21224 112 ILE B CA 1
ATOM 4844 C C . ILE B 2 122 ? 0.06300 41.61300 -33.66700 1.000 60.01246 112 ILE B C 1
ATOM 4845 O O . ILE B 2 122 ? -0.17000 42.81800 -33.82200 1.000 66.63957 112 ILE B O 1
ATOM 4861 N N . SER B 2 123 ? -0.16300 40.96700 -32.52500 1.000 68.18975 113 SER B N 1
ATOM 4862 C CA . SER B 2 123 ? -0.63200 41.66700 -31.33900 1.000 71.25591 113 SER B CA 1
ATOM 4863 C C . SER B 2 123 ? -0.10500 40.95500 -30.10200 1.000 60.47830 113 SER B C 1
ATOM 4864 O O . SER B 2 123 ? 0.23700 39.77300 -30.14200 1.000 64.31297 113 SER B O 1
ATOM 4872 N N . GLY B 2 124 ? -0.03200 41.69700 -28.99900 1.000 53.40377 114 GLY B N 1
ATOM 4873 C CA . GLY B 2 124 ? 0.45100 41.15300 -27.74300 1.000 73.68515 114 GLY B CA 1
ATOM 4874 C C . GLY B 2 124 ? -0.52100 41.32900 -26.59400 1.000 81.66242 114 GLY B C 1
ATOM 4875 O O . GLY B 2 124 ? -1.71100 41.03900 -26.73500 1.000 51.87464 114 GLY B O 1
ATOM 4879 N N . HIS B 2 125 ? 0.06400 41.67400 -25.45000 1.000 78.21464 115 HIS B N 1
ATOM 4880 C CA . HIS B 2 125 ? -0.67200 42.01000 -24.26000 1.000 72.34552 115 HIS B CA 1
ATOM 4881 C C . HIS B 2 125 ? -1.18100 40.88500 -23.40300 1.000 50.27445 115 HIS B C 1
ATOM 4882 O O . HIS B 2 125 ? -1.31500 41.01800 -22.21900 1.000 82.53095 115 HIS B O 1
ATOM 4896 N N . THR B 2 126 ? -1.51100 39.79400 -24.01900 1.000 52.24047 116 THR B N 1
ATOM 4897 C CA . THR B 2 126 ? -2.22800 38.71600 -23.34300 1.000 63.59184 116 THR B CA 1
ATOM 4898 C C . THR B 2 126 ? -1.11200 37.93400 -22.66700 1.000 51.21404 116 THR B C 1
ATOM 4899 O O . THR B 2 126 ? -1.40400 37.07200 -21.82900 1.000 78.95684 116 THR B O 1
ATOM 4910 N N . HIS B 2 127 ? 0.14800 38.20600 -23.00300 1.000 65.36310 117 HIS B N 1
ATOM 4911 C CA . HIS B 2 127 ? 1.28300 37.44300 -22.49100 1.000 70.09261 117 HIS B CA 1
ATOM 4912 C C . HIS B 2 127 ? 1.14300 35.95300 -22.78900 1.000 67.57389 117 HIS B C 1
ATOM 4913 O O . HIS B 2 127 ? 1.83900 35.12500 -22.19100 1.000 67.14489 117 HIS B O 1
ATOM 4927 N N . LYS B 2 128 ? 0.24000 35.60400 -23.70200 1.000 61.09680 118 LYS B N 1
ATOM 4928 C CA . LYS B 2 128 ? 0.10100 34.25300 -24.22200 1.000 74.81950 118 LYS B CA 1
ATOM 4929 C C . LYS B 2 128 ? 0.43700 34.29000 -25.70200 1.000 56.62521 118 LYS B C 1
ATOM 4930 O O . LYS B 2 128 ? -0.04900 35.16200 -26.43000 1.000 107.41814 118 LYS B O 1
ATOM 4949 N N . PHE B 2 129 ? 1.25700 33.34600 -26.13900 1.000 63.48130 119 PHE B N 1
ATOM 4950 C CA . PHE B 2 129 ? 1.70600 33.29800 -27.51800 1.000 87.89475 119 PHE B CA 1
ATOM 4951 C C . PHE B 2 129 ? 0.71200 32.52600 -28.37900 1.000 78.99895 119 PHE B C 1
ATOM 4952 O O . PHE B 2 129 ? 0.07700 31.57200 -27.92200 1.000 64.44457 119 PHE B O 1
ATOM 4969 N N . GLU B 2 130 ? 0.58500 32.94700 -29.63700 1.000 61.20997 120 GLU B N 1
ATOM 4970 C CA A GLU B 2 130 ? -0.20200 32.19100 -30.59600 0.550 78.42256 120 GLU B CA 1
ATOM 4971 C CA B GLU B 2 130 ? -0.27300 32.27400 -30.60400 0.450 63.14178 120 GLU B CA 1
ATOM 4972 C C . GLU B 2 130 ? 0.27900 32.51700 -32.00100 1.000 64.34982 120 GLU B C 1
ATOM 4973 O O . GLU B 2 130 ? 0.85800 33.57600 -32.26300 1.000 62.14166 120 GLU B O 1
ATOM 4996 N N . ALA B 2 131 ? 0.07500 31.54800 -32.89600 1.000 73.54303 121 ALA B N 1
ATOM 4997 C CA . ALA B 2 131 ? 0.46400 31.67600 -34.30100 1.000 76.54076 121 ALA B CA 1
ATOM 4998 C C . ALA B 2 131 ? -0.42700 30.71300 -35.08200 1.000 52.19047 121 ALA B C 1
ATOM 4999 O O . ALA B 2 131 ? -0.16600 29.50800 -35.11000 1.000 95.59041 121 ALA B O 1
ATOM 5006 N N . PHE B 2 132 ? -1.47700 31.25000 -35.70000 1.000 52.79054 122 PHE B N 1
ATOM 5007 C CA . PHE B 2 132 ? -2.49600 30.43200 -36.33700 1.000 78.76734 122 PHE B CA 1
ATOM 5008 C C . PHE B 2 132 ? -3.04000 31.16500 -37.55400 1.000 82.42830 122 PHE B C 1
ATOM 5009 O O . PHE B 2 132 ? -2.88200 32.38200 -37.69300 1.000 61.46000 122 PHE B O 1
ATOM 5026 N N . GLU B 2 133 ? -3.70800 30.41000 -38.42000 1.000 61.99164 123 GLU B N 1
ATOM 5027 C CA . GLU B 2 133 ? -4.39100 30.95500 -39.58400 1.000 77.12504 123 GLU B CA 1
ATOM 5028 C C . GLU B 2 133 ? -5.88900 31.00900 -39.31800 1.000 59.63347 123 GLU B C 1
ATOM 5029 O O . GLU B 2 133 ? -6.45800 30.09100 -38.72100 1.000 80.45175 123 GLU B O 1
ATOM 5041 N N . HIS B 2 134 ? -6.52600 32.08800 -39.76800 1.000 53.76697 124 HIS B N 1
ATOM 5042 C CA . HIS B 2 134 ? -7.95400 32.28700 -39.54600 1.000 55.94618 124 HIS B CA 1
ATOM 5043 C C . HIS B 2 134 ? -8.53800 32.99600 -40.75600 1.000 53.32218 124 HIS B C 1
ATOM 5044 O O . HIS B 2 134 ? -8.13200 34.11800 -41.07300 1.000 66.11319 124 HIS B O 1
ATOM 5058 N N . GLU B 2 135 ? -9.49200 32.34200 -41.41700 1.000 64.40772 125 GLU B N 1
ATOM 5059 C CA . GLU B 2 135 ? -10.13200 32.87600 -42.61800 1.000 63.31285 125 GLU B CA 1
ATOM 5060 C C . GLU B 2 135 ? -9.08200 33.35100 -43.62000 1.000 54.36441 125 GLU B C 1
ATOM 5061 O O . GLU B 2 135 ? -9.11200 34.47900 -44.11700 1.000 55.64351 125 GLU B O 1
ATOM 5073 N N . ASN B 2 136 ? -8.13400 32.45900 -43.90700 1.000 60.91257 126 ASN B N 1
ATOM 5074 C CA . ASN B 2 136 ? -7.07200 32.68200 -44.88700 1.000 86.05769 126 ASN B CA 1
ATOM 5075 C C . ASN B 2 136 ? -6.21700 33.89900 -44.55600 1.000 59.99667 126 ASN B C 1
ATOM 5076 O O . ASN B 2 136 ? -5.56000 34.46100 -45.43900 1.000 82.31513 126 ASN B O 1
ATOM 5087 N N . LYS B 2 137 ? -6.22400 34.31500 -43.29500 1.000 93.04800 127 LYS B N 1
ATOM 5088 C CA . LYS B 2 137 ? -5.30300 35.30900 -42.77200 1.000 80.56492 127 LYS B CA 1
ATOM 5089 C C . LYS B 2 137 ? -4.60000 34.72500 -41.55600 1.000 47.33462 127 LYS B C 1
ATOM 5090 O O . LYS B 2 137 ? -5.11000 33.81400 -40.89800 1.000 71.69281 127 LYS B O 1
ATOM 5109 N N . PHE B 2 138 ? -3.41300 35.25300 -41.26800 1.000 46.08447 128 PHE B N 1
ATOM 5110 C CA . PHE B 2 138 ? -2.52600 34.68900 -40.25900 1.000 82.66254 128 PHE B CA 1
ATOM 5111 C C . PHE B 2 138 ? -2.36300 35.68000 -39.11300 1.000 54.40126 128 PHE B C 1
ATOM 5112 O O . PHE B 2 138 ? -2.06500 36.85700 -39.34000 1.000 75.61959 128 PHE B O 1
ATOM 5129 N N . TYR B 2 139 ? -2.56300 35.20100 -37.88800 1.000 77.40928 129 TYR B N 1
ATOM 5130 C CA . TYR B 2 139 ? -2.49000 36.02400 -36.68800 1.000 75.80646 129 TYR B CA 1
ATOM 5131 C C . TYR B 2 139 ? -1.38200 35.50400 -35.78800 1.000 40.67593 129 TYR B C 1
ATOM 5132 O O . TYR B 2 139 ? -1.19600 34.29100 -35.65300 1.000 75.09585 129 TYR B O 1
ATOM 5150 N N . ILE B 2 140 ? -0.65300 36.42600 -35.16800 1.000 47.92943 130 ILE B N 1
ATOM 5151 C CA . ILE B 2 140 ? 0.49600 36.08100 -34.34000 1.000 63.81818 130 ILE B CA 1
ATOM 5152 C C . ILE B 2 140 ? 0.45100 36.89000 -33.05500 1.000 67.67654 130 ILE B C 1
ATOM 5153 O O . ILE B 2 140 ? 0.21600 38.10300 -33.08100 1.000 71.23222 130 ILE B O 1
ATOM 5169 N N . ASN B 2 141 ? 0.67100 36.21000 -31.93400 1.000 86.48932 131 ASN B N 1
ATOM 5170 C CA . ASN B 2 141 ? 0.96000 36.85100 -30.66300 1.000 51.03243 131 ASN B CA 1
ATOM 5171 C C . ASN B 2 141 ? 2.29800 36.31300 -30.17800 1.000 50.99032 131 ASN B C 1
ATOM 5172 O O . ASN B 2 141 ? 2.41000 35.10100 -29.92600 1.000 76.03806 131 A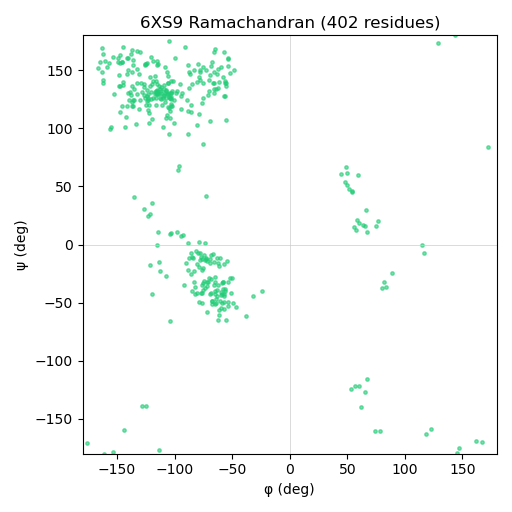SN B O 1
ATOM 5183 N N . PRO B 2 142 ? 3.34100 37.13800 -30.05200 1.000 65.77631 132 PRO B N 1
ATOM 5184 C CA . PRO B 2 142 ? 4.65400 36.60000 -29.66400 1.000 77.13293 132 PRO B CA 1
ATOM 5185 C C . PRO B 2 142 ? 4.73500 36.18200 -28.21100 1.000 97.33272 132 PRO B C 1
ATOM 5186 O O . PRO B 2 142 ? 5.69600 35.49900 -27.83300 1.000 114.32160 132 PRO B O 1
ATOM 5197 N N . GLY B 2 143 ? 3.76300 36.56300 -27.39200 1.000 84.75753 133 GLY B N 1
ATOM 5198 C CA . GLY B 2 143 ? 3.86700 36.35600 -25.96700 1.000 90.38978 133 GLY B CA 1
ATOM 5199 C C . GLY B 2 143 ? 4.77200 37.39800 -25.33700 1.000 81.01498 133 GLY B C 1
ATOM 5200 O O . GLY B 2 143 ? 5.03400 38.46700 -25.89900 1.000 87.17361 133 GLY B O 1
ATOM 5204 N N . SER B 2 144 ? 5.25800 37.07200 -24.14500 1.000 73.75621 134 SER B N 1
ATOM 5205 C CA . SER B 2 144 ? 6.17500 37.93500 -23.41300 1.000 55.95671 134 SER B CA 1
ATOM 5206 C C . SER B 2 144 ? 7.56200 37.30600 -23.43200 1.000 49.24011 134 SER B C 1
ATOM 5207 O O . SER B 2 144 ? 7.73200 36.15900 -23.00600 1.000 83.21787 134 SER B O 1
ATOM 5214 N N . ALA B 2 145 ? 8.54600 38.05200 -23.93700 1.000 63.61815 135 ALA B N 1
ATOM 5215 C CA . ALA B 2 145 ? 9.91200 37.54000 -23.98600 1.000 103.04657 135 ALA B CA 1
ATOM 5216 C C . ALA B 2 145 ? 10.47500 37.33200 -22.58600 1.000 109.69736 135 ALA B C 1
ATOM 5217 O O . ALA B 2 145 ? 11.18400 36.35200 -22.33200 1.000 95.00086 135 ALA B O 1
ATOM 5224 N N . THR B 2 146 ? 10.18900 38.25500 -21.68200 1.000 145.59377 136 THR B N 1
ATOM 5225 C CA . THR B 2 146 ? 10.69000 38.20300 -20.31600 1.000 119.81437 136 THR B CA 1
ATOM 5226 C C . THR B 2 146 ? 9.96100 37.19000 -19.44500 1.000 75.07742 136 THR B C 1
ATOM 5227 O O . THR B 2 146 ? 10.44300 36.88200 -18.35100 1.000 109.06571 136 THR B O 1
ATOM 5238 N N . GLY B 2 147 ? 8.81700 36.66000 -19.89000 1.000 91.07408 137 GLY B N 1
ATOM 5239 C CA . GLY B 2 147 ? 7.98700 35.83200 -19.04200 1.000 87.35258 137 GLY B CA 1
ATOM 5240 C C . GLY B 2 147 ? 7.17900 36.61500 -18.03500 1.000 104.39936 137 GLY B C 1
ATOM 5241 O O . GLY B 2 147 ? 6.74300 36.04900 -17.02800 1.000 70.65584 137 GLY B O 1
ATOM 5245 N N . ALA B 2 148 ? 6.97000 37.90900 -18.27900 1.000 85.62342 138 ALA B N 1
ATOM 5246 C CA . ALA B 2 148 ? 6.27700 38.78900 -17.34700 1.000 79.67271 138 ALA B CA 1
ATOM 5247 C C . ALA B 2 148 ? 4.91500 38.23600 -16.95100 1.000 88.83170 138 ALA B C 1
ATOM 5248 O O . ALA B 2 148 ? 4.35600 37.38500 -17.64800 1.000 73.57461 138 ALA B O 1
ATOM 5255 N N . TYR B 2 149 ? 4.37400 38.71800 -15.83800 1.000 81.69401 139 TYR B N 1
ATOM 5256 C CA . TYR B 2 149 ? 3.05800 38.29900 -15.38400 1.000 90.30293 139 TYR B CA 1
ATOM 5257 C C . TYR B 2 149 ? 1.97400 39.17100 -16.00200 1.000 105.73110 139 TYR B C 1
ATOM 5258 O O . TYR B 2 149 ? 2.21000 40.32200 -16.38100 1.000 61.37841 139 TYR B O 1
ATOM 5276 N N . ASN B 2 150 ? 0.78100 38.60200 -16.11100 1.000 97.53011 140 ASN B N 1
ATOM 5277 C CA . ASN B 2 150 ? -0.42500 39.34500 -16.43700 1.000 115.77441 140 ASN B CA 1
ATOM 5278 C C . ASN B 2 150 ? -1.35900 39.31300 -15.23100 1.000 101.47532 140 ASN B C 1
ATOM 5279 O O . ASN B 2 150 ? -1.02900 38.77200 -14.17200 1.000 105.25736 140 ASN B O 1
ATOM 5290 N N . ALA B 2 151 ? -2.54400 39.89800 -15.39700 1.000 78.87261 141 ALA B N 1
ATOM 5291 C CA . ALA B 2 151 ? -3.49200 39.98900 -14.29200 1.000 62.68120 141 ALA B CA 1
ATOM 5292 C C . ALA B 2 151 ? -4.16100 38.66100 -13.95600 1.000 92.27949 141 ALA B C 1
ATOM 5293 O O . ALA B 2 151 ? -4.99500 38.63400 -13.04300 1.000 128.21537 141 ALA B O 1
ATOM 5300 N N . LEU B 2 152 ? -3.82900 37.57200 -14.64800 1.000 70.71111 142 LEU B N 1
ATOM 5301 C CA . LEU B 2 152 ? -4.45400 36.27700 -14.39400 1.000 102.55967 142 LEU B CA 1
ATOM 5302 C C . LEU B 2 152 ? -3.46700 35.20000 -13.96900 1.000 81.27027 142 LEU B C 1
ATOM 5303 O O . LEU B 2 152 ? -3.76700 34.43200 -13.05100 1.000 88.95540 142 LEU B O 1
ATOM 5319 N N . GLU B 2 153 ? -2.30000 35.11200 -14.60500 1.000 82.74413 143 GLU B N 1
ATOM 5320 C CA . GLU B 2 153 ? -1.29600 34.12400 -14.24200 1.000 90.05027 143 GLU B CA 1
ATOM 5321 C C . GLU B 2 153 ? 0.02600 34.80100 -13.91200 1.000 83.47843 143 GLU B C 1
ATOM 5322 O O . GLU B 2 153 ? 0.31100 35.91500 -14.35900 1.000 67.49230 143 GLU B O 1
ATOM 5334 N N . THR B 2 154 ? 0.83800 34.10400 -13.11800 1.000 93.61122 144 THR B N 1
ATOM 5335 C CA . THR B 2 154 ? 2.16100 34.57700 -12.74800 1.000 124.85444 144 THR B CA 1
ATOM 5336 C C . THR B 2 154 ? 3.28100 33.72300 -13.32300 1.000 111.71866 144 THR B C 1
ATOM 5337 O O . THR B 2 154 ? 4.43600 34.16400 -13.31400 1.000 110.75275 144 THR B O 1
ATOM 5348 N N . ASN B 2 155 ? 2.97900 32.52400 -13.81500 1.000 108.56828 145 ASN B N 1
ATOM 5349 C CA A ASN B 2 155 ? 3.97600 31.64300 -14.41800 0.500 116.43238 145 ASN B CA 1
ATOM 5350 C CA B ASN B 2 155 ? 3.98100 31.65100 -14.41900 0.500 115.86126 145 ASN B CA 1
ATOM 5351 C C . ASN B 2 155 ? 3.78500 31.63000 -15.93200 1.000 118.56948 145 ASN B C 1
ATOM 5352 O O . ASN B 2 155 ? 3.33400 30.64800 -16.52300 1.000 131.33943 145 ASN B O 1
ATOM 5373 N N . ILE B 2 156 ? 4.15300 32.74300 -16.56200 1.000 121.19348 146 ILE B N 1
ATOM 5374 C CA . ILE B 2 156 ? 4.13600 32.86300 -18.01400 1.000 99.35402 146 ILE B CA 1
ATOM 5375 C C . ILE B 2 156 ? 5.35100 32.14900 -18.58000 1.000 98.12229 146 ILE B C 1
ATOM 5376 O O . ILE B 2 156 ? 6.41000 32.07700 -17.94500 1.000 116.86664 146 ILE B O 1
ATOM 5392 N N . ILE B 2 157 ? 5.21800 31.61700 -19.79100 1.000 85.43919 147 ILE B N 1
ATOM 5393 C CA . ILE B 2 157 ? 6.34100 31.06400 -20.52600 1.000 84.00481 147 ILE B CA 1
ATOM 5394 C C . ILE B 2 157 ? 7.00300 32.21300 -21.27000 1.000 81.46240 147 ILE B C 1
ATOM 5395 O O . ILE B 2 157 ? 6.33100 32.86900 -22.08900 1.000 84.26010 147 ILE B O 1
ATOM 5411 N N . PRO B 2 158 ? 8.27800 32.51600 -21.03500 1.000 81.65453 148 PRO B N 1
ATOM 5412 C CA . PRO B 2 158 ? 8.94300 33.53700 -21.85100 1.000 90.57928 148 PRO B CA 1
ATOM 5413 C C . PRO B 2 158 ? 9.00300 33.06400 -23.29800 1.000 83.84426 148 PRO B C 1
ATOM 5414 O O . PRO B 2 158 ? 9.35100 31.91400 -23.56900 1.000 91.22146 148 PRO B O 1
ATOM 5425 N N . SER B 2 159 ? 8.65500 33.95000 -24.23200 1.000 100.15675 149 SER B N 1
ATOM 5426 C CA A SER B 2 159 ? 8.56600 33.54600 -25.62800 0.630 73.81148 149 SER B CA 1
ATOM 5427 C CA B SER B 2 159 ? 8.50700 33.56300 -25.62700 0.370 77.90934 149 SER B CA 1
ATOM 5428 C C . SER B 2 159 ? 8.81600 34.74200 -26.53400 1.000 75.43273 149 SER B C 1
ATOM 5429 O O . SER B 2 159 ? 8.62900 35.89900 -26.15100 1.000 61.81794 149 SER B O 1
ATOM 5444 N N . PHE B 2 160 ? 9.26900 34.43200 -27.74700 1.000 64.43931 150 PHE B N 1
ATOM 5445 C CA . PHE B 2 160 ? 9.43300 35.41200 -28.80900 1.000 85.70501 150 PHE B CA 1
ATOM 5446 C C . PHE B 2 160 ? 9.43300 34.65200 -30.12900 1.000 90.14502 150 PHE B C 1
ATOM 5447 O O . PHE B 2 160 ? 9.80000 33.47500 -30.17800 1.000 95.64831 150 PHE B O 1
ATOM 5464 N N . VAL B 2 161 ? 9.00700 35.33100 -31.19100 1.000 64.44194 151 VAL B N 1
ATOM 5465 C CA . VAL B 2 161 ? 8.72300 34.70500 -32.47700 1.000 98.48286 151 VAL B CA 1
ATOM 5466 C C . VAL B 2 161 ? 9.68600 35.25300 -33.51500 1.000 89.79234 151 VAL B C 1
ATOM 5467 O O . VAL B 2 161 ? 9.99700 36.44900 -33.51500 1.000 72.86400 151 VAL B O 1
ATOM 5480 N N . LEU B 2 162 ? 10.15000 34.37800 -34.40300 1.000 76.38811 152 LEU B N 1
ATOM 5481 C CA . LEU B 2 162 ? 10.92600 34.78400 -35.56600 1.000 83.87321 152 LEU B CA 1
ATOM 5482 C C . LEU B 2 162 ? 10.19600 34.34200 -36.82600 1.000 74.54315 152 LEU B C 1
ATOM 5483 O O . LEU B 2 162 ? 9.78000 33.18300 -36.93400 1.000 69.08986 152 LEU B O 1
ATOM 5499 N N . MET B 2 163 ? 10.04300 35.26700 -37.76800 1.000 59.50187 153 MET B N 1
ATOM 5500 C CA . MET B 2 163 ? 9.41000 34.99800 -39.05100 1.000 99.08556 153 MET B CA 1
ATOM 5501 C C . MET B 2 163 ? 10.47900 34.77100 -40.10700 1.000 86.79462 153 MET B C 1
ATOM 5502 O O . MET B 2 163 ? 11.41200 35.57100 -40.23500 1.000 82.14406 153 MET B O 1
ATOM 5516 N N . ASP B 2 164 ? 10.33800 33.69100 -40.86000 1.000 89.08437 154 ASP B N 1
ATOM 5517 C CA . ASP B 2 164 ? 11.14400 33.44700 -42.04900 1.000 87.79474 154 ASP B CA 1
ATOM 5518 C C . ASP B 2 164 ? 10.21100 33.59000 -43.24400 1.000 89.26333 154 ASP B C 1
ATOM 5519 O O . ASP B 2 164 ? 9.43700 32.67800 -43.55000 1.000 86.12612 154 ASP B O 1
ATOM 5528 N N . ILE B 2 165 ? 10.27400 34.73900 -43.91200 1.000 82.80993 155 ILE B N 1
ATOM 5529 C CA . ILE B 2 165 ? 9.46000 34.99500 -45.09400 1.000 117.81676 155 ILE B CA 1
ATOM 5530 C C . ILE B 2 165 ? 10.34400 34.84200 -46.32300 1.000 112.36084 155 ILE B C 1
ATOM 5531 O O . ILE B 2 165 ? 11.44800 35.40100 -46.38600 1.000 119.85648 155 ILE B O 1
ATOM 5547 N N . GLN B 2 166 ? 9.86000 34.07400 -47.29400 1.000 108.75514 156 GLN B N 1
ATOM 5548 C CA . GLN B 2 166 ? 10.58900 33.78600 -48.52600 1.000 107.64975 156 GLN B CA 1
ATOM 5549 C C . GLN B 2 166 ? 9.54600 33.75300 -49.63800 1.000 101.89906 156 GLN B C 1
ATOM 5550 O O . GLN B 2 166 ? 8.81100 32.77100 -49.77700 1.000 113.05829 156 GLN B O 1
ATOM 5564 N N . ALA B 2 167 ? 9.46600 34.84300 -50.40100 1.000 105.18630 157 ALA B N 1
ATOM 5565 C CA . ALA B 2 167 ? 8.47000 34.99200 -51.45600 1.000 84.28379 157 ALA B CA 1
ATOM 5566 C C . ALA B 2 167 ? 7.07200 35.09100 -50.85300 1.000 85.40498 157 ALA B C 1
ATOM 5567 O O . ALA B 2 167 ? 6.77900 36.04900 -50.13100 1.000 95.64831 157 ALA B O 1
ATOM 5574 N N . SER B 2 168 ? 6.20400 34.12000 -51.13500 1.000 94.21130 158 SER B N 1
ATOM 5575 C CA . SER B 2 168 ? 4.82200 34.14900 -50.67300 1.000 112.81089 158 SER B CA 1
ATOM 5576 C C . SER B 2 168 ? 4.58100 33.22700 -49.48400 1.000 96.07731 158 SER B C 1
ATOM 5577 O O . SER B 2 168 ? 3.42400 33.00200 -49.11300 1.000 55.12503 158 SER B O 1
ATOM 5585 N N . THR B 2 169 ? 5.63800 32.68500 -48.88500 1.000 90.21608 159 THR B N 1
ATOM 5586 C CA . THR B 2 169 ? 5.52600 31.81600 -47.72200 1.000 110.16584 159 THR B CA 1
ATOM 5587 C C . THR B 2 169 ? 6.20900 32.47900 -46.53600 1.000 102.95182 159 THR B C 1
ATOM 5588 O O . THR B 2 169 ? 7.33600 32.97000 -46.66100 1.000 80.11224 159 THR B O 1
ATOM 5599 N N . VAL B 2 170 ? 5.52500 32.49700 -45.39400 1.000 68.79246 160 VAL B N 1
ATOM 5600 C CA . VAL B 2 170 ? 6.13800 32.84400 -44.11700 1.000 76.80921 160 VAL B CA 1
ATOM 5601 C C . VAL B 2 170 ? 6.25900 31.56900 -43.29800 1.000 60.34934 160 VAL B C 1
ATOM 5602 O O . VAL B 2 170 ? 5.27300 30.84600 -43.10800 1.000 75.92752 160 VAL B O 1
ATOM 5615 N N . VAL B 2 171 ? 7.47100 31.28300 -42.84100 1.000 55.58035 161 VAL B N 1
ATOM 5616 C CA . VAL B 2 171 ? 7.72000 30.21600 -41.88200 1.000 95.11667 161 VAL B CA 1
ATOM 5617 C C . VAL B 2 171 ? 7.90600 30.87000 -40.52200 1.000 89.60548 161 VAL B C 1
ATOM 5618 O O . VAL B 2 171 ? 8.81400 31.68800 -40.33400 1.000 58.34910 161 VAL B O 1
ATOM 5631 N N . THR B 2 172 ? 7.04400 30.51800 -39.57400 1.000 67.03962 162 THR B N 1
ATOM 5632 C CA . THR B 2 172 ? 6.98000 31.18900 -38.28200 1.000 97.38536 162 THR B CA 1
ATOM 5633 C C . THR B 2 172 ? 7.60900 30.29900 -37.22200 1.000 68.32135 162 THR B C 1
ATOM 5634 O O . THR B 2 172 ? 7.11600 29.19700 -36.95800 1.000 68.31345 162 THR B O 1
ATOM 5645 N N . TYR B 2 173 ? 8.68600 30.78500 -36.61500 1.000 71.77440 163 TYR B N 1
ATOM 5646 C CA . TYR B 2 173 ? 9.40400 30.06800 -35.57400 1.000 76.59339 163 TYR B CA 1
ATOM 5647 C C . TYR B 2 173 ? 9.09800 30.70800 -34.23000 1.000 81.25185 163 TYR B C 1
ATOM 5648 O O . TYR B 2 173 ? 9.20400 31.93000 -34.07700 1.000 82.96258 163 TYR B O 1
ATOM 5666 N N . VAL B 2 174 ? 8.71800 29.87700 -33.26700 1.000 90.58718 164 VAL B N 1
ATOM 5667 C CA . VAL B 2 174 ? 8.39400 30.31000 -31.91500 1.000 107.12863 164 VAL B CA 1
ATOM 5668 C C . VAL B 2 174 ? 9.40300 29.66600 -30.98000 1.000 100.25939 164 VAL B C 1
ATOM 5669 O O . VAL B 2 174 ? 9.65400 28.45900 -31.06800 1.000 113.58204 164 VAL B O 1
ATOM 5682 N N . TYR B 2 175 ? 9.98800 30.46800 -30.10100 1.000 93.81125 165 TYR B N 1
ATOM 5683 C CA . TYR B 2 175 ? 10.99200 30.00600 -29.15800 1.000 88.68958 165 TYR B CA 1
ATOM 5684 C C . TYR B 2 175 ? 10.43900 30.15400 -27.75000 1.000 96.72476 165 TYR B C 1
ATOM 5685 O O . TYR B 2 175 ? 9.95500 31.23000 -27.38600 1.000 85.09441 165 TYR B O 1
ATOM 5703 N N . GLN B 2 176 ? 10.52300 29.08500 -26.96100 1.000 130.30247 166 GLN B N 1
ATOM 5704 C CA . GLN B 2 176 ? 9.93600 29.05500 -25.63000 1.000 108.46564 166 GLN B CA 1
ATOM 5705 C C . GLN B 2 176 ? 10.93500 28.51300 -24.62100 1.000 81.85981 166 GLN B C 1
ATOM 5706 O O . GLN B 2 176 ? 11.79800 27.69800 -24.95500 1.000 108.55775 166 GLN B O 1
ATOM 5720 N N . LEU B 2 177 ? 10.79900 28.96900 -23.37500 1.000 117.32986 167 LEU B N 1
ATOM 5721 C CA . LEU B 2 177 ? 11.62600 28.49100 -22.26700 1.000 105.34947 167 LEU B CA 1
ATOM 5722 C C . LEU B 2 177 ? 10.78500 27.56000 -21.40100 1.000 83.11523 167 LEU B C 1
ATOM 5723 O O . LEU B 2 177 ? 10.04700 27.99400 -20.51600 1.000 123.74378 167 LEU B O 1
ATOM 5739 N N . ILE B 2 178 ? 10.90700 26.26600 -21.66700 1.000 94.84821 168 ILE B N 1
ATOM 5740 C CA . ILE B 2 178 ? 10.32500 25.22400 -20.83200 1.000 102.80970 168 ILE B CA 1
ATOM 5741 C C . ILE B 2 178 ? 11.45100 24.60500 -20.01900 1.000 131.86844 168 ILE B C 1
ATOM 5742 O O . ILE B 2 178 ? 12.46300 24.16400 -20.57900 1.000 133.17913 168 ILE B O 1
ATOM 5758 N N . GLY B 2 179 ? 11.27900 24.57200 -18.70200 1.000 148.38621 169 GLY B N 1
ATOM 5759 C CA . GLY B 2 179 ? 12.42000 24.35000 -17.83100 1.000 141.72226 169 GLY B CA 1
ATOM 5760 C C . GLY B 2 179 ? 13.36000 25.53100 -17.96000 1.000 129.12864 169 GLY B C 1
ATOM 5761 O O . GLY B 2 179 ? 12.95900 26.69000 -17.80800 1.000 125.78613 169 GLY B O 1
ATOM 5765 N N . ASP B 2 180 ? 14.62700 25.24200 -18.25200 1.000 119.97754 170 ASP B N 1
ATOM 5766 C CA . ASP B 2 180 ? 15.58300 26.25800 -18.67600 1.000 128.78123 170 ASP B CA 1
ATOM 5767 C C . ASP B 2 180 ? 16.18100 25.89700 -20.03200 1.000 140.88268 170 ASP B C 1
ATOM 5768 O O . ASP B 2 180 ? 17.28700 26.32400 -20.37200 1.000 121.39613 170 ASP B O 1
ATOM 5777 N N . ASP B 2 181 ? 15.44800 25.10900 -20.81400 1.000 151.65766 171 ASP B N 1
ATOM 5778 C CA . ASP B 2 181 ? 15.86600 24.68000 -22.14200 1.000 135.12410 171 ASP B CA 1
ATOM 5779 C C . ASP B 2 181 ? 14.96500 25.34500 -23.17100 1.000 135.89261 171 ASP B C 1
ATOM 5780 O O . ASP B 2 181 ? 13.73700 25.23300 -23.08900 1.000 92.18737 171 ASP B O 1
ATOM 5789 N N . VAL B 2 182 ? 15.57400 26.04000 -24.13400 1.000 125.79666 172 VAL B N 1
ATOM 5790 C CA . VAL B 2 182 ? 14.79900 26.62700 -25.21700 1.000 116.18761 172 VAL B CA 1
ATOM 5791 C C . VAL B 2 182 ? 14.18800 25.51400 -26.05700 1.000 87.09992 172 VAL B C 1
ATOM 5792 O O . VAL B 2 182 ? 14.83000 24.49300 -26.33600 1.000 92.70585 172 VAL B O 1
ATOM 5805 N N . LYS B 2 183 ? 12.93500 25.70800 -26.46000 1.000 81.83876 173 LYS B N 1
ATOM 5806 C CA . LYS B 2 183 ? 12.24600 24.77100 -27.33600 1.000 88.36059 173 LYS B CA 1
ATOM 5807 C C . LYS B 2 183 ? 11.42100 25.56200 -28.33800 1.000 80.11224 173 LYS B C 1
ATOM 5808 O O . LYS B 2 183 ? 11.11600 26.73800 -28.12700 1.000 95.97730 173 LYS B O 1
ATOM 5827 N N . VAL B 2 184 ? 11.06400 24.90800 -29.44500 1.000 109.78685 174 VAL B N 1
ATOM 5828 C CA . VAL B 2 184 ? 10.52200 25.60300 -30.60400 1.000 96.54315 174 VAL B CA 1
ATOM 5829 C C . VAL B 2 184 ? 9.46000 24.75400 -31.28900 1.000 79.81483 174 VAL B C 1
ATOM 5830 O O . VAL B 2 184 ? 9.27100 23.57600 -30.98800 1.000 81.71769 174 VAL B O 1
ATOM 5843 N N . GLU B 2 185 ? 8.75800 25.39200 -32.22300 1.000 90.28977 175 GLU B N 1
ATOM 5844 C CA . GLU B 2 185 ? 7.82400 24.73100 -33.12100 1.000 98.71973 175 GLU B CA 1
ATOM 5845 C C . GLU B 2 185 ? 7.57600 25.67600 -34.28700 1.000 103.56768 175 GLU B C 1
ATOM 5846 O O . GLU B 2 185 ? 7.46100 26.88800 -34.08400 1.000 84.80227 175 GLU B O 1
ATOM 5858 N N . ARG B 2 186 ? 7.51200 25.13200 -35.50100 1.000 105.99166 176 ARG B N 1
ATOM 5859 C CA . ARG B 2 186 ? 7.38700 25.95400 -36.69700 1.000 63.98925 176 ARG B CA 1
ATOM 5860 C C . ARG B 2 186 ? 5.97300 25.87300 -37.25800 1.000 92.50846 176 ARG B C 1
ATOM 5861 O O . ARG B 2 186 ? 5.36100 24.80000 -37.28700 1.000 61.85215 176 ARG B O 1
ATOM 5882 N N . ILE B 2 187 ? 5.46800 27.02100 -37.70100 1.000 86.48932 177 ILE B N 1
ATOM 5883 C CA . ILE B 2 187 ? 4.11300 27.16200 -38.21900 1.000 79.00158 177 ILE B CA 1
ATOM 5884 C C . ILE B 2 187 ? 4.23100 27.77300 -39.60900 1.000 83.36526 177 ILE B C 1
ATOM 5885 O O . ILE B 2 187 ? 4.76200 28.88000 -39.75900 1.000 64.60775 177 ILE B O 1
ATOM 5901 N N . GLU B 2 188 ? 3.74400 27.06000 -40.62000 1.000 79.64902 178 GLU B N 1
ATOM 5902 C CA . GLU B 2 188 ? 3.89700 27.47800 -42.00800 1.000 86.95253 178 GLU B CA 1
ATOM 5903 C C . GLU B 2 188 ? 2.59700 28.09200 -42.51200 1.000 69.34252 178 GLU B C 1
ATOM 5904 O O . GLU B 2 188 ? 1.51900 27.52100 -42.32000 1.000 66.57114 178 GLU B O 1
ATOM 5916 N N . TYR B 2 189 ? 2.70400 29.25700 -43.15000 1.000 74.78265 179 TYR B N 1
ATOM 5917 C CA . TYR B 2 189 ? 1.56000 29.95200 -43.72600 1.000 95.06666 179 TYR B CA 1
ATOM 5918 C C . TYR B 2 189 ? 1.92700 30.43600 -45.12000 1.000 122.42257 179 TYR B C 1
ATOM 5919 O O . TYR B 2 189 ? 2.92300 31.14600 -45.29300 1.000 82.83625 179 TYR B O 1
ATOM 5937 N N . LYS B 2 190 ? 1.13000 30.04200 -46.10900 1.000 111.32124 180 LYS B N 1
ATOM 5938 C CA . LYS B 2 190 ? 1.29200 30.49600 -47.48400 1.000 96.88530 180 LYS B CA 1
ATOM 5939 C C . LYS B 2 190 ? 0.17400 31.47900 -47.80200 1.000 82.73360 180 LYS B C 1
ATOM 5940 O O . LYS B 2 190 ? -1.00000 31.18500 -47.55500 1.000 97.48011 180 LYS B O 1
ATOM 5959 N N . LYS B 2 191 ? 0.56300 32.64600 -48.33100 1.000 71.85335 181 LYS B N 1
ATOM 5960 C CA . LYS B 2 191 ? -0.44800 33.63500 -48.67700 1.000 82.57043 181 LYS B CA 1
ATOM 5961 C C . LYS B 2 191 ? -1.47100 33.00600 -49.62200 1.000 81.21237 181 LYS B C 1
ATOM 5962 O O . LYS B 2 191 ? -1.09200 32.27600 -50.54600 1.000 75.88015 181 LYS B O 1
ATOM 5981 N N . PRO B 2 192 ? -2.80500 33.24400 -49.41800 1.000 77.71721 182 PRO B N 1
ATOM 5982 C CA . PRO B 2 192 ? -3.73100 32.53100 -50.30200 1.000 83.21261 182 PRO B CA 1
ATOM 5983 C C . PRO B 2 192 ? -3.71900 33.07600 -51.72500 1.000 98.70657 182 PRO B C 1
ATOM 5984 O O . PRO B 2 192 ? -4.36600 32.53200 -52.62000 1.000 90.38452 182 PRO B O 1
ATOM 6014 N N . TYR C 3 2 ? -37.84000 36.18100 -1.02800 1.000 188.60946 1 TYR C N 1
ATOM 6015 C CA . TYR C 3 2 ? -37.25900 37.51600 -1.10100 1.000 158.56638 1 TYR C CA 1
ATOM 6016 C C . TYR C 3 2 ? -36.49400 37.80100 0.18800 1.000 142.06967 1 TYR C C 1
ATOM 6017 O O . TYR C 3 2 ? -36.37700 36.92900 1.04700 1.000 124.53072 1 TYR C O 1
ATOM 6034 N N . ILE C 3 3 ? -35.97700 39.02000 0.33000 1.000 135.63732 2 ILE C N 1
ATOM 6035 C CA . ILE C 3 3 ? -35.14800 39.37000 1.48000 1.000 128.50488 2 ILE C CA 1
ATOM 6036 C C . ILE C 3 3 ? -35.34800 40.84400 1.80200 1.000 121.71196 2 ILE C C 1
ATOM 6037 O O . ILE C 3 3 ? -35.36300 41.69500 0.90800 1.000 87.08149 2 ILE C O 1
ATOM 6053 N N . LYS C 3 4 ? -35.49400 41.13800 3.09300 1.000 127.33632 3 LYS C N 1
ATOM 6054 C CA . LYS C 3 4 ? -35.65000 42.50500 3.57100 1.000 107.92610 3 LYS C CA 1
ATOM 6055 C C . LYS C 3 4 ? -34.29200 43.19100 3.66600 1.000 112.16871 3 LYS C C 1
ATOM 6056 O O . LYS C 3 4 ? -33.30600 42.58600 4.09800 1.000 113.97419 3 LYS C O 1
ATOM 6075 N N . THR C 3 5 ? -34.24200 44.45700 3.26900 1.000 97.52748 4 THR C N 1
ATOM 6076 C CA . THR C 3 5 ? -33.01000 45.23200 3.30500 1.000 132.71328 4 THR C CA 1
ATOM 6077 C C . THR C 3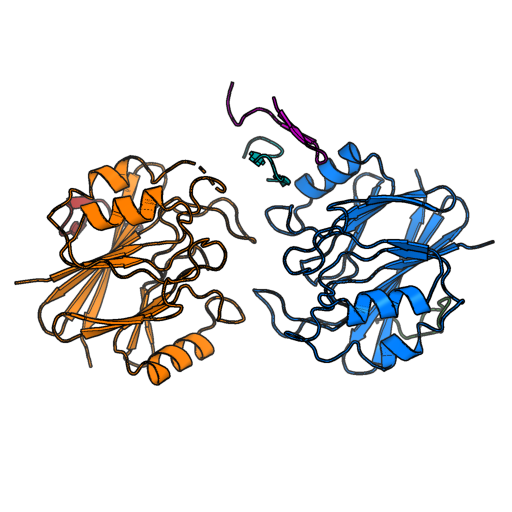 5 ? -33.32700 46.65600 3.72600 1.000 87.52892 4 THR C C 1
ATOM 6078 O O . THR C 3 5 ? -34.48200 47.09200 3.64900 1.000 90.84510 4 THR C O 1
ATOM 6089 N N . PRO C 3 6 ? -32.32500 47.40500 4.19500 1.000 87.59734 5 PRO C N 1
ATOM 6090 C CA . PRO C 3 6 ? -32.53700 48.83400 4.47200 1.000 87.92633 5 PRO C CA 1
ATOM 6091 C C . PRO C 3 6 ? -33.13600 49.60900 3.30500 1.000 105.46001 5 PRO C C 1
ATOM 6092 O O . PRO C 3 6 ? -33.84000 50.60000 3.53500 1.000 153.70790 5 PRO C O 1
ATOM 6103 N N . LEU C 3 7 ? -32.89100 49.18600 2.06400 1.000 126.15460 6 LEU C N 1
ATOM 6104 C CA . LEU C 3 7 ? -33.33700 49.91700 0.88600 1.000 110.85013 6 LEU C CA 1
ATOM 6105 C C . LEU C 3 7 ? -34.55200 49.28100 0.22400 1.000 116.62977 6 LEU C C 1
ATOM 6106 O O . LEU C 3 7 ? -34.92900 49.70100 -0.88200 1.000 106.47592 6 LEU C O 1
ATOM 6122 N N . GLY C 3 8 ? -35.15700 48.28800 0.85600 1.000 95.73779 7 GLY C N 1
ATOM 6123 C CA . GLY C 3 8 ? -36.34300 47.63900 0.32800 1.000 107.41288 7 GLY C CA 1
ATOM 6124 C C . GLY C 3 8 ? -36.18500 46.12600 0.29400 1.000 111.73445 7 GLY C C 1
ATOM 6125 O O . GLY C 3 8 ? -35.13000 45.57700 0.55800 1.000 87.59734 7 GLY C O 1
ATOM 6129 N N . THR C 3 9 ? -37.29500 45.47900 -0.04200 1.000 112.93459 8 THR C N 1
ATOM 6130 C CA . THR C 3 9 ? -37.33300 44.02900 -0.18300 1.000 126.86784 8 THR C CA 1
ATOM 6131 C C . THR C 3 9 ? -37.19500 43.68500 -1.66000 1.000 130.96307 8 THR C C 1
ATOM 6132 O O . THR C 3 9 ? -37.88400 44.26100 -2.50900 1.000 107.33392 8 THR C O 1
ATOM 6143 N N . PHE C 3 10 ? -36.30900 42.74600 -1.95500 1.000 154.45010 9 PHE C N 1
ATOM 6144 C CA . PHE C 3 10 ? -36.00000 42.32300 -3.31000 1.000 130.39721 9 PHE C CA 1
ATOM 6145 C C . PHE C 3 10 ? -35.93600 40.80200 -3.33600 1.000 118.37735 9 PHE C C 1
ATOM 6146 O O . PHE C 3 10 ? -35.73900 40.16800 -2.29500 1.000 118.91163 9 PHE C O 1
ATOM 6163 N N . PRO C 3 11 ? -36.10000 40.19400 -4.50600 1.000 119.72225 10 PRO C N 1
ATOM 6164 C CA . PRO C 3 11 ? -36.00700 38.73200 -4.59000 1.000 118.31155 10 PRO C CA 1
ATOM 6165 C C . PRO C 3 11 ? -34.59400 38.23900 -4.32100 1.000 109.50787 10 PRO C C 1
ATOM 6166 O O . PRO C 3 11 ? -33.60600 38.96300 -4.47300 1.000 119.53802 10 PRO C O 1
ATOM 6177 N N . ASN C 3 12 ? -34.51400 36.97400 -3.91100 1.000 101.13581 11 ASN C N 1
ATOM 6178 C CA . ASN C 3 12 ? -33.23300 36.31300 -3.68200 1.000 124.04382 11 ASN C CA 1
ATOM 6179 C C . ASN C 3 12 ? -32.64600 35.88400 -5.02200 1.000 133.52390 11 ASN C C 1
ATOM 6180 O O . ASN C 3 12 ? -33.19900 35.01000 -5.69900 1.000 149.37317 11 ASN C O 1
ATOM 6191 N N . ARG C 3 13 ? -31.53600 36.51900 -5.40900 1.000 106.94440 12 ARG C N 1
ATOM 6192 C CA . ARG C 3 13 ? -30.72900 36.06800 -6.53600 1.000 115.16644 12 ARG C CA 1
ATOM 6193 C C . ARG C 3 13 ? -30.66100 34.54600 -6.57400 1.000 149.15473 12 ARG C C 1
ATOM 6194 O O . ARG C 3 13 ? -31.11500 33.90800 -7.53000 1.000 177.27652 12 ARG C O 1
ATOM 6215 N N . HIS C 3 14 ? -30.10700 33.95100 -5.52000 1.000 154.51326 13 HIS C N 1
ATOM 6216 C CA . HIS C 3 14 ? -30.02500 32.50200 -5.42800 1.000 176.30798 13 HIS C CA 1
ATOM 6217 C C . HIS C 3 14 ? -31.40400 31.95900 -5.08100 1.000 217.21025 13 HIS C C 1
ATOM 6218 O O . HIS C 3 14 ? -31.72000 31.74300 -3.90700 1.000 254.18311 13 HIS C O 1
ATOM 6232 N N . GLY C 3 15 ? -32.22400 31.72700 -6.10100 1.000 204.77455 14 GLY C N 1
ATOM 6233 C CA . GLY C 3 15 ? -33.64500 31.47600 -5.91900 1.000 212.96764 14 GLY C CA 1
ATOM 6234 C C . GLY C 3 15 ? -33.99600 30.22900 -5.13000 1.000 237.16791 14 GLY C C 1
ATOM 6235 O O . GLY C 3 15 ? -33.30100 29.21700 -5.21100 1.000 224.36637 14 GLY C O 1
ATOM 6257 N N . TYR D 3 2 ? 14.38200 17.31900 -33.39800 1.000 115.14538 1 TYR D N 1
ATOM 6258 C CA . TYR D 3 2 ? 14.74400 18.72500 -33.28800 1.000 95.34038 1 TYR D CA 1
ATOM 6259 C C . TYR D 3 2 ? 14.20500 19.49800 -34.48400 1.000 121.66196 1 TYR D C 1
ATOM 6260 O O . TYR D 3 2 ? 13.45800 18.95400 -35.29500 1.000 138.54556 1 TYR D O 1
ATOM 6277 N N . ILE D 3 3 ? 14.59300 20.76800 -34.58900 1.000 76.87237 2 ILE D N 1
ATOM 6278 C CA . ILE D 3 3 ? 14.07600 21.65200 -35.62700 1.000 95.53777 2 ILE D CA 1
ATOM 6279 C C . ILE D 3 3 ? 15.15900 22.64700 -36.01900 1.000 106.10746 2 ILE D C 1
ATOM 6280 O O . ILE D 3 3 ? 15.57100 23.48100 -35.20600 1.000 88.70537 2 ILE D O 1
ATOM 6296 N N . LYS D 3 4 ? 15.63600 22.55900 -37.26000 1.000 96.43261 3 LYS D N 1
ATOM 6297 C CA . LYS D 3 4 ? 16.48000 23.61400 -37.80600 1.000 83.52580 3 LYS D CA 1
ATOM 6298 C C . LYS D 3 4 ? 15.75200 24.94900 -37.71900 1.000 100.07516 3 LYS D C 1
ATOM 6299 O O . LYS D 3 4 ? 14.54300 25.02600 -37.95400 1.000 92.84534 3 LYS D O 1
ATOM 6318 N N . THR D 3 5 ? 16.48600 26.00400 -37.38000 1.000 68.65034 4 THR D N 1
ATOM 6319 C CA . THR D 3 5 ? 15.93000 27.34900 -37.43400 1.000 95.67989 4 THR D CA 1
ATOM 6320 C C . THR D 3 5 ? 17.03300 28.31300 -37.83600 1.000 85.70238 4 THR D C 1
ATOM 6321 O O . THR D 3 5 ? 18.21900 28.01500 -37.66000 1.000 109.81317 4 THR D O 1
ATOM 6332 N N . PRO D 3 6 ? 16.67300 29.47800 -38.38400 1.000 73.44828 5 PRO D N 1
ATOM 6333 C CA . PRO D 3 6 ? 17.69100 30.49400 -38.70100 1.000 88.74748 5 PRO D CA 1
ATOM 6334 C C . PRO D 3 6 ? 18.58000 30.88200 -37.52500 1.000 95.30090 5 PRO D C 1
ATOM 6335 O O . PRO D 3 6 ? 19.62200 31.50800 -37.75300 1.000 109.94739 5 PRO D O 1
ATOM 6346 N N . LEU D 3 7 ? 18.22100 30.53600 -36.28700 1.000 103.84403 6 LEU D N 1
ATOM 6347 C CA . LEU D 3 7 ? 19.05300 30.85600 -35.13500 1.000 93.99811 6 LEU D CA 1
ATOM 6348 C C . LEU D 3 7 ? 19.61400 29.63000 -34.42600 1.000 87.85001 6 LEU D C 1
ATOM 6349 O O . LEU D 3 7 ? 20.33500 29.79000 -33.43300 1.000 93.96916 6 LEU D O 1
ATOM 6365 N N . GLY D 3 8 ? 19.31000 28.43100 -34.89100 1.000 77.54877 7 GLY D N 1
ATOM 6366 C CA . GLY D 3 8 ? 19.88600 27.22900 -34.32000 1.000 71.51647 7 GLY D CA 1
ATOM 6367 C C . GLY D 3 8 ? 18.89100 26.08700 -34.34100 1.000 92.34528 7 GLY D C 1
ATOM 6368 O O . GLY D 3 8 ? 17.76000 26.21700 -34.80200 1.000 89.92920 7 GLY D O 1
ATOM 6372 N N . THR D 3 9 ? 19.35200 24.95100 -33.82100 1.000 94.70609 8 THR D N 1
ATOM 6373 C CA . THR D 3 9 ? 18.55300 23.73900 -33.68900 1.000 121.36982 8 THR D CA 1
ATOM 6374 C C . THR D 3 9 ? 18.25800 23.49500 -32.21700 1.000 127.17577 8 THR D C 1
ATOM 6375 O O . THR D 3 9 ? 19.17700 23.47400 -31.39000 1.000 168.86762 8 THR D O 1
ATOM 6386 N N . PHE D 3 10 ? 16.98600 23.30200 -31.90100 1.000 127.63109 9 PHE D N 1
ATOM 6387 C CA . PHE D 3 10 ? 16.51200 23.07900 -30.54600 1.000 119.57750 9 PHE D CA 1
ATOM 6388 C C . PHE D 3 10 ? 15.47000 21.97500 -30.60400 1.000 114.14790 9 PHE D C 1
ATOM 6389 O O . PHE D 3 10 ? 14.95300 21.66100 -31.68200 1.000 98.87501 9 PHE D O 1
ATOM 6406 N N . PRO D 3 11 ? 15.13500 21.37000 -29.46800 1.000 112.18187 10 PRO D N 1
ATOM 6407 C CA . PRO D 3 11 ? 14.04100 20.39800 -29.46600 1.000 103.00972 10 PRO D CA 1
ATOM 6408 C C . PRO D 3 11 ? 12.71800 21.09400 -29.72100 1.000 107.79977 10 PRO D C 1
ATOM 6409 O O . PRO D 3 11 ? 12.54100 22.28000 -29.43500 1.000 106.87334 10 PRO D O 1
ATOM 6420 N N . ASN D 3 12 ? 11.78000 20.33800 -30.27900 1.000 109.45523 11 ASN D N 1
ATOM 6421 C CA . ASN D 3 12 ? 10.42700 20.84500 -30.40200 1.000 116.30342 11 ASN D CA 1
ATOM 6422 C C . ASN D 3 12 ? 9.72800 20.73000 -29.05700 1.000 112.48717 11 ASN D C 1
ATOM 6423 O O . ASN D 3 12 ? 10.01800 19.82900 -28.26300 1.000 118.72739 11 ASN D O 1
ATOM 6434 N N . ARG D 3 13 ? 8.81000 21.66200 -28.79200 1.000 117.25090 12 ARG D N 1
ATOM 6435 C CA . ARG D 3 13 ? 8.13500 21.66100 -27.49900 1.000 105.38369 12 ARG D CA 1
ATOM 6436 C C . ARG D 3 13 ? 7.60200 20.27500 -27.15300 1.000 130.24193 12 ARG D C 1
ATOM 6437 O O . ARG D 3 13 ? 7.85100 19.75900 -26.05800 1.000 166.15150 12 ARG D O 1
ATOM 6458 N N . HIS D 3 14 ? 6.86700 19.65200 -28.07600 1.000 109.69210 13 HIS D N 1
ATOM 6459 C CA . HIS D 3 14 ? 6.20200 18.37500 -27.80900 1.000 132.08689 13 HIS D CA 1
ATOM 6460 C C . HIS D 3 14 ? 6.65500 17.31400 -28.80900 1.000 121.64353 13 HIS D C 1
ATOM 6461 O O . HIS D 3 14 ? 6.24400 17.33100 -29.97300 1.000 150.51805 13 HIS D O 1
ATOM 6475 N N . GLY D 3 15 ? 7.50800 16.39800 -28.35400 1.000 122.66208 14 GLY D N 1
ATOM 6476 C CA . GLY D 3 15 ? 7.79600 15.17000 -29.08100 1.000 108.53670 14 GLY D CA 1
ATOM 6477 C C . GLY D 3 15 ? 9.22400 15.03300 -29.57900 1.000 145.33321 14 GLY D C 1
ATOM 6478 O O . GLY D 3 15 ? 9.74200 15.91800 -30.26000 1.000 121.70143 14 GLY D O 1
ATOM 6500 N N . TYR E 3 2 ? 15.41300 43.97600 3.44900 1.000 104.75993 1 TYR E N 1
ATOM 6501 C CA . TYR E 3 2 ? 13.97800 44.13100 3.24700 1.000 81.82560 1 TYR E CA 1
ATOM 6502 C C . TYR E 3 2 ? 13.66900 45.56600 2.84800 1.000 62.63646 1 TYR E C 1
ATOM 6503 O O . TYR E 3 2 ? 14.54600 46.42700 2.87200 1.000 62.34169 1 TYR E O 1
ATOM 6520 N N . ILE E 3 3 ? 12.41700 45.82000 2.48200 1.000 65.98423 2 ILE E N 1
ATOM 6521 C CA . ILE E 3 3 ? 11.98800 47.15000 2.06800 1.000 70.30843 2 ILE E CA 1
ATOM 6522 C C . ILE E 3 3 ? 10.53800 47.33700 2.49000 1.000 70.21895 2 ILE E C 1
ATOM 6523 O O . ILE E 3 3 ? 9.70200 46.44800 2.29900 1.000 58.04380 2 ILE E O 1
ATOM 6539 N N . LYS E 3 4 ? 10.24000 48.51200 3.04600 1.000 69.60835 3 LYS E N 1
ATOM 6540 C CA . LYS E 3 4 ? 9.02000 48.74000 3.81500 1.000 77.84091 3 LYS E CA 1
ATOM 6541 C C . LYS E 3 4 ? 8.05600 49.58400 2.99300 1.000 58.56492 3 LYS E C 1
ATOM 6542 O O . LYS E 3 4 ? 8.30400 50.77200 2.76100 1.000 70.05314 3 LYS E O 1
ATOM 6561 N N . THR E 3 5 ? 6.95000 48.97200 2.57200 1.000 58.44911 4 THR E N 1
ATOM 6562 C CA . THR E 3 5 ? 5.90900 49.64900 1.81800 1.000 73.49302 4 THR E CA 1
ATOM 6563 C C . THR E 3 5 ? 4.61900 49.71200 2.63100 1.000 84.42328 4 THR E C 1
ATOM 6564 O O . THR E 3 5 ? 4.39700 48.88100 3.51700 1.000 70.15578 4 THR E O 1
ATOM 6575 N N . PRO E 3 6 ? 3.74900 50.68700 2.35800 1.000 71.39803 5 PRO E N 1
ATOM 6576 C CA . PRO E 3 6 ? 2.44100 50.70700 3.03100 1.000 66.00791 5 PRO E CA 1
ATOM 6577 C C . PRO E 3 6 ? 1.69900 49.38300 2.96500 1.000 68.87142 5 PRO E C 1
ATOM 6578 O O . PRO E 3 6 ? 0.91200 49.07500 3.87000 1.000 131.71053 5 PRO E O 1
ATOM 6589 N N . LEU E 3 7 ? 1.92200 48.58800 1.91800 1.000 87.11044 6 LEU E N 1
ATOM 6590 C CA . LEU E 3 7 ? 1.26300 47.29900 1.75900 1.000 78.70681 6 LEU E CA 1
ATOM 6591 C C . LEU E 3 7 ? 2.07900 46.14200 2.32300 1.000 88.78170 6 LEU E C 1
ATOM 6592 O O . LEU E 3 7 ? 1.70800 44.98200 2.11400 1.000 86.26561 6 LEU E O 1
ATOM 6608 N N . GLY E 3 8 ? 3.17500 46.42100 3.02800 1.000 86.42089 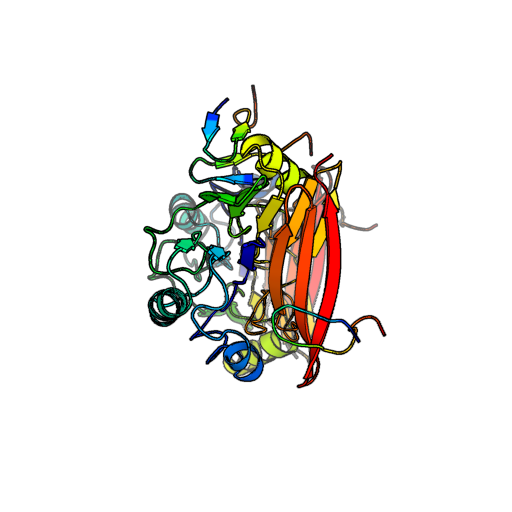7 GLY E N 1
ATOM 6609 C CA . GLY E 3 8 ? 3.94800 45.36200 3.64700 1.000 74.33523 7 GLY E CA 1
ATOM 6610 C C . GLY E 3 8 ? 5.44600 45.57000 3.63500 1.000 69.57413 7 GLY E C 1
ATOM 6611 O O . GLY E 3 8 ? 5.95300 46.57800 3.13400 1.000 89.97131 7 GLY E O 1
ATOM 6615 N N . THR E 3 9 ? 6.15900 44.60300 4.20400 1.000 73.72463 8 THR E N 1
ATOM 6616 C CA . THR E 3 9 ? 7.61500 44.55600 4.19300 1.000 80.63072 8 THR E CA 1
ATOM 6617 C C . THR E 3 9 ? 8.02400 43.23300 3.57000 1.000 79.32530 8 THR E C 1
ATOM 6618 O O . THR E 3 9 ? 7.60800 42.16800 4.04000 1.000 65.19203 8 THR E O 1
ATOM 6629 N N . PHE E 3 10 ? 8.82800 43.30000 2.51800 1.000 62.19167 9 PHE E N 1
ATOM 6630 C CA . PHE E 3 10 ? 9.18700 42.11700 1.75900 1.000 79.83852 9 PHE E CA 1
ATOM 6631 C C . PHE E 3 10 ? 10.69300 42.08700 1.56100 1.000 69.26883 9 PHE E C 1
ATOM 6632 O O . PHE E 3 10 ? 11.32700 43.14100 1.44800 1.000 69.19251 9 PHE E O 1
ATOM 6649 N N . PRO E 3 11 ? 11.29700 40.89900 1.52400 1.000 70.68216 10 PRO E N 1
ATOM 6650 C CA . PRO E 3 11 ? 12.71500 40.82600 1.15800 1.000 90.90564 10 PRO E CA 1
ATOM 6651 C C . PRO E 3 11 ? 12.92300 41.39100 -0.23700 1.000 80.70968 10 PRO E C 1
ATOM 6652 O O . PRO E 3 11 ? 12.02200 41.37500 -1.07600 1.000 93.26381 10 PRO E O 1
ATOM 6663 N N . ASN E 3 12 ? 14.12000 41.90900 -0.48200 1.000 78.19095 11 ASN E N 1
ATOM 6664 C CA . ASN E 3 12 ? 14.42000 42.53200 -1.77100 1.000 106.81017 11 ASN E CA 1
ATOM 6665 C C . ASN E 3 12 ? 14.57300 41.51900 -2.90100 1.000 160.30343 11 ASN E C 1
ATOM 6666 O O . ASN E 3 12 ? 15.45400 41.65800 -3.75200 1.000 171.14420 11 ASN E O 1
ATOM 6677 N N . ARG E 3 13 ? 13.70700 40.50500 -2.94600 1.000 172.16538 12 ARG E N 1
ATOM 6678 C CA . ARG E 3 13 ? 13.73300 39.46300 -3.96900 1.000 187.53301 12 ARG E CA 1
ATOM 6679 C C . ARG E 3 13 ? 15.05200 38.69200 -3.98000 1.000 194.28908 12 ARG E C 1
ATOM 6680 O O . ARG E 3 13 ? 15.36900 38.01400 -4.96400 1.000 201.65839 12 ARG E O 1
ATOM 6701 N N . HIS E 3 14 ? 15.81600 38.77200 -2.89800 1.000 173.51817 13 HIS E N 1
ATOM 6702 C CA . HIS E 3 14 ? 17.02500 37.97300 -2.70900 1.000 171.33896 13 HIS E CA 1
ATOM 6703 C C . HIS E 3 14 ? 17.56100 38.27200 -1.31100 1.000 179.99000 13 HIS E C 1
ATOM 6704 O O . HIS E 3 14 ? 16.89400 38.92700 -0.50100 1.000 195.41554 13 HIS E O 1
ATOM 6718 N N . GLY E 3 15 ? 18.76200 37.77800 -1.02200 1.000 175.13152 14 GLY E N 1
ATOM 6719 C CA . GLY E 3 15 ? 19.37800 37.96000 0.28200 1.000 163.88281 14 GLY E CA 1
ATOM 6720 C C . GLY E 3 15 ? 19.43900 39.40900 0.72200 1.000 170.04407 14 GLY E C 1
ATOM 6721 O O . GLY E 3 15 ? 20.11300 40.23100 0.10100 1.000 140.73529 14 GLY E O 1
ATOM 6742 N N . TYR F 3 2 ? 1.93000 37.77000 -5.56500 1.000 85.39708 1 TYR F N 1
ATOM 6743 C CA . TYR F 3 2 ? 2.60600 39.04300 -5.74600 1.000 76.47496 1 TYR F CA 1
ATOM 6744 C C . TYR F 3 2 ? 1.78500 40.21600 -5.26700 1.000 93.98232 1 TYR F C 1
ATOM 6745 O O . TYR F 3 2 ? 0.58300 40.15900 -5.24500 1.000 88.73696 1 TYR F O 1
ATOM 6762 N N . ILE F 3 3 ? 2.49400 41.44800 -4.89000 1.000 82.55200 2 ILE F N 1
ATOM 6763 C CA . ILE F 3 3 ? 1.86400 42.68000 -4.42700 1.000 78.65417 2 ILE F CA 1
ATOM 6764 C C . ILE F 3 3 ? 2.55900 43.82900 -5.14400 1.000 75.13796 2 ILE F C 1
ATOM 6765 O O . ILE F 3 3 ? 3.77100 44.01500 -4.98600 1.000 63.79975 2 ILE F O 1
ATOM 6781 N N . LYS F 3 4 ? 1.80400 44.59900 -5.92300 1.000 79.30161 3 LYS F N 1
ATOM 6782 C CA . LYS F 3 4 ? 2.35800 45.72800 -6.66200 1.000 93.24539 3 LYS F CA 1
ATOM 6783 C C . LYS F 3 4 ? 2.31900 46.96700 -5.77800 1.000 83.09681 3 LYS F C 1
ATOM 6784 O O . LYS F 3 4 ? 1.23600 47.44800 -5.42200 1.000 74.24048 3 LYS F O 1
ATOM 6803 N N . THR F 3 5 ? 3.49200 47.47500 -5.42300 1.000 63.24179 4 THR F N 1
ATOM 6804 C CA . THR F 3 5 ? 3.63000 48.66500 -4.60400 1.000 81.85718 4 THR F CA 1
ATOM 6805 C C . THR F 3 5 ? 4.41200 49.72000 -5.37200 1.000 77.27505 4 THR F C 1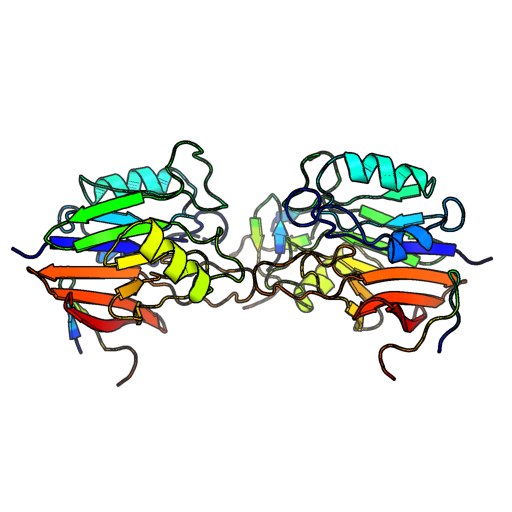
ATOM 6806 O O . THR F 3 5 ? 5.10800 49.40400 -6.34600 1.000 102.62283 4 THR F O 1
ATOM 6817 N N . PRO F 3 6 ? 4.32200 50.98700 -4.96300 1.000 77.08819 5 PRO F N 1
ATOM 6818 C CA . PRO F 3 6 ? 5.11300 52.03500 -5.62800 1.000 74.40629 5 PRO F CA 1
ATOM 6819 C C . PRO F 3 6 ? 6.61900 51.82200 -5.55300 1.000 67.28701 5 PRO F C 1
ATOM 6820 O O . PRO F 3 6 ? 7.35300 52.53200 -6.25300 1.000 97.88542 5 PRO F O 1
ATOM 6831 N N . LEU F 3 7 ? 7.10500 50.88600 -4.73700 1.000 95.13509 6 LEU F N 1
ATOM 6832 C CA . LEU F 3 7 ? 8.53700 50.67100 -4.55900 1.000 98.16967 6 LEU F CA 1
ATOM 6833 C C . LEU F 3 7 ? 9.00400 49.31700 -5.07500 1.000 81.80718 6 LEU F C 1
ATOM 6834 O O . LEU F 3 7 ? 10.15000 48.92900 -4.81700 1.000 78.96210 6 LEU F O 1
ATOM 6850 N N . GLY F 3 8 ? 8.16200 48.59800 -5.79500 1.000 88.09740 7 GLY F N 1
ATOM 6851 C CA . GLY F 3 8 ? 8.52200 47.29800 -6.31500 1.000 72.97980 7 GLY F CA 1
ATOM 6852 C C . GLY F 3 8 ? 7.31000 46.39200 -6.35500 1.000 68.22397 7 GLY F C 1
ATOM 6853 O O . GLY F 3 8 ? 6.18900 46.80500 -6.07000 1.000 83.07312 7 GLY F O 1
ATOM 6857 N N . THR F 3 9 ? 7.57500 45.14100 -6.72200 1.000 77.86723 8 THR F N 1
ATOM 6858 C CA . THR F 3 9 ? 6.56100 44.09400 -6.80300 1.000 92.65585 8 THR F CA 1
ATOM 6859 C C . THR F 3 9 ? 7.22100 42.81500 -6.31100 1.000 82.99153 8 THR F C 1
ATOM 6860 O O . THR F 3 9 ? 8.08800 42.26000 -6.99400 1.000 72.37447 8 THR F O 1
ATOM 6871 N N . PHE F 3 10 ? 6.80900 42.35000 -5.13500 1.000 74.97215 9 PHE F N 1
ATOM 6872 C CA . PHE F 3 10 ? 7.49700 41.29600 -4.41100 1.000 65.27362 9 PHE F CA 1
ATOM 6873 C C . PHE F 3 10 ? 6.55500 40.12100 -4.17700 1.000 65.20255 9 PHE F C 1
ATOM 6874 O O . PHE F 3 10 ? 5.35600 40.32000 -3.95800 1.000 73.32721 9 PHE F O 1
ATOM 6891 N N . PRO F 3 11 ? 7.06100 38.88900 -4.21600 1.000 83.51791 10 PRO F N 1
ATOM 6892 C CA . PRO F 3 11 ? 6.20800 37.74100 -3.89600 1.000 117.91940 10 PRO F CA 1
ATOM 6893 C C . PRO F 3 11 ? 5.77000 37.76900 -2.44000 1.000 90.06606 10 PRO F C 1
ATOM 6894 O O . PRO F 3 11 ? 6.48700 38.24600 -1.55900 1.000 86.11032 10 PRO F O 1
ATOM 6905 N N . ASN F 3 12 ? 4.56700 37.24900 -2.19500 1.000 121.95936 11 ASN F N 1
ATOM 6906 C CA . ASN F 3 12 ? 4.08400 37.11700 -0.82600 1.000 131.70263 11 ASN F CA 1
ATOM 6907 C C . ASN F 3 12 ? 4.74200 35.94200 -0.11500 1.000 138.52450 11 ASN F C 1
ATOM 6908 O O . ASN F 3 12 ? 4.99900 36.01500 1.09200 1.000 106.53119 11 ASN F O 1
ATOM 6919 N N . ARG F 3 13 ? 5.01900 34.86500 -0.84200 1.000 148.28094 12 ARG F N 1
ATOM 6920 C CA . ARG F 3 13 ? 5.65800 33.67900 -0.28400 1.000 155.54760 12 ARG F CA 1
ATOM 6921 C C . ARG F 3 13 ? 6.58100 33.10900 -1.36000 1.000 182.06130 12 ARG F C 1
ATOM 6922 O O . ARG F 3 13 ? 6.97700 33.81800 -2.29000 1.000 176.87121 12 ARG F O 1
ATOM 6943 N N . HIS F 3 14 ? 6.92200 31.83100 -1.22500 1.000 203.16910 13 HIS F N 1
ATOM 6944 C CA . HIS F 3 14 ? 7.79000 31.16400 -2.18700 1.000 215.87062 13 HIS F CA 1
ATOM 6945 C C . HIS F 3 14 ? 6.96100 30.63100 -3.34900 1.000 233.55169 13 HIS F C 1
ATOM 6946 O O . HIS F 3 14 ? 6.13600 29.73400 -3.17400 1.000 251.94073 13 HIS F O 1
ATOM 6960 N N . GLY F 3 15 ? 7.18300 31.18700 -4.53500 1.000 210.06466 14 GLY F N 1
ATOM 6961 C CA . GLY F 3 15 ? 6.44700 30.77300 -5.71600 1.000 197.23681 14 GLY F CA 1
ATOM 6962 C C . GLY F 3 15 ? 5.94900 31.94700 -6.53900 1.000 204.13500 14 GLY F C 1
ATOM 6963 O O . GLY F 3 15 ? 6.73500 32.76000 -7.02500 1.000 165.23297 14 GLY F O 1
#

Secondary structure (DSSP, 8-state):
--EEEEEE----BTTT-SS--HHHHHH--TTS--EEEE-S--BSHHHHHHHHHH-SEEEE---TT-S-TTS-SEEEEEETTEEEEEE-STTBSSTT-HHHHHHHHHHHT-SEEE--SS---EEEEETTEEEEE---SS----SS-S-PPPEEEEEEEETTEEEEEEEEEETTEEEEEEEEEE--/--EEEEEE----TTT---S-HHHHHH--TTS-SEEEE-S---STHHHHHHHHH-SEEEE---TT-S-TTS-SEEEEEETTEEEEEE-STTSSSTT-HHHHHHHHHHHT-SEEEE-SSS-EEEEEETTEEEEEE-BSS----SS-S-PPBEEEEEEEETTEEEEEEEEEETTEEEEEEEEEE--/-B--TT--B-BS--/-B--TT--B-BS--/-EEETTEEE--S--/-EEETTEEE-SS--

Sequence (423 aa):
DRMLVLVLGDLHIPHRRCNSLPAKFKKLLVPGKIQHILCCTGNLCTKESYDYLKTLAGDVHIVRGDFDENLNYPEEQKVVTVGQFKIGLIHGHQVIPWGDMASLALLQRQFDVDILISGHTHKFEAFEHENKFYINPGSATGAYNALETNNIIPSFVLMDIQASTVVTYVYQLIGDDVKVERIEYKKPDRMLVLVLGDLHIPHRNSLPAKFKKLLVPGKKIQHILCTGNLCTKESYDYLKTLAGDVHHIVRGDFDENLNYPEQKVVTVGQFKIGLIHGHQVIPWGDMASLALLQRQFDVDILISGHTHKFEEAFEHENKFYINPGSATGAYNALETNNIIPSSFVLMDIQASTVVTYVYQLIGDDVKVERIEYKKPYIKTPLGTFPNRHGYIKTPLGTFPNRHGYIKTPLGTFPNRHGYIKTPLGTFPNRHG